Protein 1JFI (pdb70)

B-factor: mean 61.15, std 21.6, range [24.27, 141.21]

CATH classification: 3.30.310.10 (+1 more: 3.30.310.10)

Foldseek 3Di:
DFDDLVVQVVVVVVDVVDDDDDPCVSRVVRVVVVVVCVVQVVQLVVQVVVVVRDPVSRVVSVD/DPDWPDLVVLVVVCCVPPPPDDDDPVVSVVVRVVVVVVVVQLVVQLVVCQVVVVHDDRDLVSSQVSCVVVPNVVCSVVSVVVVVVVVVVVVVVVVVVVCVVPVDDPPVVVVVVVVVVVVVVCVVCVCVVVVVVVD/DDFLPWDWFWFKWKKKWAQQFFDDLVLLQVPPDQWDDDCPVPQFIWHADVQVGWIKTAHRRRMMMIMGDRDDVSRVVRLVVVQVSSVVSPTSTDTHDIFTFKIKTKDFSQAFFDLVCVCVVPVVQWDDDCVVPQWIWGADVVVGWIKTQHRRRIIMIMRDRDCVSVSVVCRVCSVVRVVGTDD

Sequence (381 aa):
ARFPPARIKKIMQTDEEIGKVAAAVPVIISRALELFLESLLKKACQVTQSRTMTTSHLKQCIEDDLTIPRAAINKMIKETLPNVRVANDARELVVNCCTEFIHLISSEANEICNKSEKKTISPEHVIQALESLGFGSYISEVKEVLQECKTVALKRRKASSRLENLGIPEEELLRQQQELFAKARQQQAELAQQEWLQSHMSGIVPQLQNIVSTVNLGCKLDLKTIALRARNAEYNPKRFAAVIMRIREPRTTALIFSSGKMVCTGAKSEEQSRLAARKYARVVQKLGFPAKFLDFKIQNMVGSCDVKFPIRLEGLVLTHQQFSSYEPELFPGLIYRMIKPRIVLLIFVSGKVVLTGAKVRAEIYEAFENIYPILKGFRKT

Solvent-accessible surface area: 21470 Å² total; per-residue (Å²): 17,167,0,46,49,68,66,0,78,112,2,0,41,51,38,132,108,1,7,74,8,27,95,25,0,4,32,0,0,0,55,0,0,35,19,33,0,66,51,12,0,99,116,0,12,112,39,17,146,85,174,101,0,46,40,43,11,0,115,89,44,72,172,135,145,53,48,0,55,75,75,16,0,55,123,15,3,147,96,16,11,85,142,43,195,12,27,105,94,0,50,74,38,0,4,63,9,0,23,101,3,0,52,79,0,0,48,38,0,15,106,26,2,91,182,33,151,115,125,44,1,19,22,84,4,0,17,77,0,0,110,70,58,64,38,24,105,19,23,76,63,0,121,113,16,20,108,92,25,131,60,97,36,85,136,136,162,92,52,55,59,129,154,147,111,147,44,90,92,102,150,64,41,42,149,43,0,76,98,27,7,38,110,16,112,112,102,16,23,103,83,38,107,114,126,86,89,132,110,168,153,21,70,34,91,5,104,19,78,45,0,34,0,37,3,33,0,33,24,171,13,64,7,129,35,0,24,149,131,10,225,98,21,85,52,74,59,93,67,84,48,0,0,37,6,109,22,173,112,9,192,7,30,0,42,0,62,58,60,0,124,2,35,1,37,26,0,98,30,43,108,75,0,78,86,0,0,94,73,0,0,89,41,0,69,173,34,63,35,100,9,112,38,62,115,30,112,25,58,37,0,28,0,28,17,31,5,142,15,56,0,106,0,99,13,0,33,138,70,4,111,79,8,18,54,36,94,74,180,142,74,85,1,0,44,0,138,5,22,114,10,150,1,37,0,44,0,46,53,67,0,107,1,38,0,33,37,0,94,85,91,64,51,0,69,77,0,0,54,23,0,32,14,3,0,74,34,22,125,73,166

Nearest PDB structures (foldseek):
  1jfi-assembly1_A  TM=1.016E+00  e=2.421E-09  Homo sapiens
  6y36-assembly1_C  TM=9.449E-01  e=1.148E-02  Aspergillus fumigatus Af293
  9eoz-assembly1_L  TM=7.550E-01  e=1.410E-02  Homo sapiens
  9gd3-assembly1_C  TM=7.537E-01  e=2.435E-02  Xenopus laevis
  7k7g-assembly1_C  TM=7.309E-01  e=2.791E-02  Saccharomyces cerevisiae S288C

Radius of gyration: 27.23 Å; Cα contacts (8 Å, |Δi|>4): 619; chains: 3; bounding box: 72×43×73 Å

Structure (mmCIF, N/CA/C/O backbone):
data_1JFI
#
_entry.id   1JFI
#
_cell.length_a   76.684
_cell.length_b   119.075
_cell.length_c   155.076
_cell.angle_alpha   90.00
_cell.angle_beta   90.00
_cell.angle_gamma   90.00
#
_symmetry.space_group_name_H-M   'C 2 2 21'
#
loop_
_entity.id
_entity.type
_entity.pdbx_description
1 polymer "5'-D(*TP*TP*GP*GP*CP*TP*AP*TP*AP*AP*AP*AP*GP*GP*GP*CP*TP*CP*C)-3'"
2 polymer "5'-D(*G*GP*AP*GP*CP*CP*CP*TP*TP*TP*TP*AP*TP*AP*GP*CP*CP*AP*A)-3'"
3 polymer 'Transcription Regulator NC2 alpha chain'
4 polymer 'Transcription Regulator NC2 beta chain'
5 polymer 'TATA-BOX-BINDING PROTEIN (TBP)'
6 water water
#
loop_
_atom_site.group_PDB
_atom_site.id
_atom_site.type_symbol
_atom_site.label_atom_id
_atom_site.label_alt_id
_atom_site.label_comp_id
_atom_site.label_asym_id
_atom_site.label_entity_id
_atom_site.label_seq_id
_atom_site.pdbx_PDB_ins_code
_atom_site.Cartn_x
_atom_site.Cartn_y
_atom_site.Cartn_z
_atom_site.occupancy
_atom_site.B_iso_or_equiv
_atom_site.auth_seq_id
_atom_site.auth_comp_id
_atom_site.auth_asym_id
_atom_site.auth_atom_id
_atom_site.pdbx_PDB_model_num
ATOM 733 N N . ALA C 3 10 ? 56.266 42.231 87.899 1.00 53.48 10 ALA A N 1
ATOM 734 C CA . ALA C 3 10 ? 55.841 42.906 86.636 1.00 59.23 10 ALA A CA 1
ATOM 735 C C . ALA C 3 10 ? 56.322 42.201 85.357 1.00 58.53 10 ALA A C 1
ATOM 736 O O . ALA C 3 10 ? 57.472 41.780 85.262 1.00 59.65 10 ALA A O 1
ATOM 738 N N . ARG C 3 11 ? 55.417 42.090 84.383 1.00 59.37 11 ARG A N 1
ATOM 739 C CA . ARG C 3 11 ? 55.676 41.466 83.078 1.00 58.32 11 ARG A CA 1
ATOM 740 C C . ARG C 3 11 ? 56.193 42.504 82.079 1.00 57.80 11 ARG A C 1
ATOM 741 O O . ARG C 3 11 ? 55.765 43.661 82.085 1.00 56.14 11 ARG A O 1
ATOM 749 N N . PHE C 3 12 ? 57.091 42.081 81.200 1.00 56.63 12 PHE A N 1
ATOM 750 C CA . PHE C 3 12 ? 57.663 43.001 80.236 1.00 54.71 12 PHE A CA 1
ATOM 751 C C . PHE C 3 12 ? 57.284 42.714 78.781 1.00 54.02 12 PHE A C 1
ATOM 752 O O . PHE C 3 12 ? 57.105 41.563 78.384 1.00 55.19 12 PHE A O 1
ATOM 760 N N . PRO C 3 13 ? 57.145 43.778 77.975 1.00 52.50 13 PRO A N 1
ATOM 761 C CA . PRO C 3 13 ? 56.779 43.755 76.551 1.00 50.37 13 PRO A CA 1
ATOM 762 C C . PRO C 3 13 ? 57.659 42.851 75.689 1.00 49.08 13 PRO A C 1
ATOM 763 O O . PRO C 3 13 ? 58.775 43.226 75.333 1.00 49.47 13 PRO A O 1
ATOM 767 N N . PRO C 3 14 ? 57.163 41.658 75.326 1.00 46.56 14 PRO A N 1
ATOM 768 C CA . PRO C 3 14 ? 57.957 40.748 74.496 1.00 45.18 14 PRO A CA 1
ATOM 769 C C . PRO C 3 14 ? 58.436 41.411 73.204 1.00 44.95 14 PRO A C 1
ATOM 770 O O . PRO C 3 14 ? 59.593 41.261 72.815 1.00 44.56 14 PRO A O 1
ATOM 774 N N . ALA C 3 15 ? 57.541 42.140 72.542 1.00 45.20 15 ALA A N 1
ATOM 775 C CA . ALA C 3 15 ? 57.886 42.827 71.296 1.00 45.62 15 ALA A CA 1
ATOM 776 C C . ALA C 3 15 ? 59.118 43.690 71.520 1.00 46.12 15 ALA A C 1
ATOM 777 O O . ALA C 3 15 ? 60.061 43.656 70.725 1.00 46.46 15 ALA A O 1
ATOM 779 N N . ARG C 3 16 ? 59.109 44.456 72.612 1.00 46.04 16 ARG A N 1
ATOM 780 C CA . ARG C 3 16 ? 60.238 45.319 72.956 1.00 44.62 16 ARG A CA 1
ATOM 781 C C . ARG C 3 16 ? 61.475 44.464 73.244 1.00 42.36 16 ARG A C 1
ATOM 782 O O . ARG C 3 16 ? 62.578 44.787 72.813 1.00 40.13 16 ARG A O 1
ATOM 790 N N . ILE C 3 17 ? 61.278 43.369 73.970 1.00 41.90 17 ILE A N 1
ATOM 791 C CA . ILE C 3 17 ? 62.370 42.467 74.296 1.00 42.49 17 ILE A CA 1
ATOM 792 C C . ILE C 3 17 ? 63.005 41.879 73.033 1.00 43.37 17 ILE A C 1
ATOM 793 O O . ILE C 3 17 ? 64.230 41.756 72.950 1.00 42.89 17 ILE A O 1
ATOM 798 N N . LYS C 3 18 ? 62.187 41.530 72.044 1.00 46.24 18 LYS A N 1
ATOM 799 C CA . LYS C 3 18 ? 62.739 40.967 70.815 1.00 51.14 18 LYS A CA 1
ATOM 800 C C . LYS C 3 18 ? 63.497 42.039 70.047 1.00 52.26 18 LYS A C 1
ATOM 801 O O . LYS C 3 18 ? 64.573 41.776 69.501 1.00 51.64 18 LYS A O 1
ATOM 807 N N . LYS C 3 19 ? 62.932 43.244 69.998 1.00 52.97 19 LYS A N 1
ATOM 808 C CA . LYS C 3 19 ? 63.593 44.350 69.313 1.00 52.44 19 LYS A CA 1
ATOM 809 C C . LYS C 3 19 ? 64.947 44.605 69.986 1.00 52.17 19 LYS A C 1
ATOM 810 O O . LYS C 3 19 ? 65.958 44.821 69.303 1.00 53.53 19 LYS A O 1
ATOM 816 N N . ILE C 3 20 ? 64.971 44.570 71.321 1.00 48.37 20 ILE A N 1
ATOM 817 C CA . ILE C 3 20 ? 66.216 44.795 72.053 1.00 45.20 20 ILE A CA 1
ATOM 818 C C . ILE C 3 20 ? 67.213 43.685 71.739 1.00 44.50 20 ILE A C 1
ATOM 819 O O . ILE C 3 20 ? 68.371 43.974 71.458 1.00 43.88 20 ILE A O 1
ATOM 824 N N . MET C 3 21 ? 66.767 42.427 71.776 1.00 43.38 21 MET A N 1
ATOM 825 C CA . MET C 3 21 ? 67.645 41.293 71.459 1.00 44.34 21 MET A CA 1
ATOM 826 C C . MET C 3 21 ? 68.317 41.466 70.099 1.00 47.15 21 MET A C 1
ATOM 827 O O . MET C 3 21 ? 69.503 41.184 69.930 1.00 48.54 21 MET A O 1
ATOM 832 N N . GLN C 3 22 ? 67.548 41.923 69.119 1.00 51.89 22 GLN A N 1
ATOM 833 C CA . GLN C 3 22 ? 68.077 42.065 67.776 1.00 55.75 22 GLN A CA 1
ATOM 834 C C . GLN C 3 22 ? 68.860 43.336 67.473 1.00 57.80 22 GLN A C 1
ATOM 835 O O . GLN C 3 22 ? 69.103 43.666 66.316 1.00 58.70 22 GLN A O 1
ATOM 841 N N . THR C 3 23 ? 69.262 44.043 68.520 1.00 59.98 23 THR A N 1
ATOM 842 C CA . THR C 3 23 ? 70.085 45.232 68.364 1.00 62.15 23 THR A CA 1
ATOM 843 C C . THR C 3 23 ? 71.484 44.651 68.143 1.00 65.07 23 THR A C 1
ATOM 844 O O . THR C 3 23 ? 72.443 45.357 67.825 1.00 64.71 23 THR A O 1
ATOM 848 N N . ASP C 3 24 ? 71.562 43.332 68.309 1.00 67.98 24 ASP A N 1
ATOM 849 C CA . ASP C 3 24 ? 72.789 42.559 68.145 1.00 70.98 24 ASP A CA 1
ATOM 850 C C . ASP C 3 24 ? 72.720 41.917 66.755 1.00 71.50 24 ASP A C 1
ATOM 851 O O . ASP C 3 24 ? 71.853 41.082 66.493 1.00 70.86 24 ASP A O 1
ATOM 856 N N . GLU C 3 25 ? 73.634 42.304 65.872 1.00 72.30 25 GLU A N 1
ATOM 857 C CA . GLU C 3 25 ? 73.659 41.769 64.513 1.00 71.80 25 GLU A CA 1
ATOM 858 C C . GLU C 3 25 ? 73.862 40.257 64.446 1.00 69.61 25 GLU A C 1
ATOM 859 O O . GLU C 3 25 ? 73.416 39.610 63.499 1.00 68.03 25 GLU A O 1
ATOM 865 N N . GLU C 3 26 ? 74.526 39.695 65.450 1.00 68.06 26 GLU A N 1
ATOM 866 C CA . GLU C 3 26 ? 74.790 38.260 65.473 1.00 66.69 26 GLU A CA 1
ATOM 867 C C . GLU C 3 26 ? 73.552 37.431 65.711 1.00 65.13 26 GLU A C 1
ATOM 868 O O . GLU C 3 26 ? 73.462 36.303 65.223 1.00 65.31 26 GLU A O 1
ATOM 874 N N . ILE C 3 27 ? 72.601 37.984 66.462 1.00 62.64 27 ILE A N 1
ATOM 875 C CA . ILE C 3 27 ? 71.368 37.269 66.772 1.00 60.10 27 ILE A CA 1
ATOM 876 C C . ILE C 3 27 ? 70.490 37.107 65.533 1.00 59.56 27 ILE A C 1
ATOM 877 O O . ILE C 3 27 ? 70.061 38.088 64.931 1.00 58.51 27 ILE A O 1
ATOM 882 N N . GLY C 3 28 ? 70.233 35.857 65.160 1.00 59.08 28 GLY A N 1
ATOM 883 C CA . GLY C 3 28 ? 69.406 35.579 64.004 1.00 61.06 28 GLY A CA 1
ATOM 884 C C . GLY C 3 28 ? 67.935 35.548 64.360 1.00 63.31 28 GLY A C 1
ATOM 885 O O . GLY C 3 28 ? 67.448 36.437 65.058 1.00 64.86 28 GLY A O 1
ATOM 886 N N . LYS C 3 29 ? 67.225 34.532 63.877 1.00 64.46 29 LYS A N 1
ATOM 887 C CA . LYS C 3 29 ? 65.802 34.392 64.156 1.00 65.39 29 LYS A CA 1
ATOM 888 C C . LYS C 3 29 ? 65.651 33.886 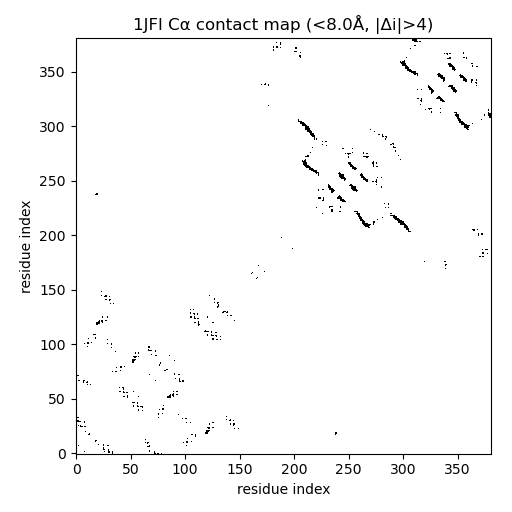65.579 1.00 65.43 29 LYS A C 1
ATOM 889 O O . LYS C 3 29 ? 66.495 33.141 66.064 1.00 65.42 29 LYS A O 1
ATOM 895 N N . VAL C 3 30 ? 64.578 34.285 66.251 1.00 65.07 30 VAL A N 1
ATOM 896 C CA . VAL C 3 30 ? 64.350 33.845 67.625 1.00 64.16 30 VAL A CA 1
ATOM 897 C C . VAL C 3 30 ? 62.907 33.348 67.827 1.00 61.60 30 VAL A C 1
ATOM 898 O O . VAL C 3 30 ? 61.952 34.015 67.427 1.00 60.97 30 VAL A O 1
ATOM 902 N N . ALA C 3 31 ? 62.763 32.170 68.435 1.00 56.65 31 ALA A N 1
ATOM 903 C CA . ALA C 3 31 ? 61.452 31.573 68.679 1.00 54.64 31 ALA A CA 1
ATOM 904 C C . ALA C 3 31 ? 60.492 32.476 69.468 1.00 54.16 31 ALA A C 1
ATOM 905 O O . ALA C 3 31 ? 60.823 32.959 70.551 1.00 54.17 31 ALA A O 1
ATOM 907 N N . ALA C 3 32 ? 59.297 32.674 68.920 1.00 53.46 32 ALA A N 1
ATOM 908 C CA . ALA C 3 32 ? 58.247 33.502 69.524 1.00 53.86 32 ALA A CA 1
ATOM 909 C C . ALA C 3 32 ? 58.135 33.430 71.052 1.00 52.33 32 ALA A C 1
ATOM 910 O O . ALA C 3 32 ? 57.973 34.452 71.713 1.00 52.43 32 ALA A O 1
ATOM 912 N N . ALA C 3 33 ? 58.212 32.227 71.605 1.00 49.79 33 ALA A N 1
ATOM 913 C CA . ALA C 3 33 ? 58.116 32.043 73.044 1.00 47.49 33 ALA A CA 1
ATOM 914 C C . ALA C 3 33 ? 59.334 32.564 73.819 1.00 48.86 33 ALA A C 1
ATOM 915 O O . ALA C 3 33 ? 59.220 32.874 75.005 1.00 49.80 33 ALA A O 1
ATOM 917 N N . VAL C 3 34 ? 60.492 32.653 73.165 1.00 47.11 34 VAL A N 1
ATOM 918 C CA . VAL C 3 34 ? 61.716 33.098 73.833 1.00 45.56 34 VAL A CA 1
ATOM 919 C C . VAL C 3 34 ? 61.584 34.419 74.580 1.00 45.60 34 VAL A C 1
ATOM 920 O O . VAL C 3 34 ? 61.830 34.480 75.787 1.00 46.63 34 VAL A O 1
ATOM 924 N N . PRO C 3 35 ? 61.209 35.502 73.880 1.00 45.52 35 PRO A N 1
ATOM 925 C CA . PRO C 3 35 ? 61.063 36.795 74.552 1.00 45.11 35 PRO A CA 1
ATOM 926 C C . PRO C 3 35 ? 60.214 36.758 75.818 1.00 45.30 35 PRO A C 1
ATOM 927 O O . PRO C 3 35 ? 60.471 37.513 76.755 1.00 48.07 35 PRO A O 1
ATOM 931 N N . VAL C 3 36 ? 59.216 35.881 75.866 1.00 44.92 36 VAL A N 1
ATOM 932 C CA . VAL C 3 36 ? 58.370 35.814 77.051 1.00 45.37 36 VAL A CA 1
ATOM 933 C C . VAL C 3 36 ? 59.071 35.148 78.230 1.00 45.31 36 VAL A C 1
ATOM 934 O O . VAL C 3 36 ? 58.827 35.517 79.383 1.00 43.58 36 VAL A O 1
ATOM 938 N N . ILE C 3 37 ? 59.932 34.167 77.965 1.00 45.91 37 ILE A N 1
ATOM 939 C CA . ILE C 3 37 ? 60.638 33.542 79.080 1.00 47.95 37 ILE A CA 1
ATOM 940 C C . ILE C 3 37 ? 61.703 34.530 79.540 1.00 44.62 37 ILE A C 1
ATOM 941 O O . ILE C 3 37 ? 61.928 34.696 80.736 1.00 42.96 37 ILE A O 1
ATOM 946 N N . ILE C 3 38 ? 62.347 35.199 78.593 1.00 42.26 38 ILE A N 1
ATOM 947 C CA . ILE C 3 38 ? 63.358 36.175 78.980 1.00 43.50 38 ILE A CA 1
ATOM 948 C C . ILE C 3 38 ? 62.672 37.231 79.844 1.00 41.87 38 ILE A C 1
ATOM 949 O O . ILE C 3 38 ? 63.272 37.772 80.766 1.00 42.05 38 ILE A O 1
ATOM 954 N N . SER C 3 39 ? 61.411 37.521 79.556 1.00 39.66 39 SER A N 1
ATOM 955 C CA . SER C 3 39 ? 60.702 38.494 80.372 1.00 41.09 39 SER A CA 1
ATOM 956 C C . SER C 3 39 ? 60.638 37.978 81.810 1.00 40.60 39 SER A C 1
ATOM 957 O O . SER C 3 39 ? 60.929 38.723 82.741 1.00 41.44 39 SER A O 1
ATOM 960 N N . ARG C 3 40 ? 60.272 36.705 81.987 1.00 41.37 40 ARG A N 1
ATOM 961 C CA . ARG C 3 40 ? 60.178 36.105 83.324 1.00 43.38 40 ARG A CA 1
ATOM 962 C C . ARG C 3 40 ? 61.546 36.114 83.988 1.00 42.82 40 ARG A C 1
ATOM 963 O O . ARG C 3 40 ? 61.670 36.375 85.186 1.00 43.26 40 ARG A O 1
ATOM 971 N N . ALA C 3 41 ? 62.569 35.820 83.196 1.00 38.80 41 ALA A N 1
ATOM 972 C CA . ALA C 3 41 ? 63.928 35.821 83.688 1.00 40.34 41 ALA A CA 1
ATOM 973 C C . ALA C 3 41 ? 64.278 37.239 84.114 1.00 40.35 41 ALA A C 1
ATOM 974 O O . ALA C 3 41 ? 64.827 37.445 85.190 1.00 42.03 41 ALA A O 1
ATOM 976 N N . LEU C 3 42 ? 63.953 38.221 83.278 1.00 39.75 42 LEU A N 1
ATOM 977 C CA . LEU C 3 42 ? 64.261 39.607 83.606 1.00 40.44 42 LEU A CA 1
ATOM 978 C C . LEU C 3 42 ? 63.571 39.986 84.917 1.00 40.53 42 LEU A C 1
ATOM 979 O O . LEU C 3 42 ? 64.109 40.723 85.734 1.00 38.24 42 LEU A O 1
ATOM 984 N N . GLU C 3 43 ? 62.377 39.449 85.112 1.00 40.97 43 GLU A N 1
ATOM 985 C CA . GLU C 3 43 ? 61.604 39.703 86.315 1.00 44.39 43 GLU A CA 1
ATOM 986 C C . GLU C 3 43 ? 62.303 39.107 87.556 1.00 45.75 43 GLU A C 1
ATOM 987 O O . GLU C 3 43 ? 62.374 39.750 88.605 1.00 45.35 43 GLU A O 1
ATOM 993 N N . LEU C 3 44 ? 62.818 37.884 87.432 1.00 44.82 44 LEU A N 1
ATOM 994 C CA . LEU C 3 44 ? 63.514 37.222 88.536 1.00 43.44 44 LEU A CA 1
ATOM 995 C C . LEU C 3 44 ? 64.836 37.910 88.852 1.00 44.46 44 LEU A C 1
ATOM 996 O O . LEU C 3 44 ? 65.288 37.921 89.997 1.00 45.04 44 LEU A O 1
ATOM 1001 N N . PHE C 3 45 ? 65.455 38.479 87.822 1.00 44.86 45 PHE A N 1
ATOM 1002 C CA . PHE C 3 45 ? 66.732 39.160 87.968 1.00 44.56 45 PHE A CA 1
ATOM 1003 C C . PHE C 3 45 ? 66.574 40.486 88.688 1.00 44.74 45 PHE A C 1
ATOM 1004 O O . PHE C 3 45 ? 67.426 40.864 89.482 1.00 47.49 45 PHE A O 1
ATOM 1012 N N . LEU C 3 46 ? 65.483 41.193 88.421 1.00 44.80 46 LEU A N 1
ATOM 1013 C CA . LEU C 3 46 ? 65.268 42.476 89.068 1.00 45.66 46 LEU A CA 1
ATOM 1014 C C . LEU C 3 46 ? 64.895 42.303 90.531 1.00 47.91 46 LEU A C 1
ATOM 1015 O O . LEU C 3 46 ? 65.336 43.079 91.381 1.00 46.35 46 LEU A O 1
ATOM 1020 N N . GLU C 3 47 ? 64.095 41.282 90.829 1.00 49.87 47 GLU A N 1
ATOM 1021 C CA . GLU C 3 47 ? 63.697 41.043 92.207 1.00 55.22 47 GLU A CA 1
ATOM 1022 C C . GLU C 3 47 ? 64.919 40.699 93.050 1.00 55.24 47 GLU A C 1
ATOM 1023 O O . GLU C 3 47 ? 65.095 41.220 94.150 1.00 55.67 47 GLU A O 1
ATOM 1029 N N . SER C 3 48 ? 65.764 39.819 92.527 1.00 55.47 48 SER A N 1
ATOM 1030 C CA . SER C 3 48 ? 66.972 39.415 93.234 1.00 56.19 48 SER A CA 1
ATOM 1031 C C . SER C 3 48 ? 67.929 40.595 93.363 1.00 55.50 48 SER A C 1
ATOM 1032 O O . SER C 3 48 ? 68.531 40.811 94.414 1.00 57.08 48 SER A O 1
ATOM 1035 N N . LEU C 3 49 ? 68.060 41.359 92.286 1.00 54.27 49 LEU A N 1
ATOM 1036 C CA . LEU C 3 49 ? 68.939 42.520 92.266 1.00 53.24 49 LEU A CA 1
ATOM 1037 C C . LEU C 3 49 ? 68.488 43.645 93.192 1.00 53.55 49 LEU A C 1
ATOM 1038 O O . LEU C 3 49 ? 69.277 44.152 93.980 1.00 52.96 49 LEU A O 1
ATOM 1043 N N . LEU C 3 50 ? 67.224 44.042 93.083 1.00 53.41 50 LEU A N 1
ATOM 1044 C CA . LEU C 3 50 ? 66.694 45.119 93.907 1.00 53.24 50 LEU A CA 1
ATOM 1045 C C . LEU C 3 50 ? 66.758 44.773 95.386 1.00 54.60 50 LEU A C 1
ATOM 1046 O O . LEU C 3 50 ? 67.055 45.635 96.214 1.00 52.97 50 LEU A O 1
ATOM 1051 N N . LYS C 3 51 ? 66.486 43.510 95.711 1.00 56.70 51 LYS A N 1
ATOM 1052 C CA . LYS C 3 51 ? 66.494 43.052 97.099 1.00 58.15 51 LYS A CA 1
ATOM 1053 C C . LYS C 3 51 ? 67.875 43.044 97.727 1.00 60.60 51 LYS A C 1
ATOM 1054 O O . LYS C 3 51 ? 68.012 43.149 98.945 1.00 60.28 51 LYS A O 1
ATOM 1060 N N . LYS C 3 52 ? 68.899 42.908 96.896 1.00 64.10 52 LYS A N 1
ATOM 1061 C CA . LYS C 3 52 ? 70.269 42.924 97.382 1.00 66.46 52 LYS A CA 1
ATOM 1062 C C . LYS C 3 52 ? 70.642 44.382 97.557 1.00 67.08 52 LYS A C 1
ATOM 1063 O O . LYS C 3 52 ? 71.167 44.777 98.591 1.00 69.52 52 LYS A O 1
ATOM 1069 N N . ALA C 3 53 ? 70.357 45.184 96.539 1.00 68.60 53 ALA A N 1
ATOM 1070 C CA . ALA C 3 53 ? 70.674 46.601 96.584 1.00 71.44 53 ALA A CA 1
ATOM 1071 C C . ALA C 3 53 ? 69.951 47.258 97.745 1.00 73.88 53 ALA A C 1
ATOM 1072 O O . ALA C 3 53 ? 70.432 48.239 98.305 1.00 73.83 53 ALA A O 1
ATOM 1074 N N . CYS C 3 54 ? 68.791 46.720 98.104 1.00 76.46 54 CYS A N 1
ATOM 1075 C CA . CYS C 3 54 ? 68.041 47.277 99.217 1.00 80.03 54 CYS A CA 1
ATOM 1076 C C . CYS C 3 54 ? 68.822 47.025 100.499 1.00 81.54 54 CYS A C 1
ATOM 1077 O O . CYS C 3 54 ? 68.846 47.860 101.401 1.00 81.50 54 CYS A O 1
ATOM 1080 N N . GLN C 3 55 ? 69.453 45.859 100.577 1.00 83.34 55 GLN A N 1
ATOM 1081 C CA . GLN C 3 55 ? 70.260 45.510 101.737 1.00 84.88 55 GLN A CA 1
ATOM 1082 C C . GLN C 3 55 ? 71.404 46.524 101.834 1.00 85.41 55 GLN A C 1
ATOM 1083 O O . GLN C 3 55 ? 71.634 47.124 102.888 1.00 85.66 55 GLN A O 1
ATOM 1089 N N . VAL C 3 56 ? 72.104 46.717 100.720 1.00 85.31 56 VAL A N 1
ATOM 1090 C CA . VAL C 3 56 ? 73.219 47.655 100.656 1.00 85.73 56 VAL A CA 1
ATOM 1091 C C . VAL C 3 56 ? 72.785 49.070 101.029 1.00 88.26 56 VAL A C 1
ATOM 1092 O O . VAL C 3 56 ? 73.560 49.830 101.613 1.00 90.01 56 VAL A O 1
ATOM 1096 N N . THR C 3 57 ? 71.549 49.426 100.695 1.00 89.58 57 THR A N 1
ATOM 1097 C CA . THR C 3 57 ? 71.051 50.757 101.011 1.00 91.49 57 THR A CA 1
ATOM 1098 C C . THR C 3 57 ? 70.806 50.912 102.516 1.00 92.61 57 THR A C 1
ATOM 1099 O O . THR C 3 57 ? 71.148 51.943 103.105 1.00 92.48 57 THR A O 1
ATOM 1103 N N . GLN C 3 58 ? 70.229 49.886 103.139 1.00 93.11 58 GLN A N 1
ATOM 1104 C CA . GLN C 3 58 ? 69.942 49.930 104.569 1.00 93.72 58 GLN A CA 1
ATOM 1105 C C . GLN C 3 58 ? 71.201 49.811 105.429 1.00 94.65 58 GLN A C 1
ATOM 1106 O O . GLN C 3 58 ? 71.131 49.903 106.654 1.00 94.51 58 GLN A O 1
ATOM 1112 N N . SER C 3 59 ? 72.350 49.614 104.784 1.00 95.41 59 SER A N 1
ATOM 1113 C CA . SER C 3 59 ? 73.621 49.507 105.495 1.00 95.14 59 SER A CA 1
ATOM 1114 C C . SER C 3 59 ? 74.455 50.764 105.242 1.00 95.66 59 SER A C 1
ATOM 1115 O O . SER C 3 59 ? 75.685 50.721 105.230 1.00 96.27 59 SER A O 1
ATOM 1118 N N . ARG C 3 60 ? 73.768 51.880 105.027 1.00 96.06 60 ARG A N 1
ATOM 1119 C CA . ARG C 3 60 ? 74.416 53.166 104.792 1.00 96.28 60 ARG A CA 1
ATOM 1120 C C . ARG C 3 60 ? 73.717 54.202 105.661 1.00 95.34 60 ARG A C 1
ATOM 1121 O O . ARG C 3 60 ? 72.542 54.047 105.994 1.00 93.04 60 ARG A O 1
ATOM 1129 N N . THR C 3 64 ? 66.778 56.151 101.059 1.00 88.38 64 THR A N 1
ATOM 1130 C CA . THR C 3 64 ? 66.649 56.244 99.605 1.00 88.94 64 THR A CA 1
ATOM 1131 C C . THR C 3 64 ? 67.762 55.477 98.883 1.00 87.92 64 THR A C 1
ATOM 1132 O O . THR C 3 64 ? 68.949 55.683 99.155 1.00 87.91 64 THR A O 1
ATOM 1136 N N . MET C 3 65 ? 67.365 54.595 97.964 1.00 86.01 65 MET A N 1
ATOM 1137 C CA . MET C 3 65 ? 68.303 53.790 97.181 1.00 83.12 65 MET A CA 1
ATOM 1138 C C . MET C 3 65 ? 68.938 54.650 96.093 1.00 81.71 65 MET A C 1
ATOM 1139 O O . MET C 3 65 ? 68.241 55.382 95.389 1.00 80.15 65 MET A O 1
ATOM 1144 N N . THR C 3 66 ? 70.258 54.562 95.956 1.00 80.77 66 THR A N 1
ATOM 1145 C CA . THR C 3 66 ? 70.962 55.366 94.962 1.00 81.19 66 THR A CA 1
ATOM 1146 C C . THR C 3 66 ? 71.668 54.549 93.886 1.00 81.26 66 THR A C 1
ATOM 1147 O O . THR C 3 66 ? 71.714 53.322 93.949 1.00 79.73 66 THR A O 1
ATOM 1151 N N . THR C 3 67 ? 72.212 55.254 92.899 1.00 82.57 67 THR A N 1
ATOM 1152 C CA . THR C 3 67 ? 72.927 54.638 91.791 1.00 84.44 67 THR A CA 1
ATOM 1153 C C . THR C 3 67 ? 74.089 53.768 92.281 1.00 86.49 67 THR A C 1
ATOM 1154 O O . THR C 3 67 ? 74.393 52.731 91.690 1.00 86.07 67 THR A O 1
ATOM 1158 N N . SER C 3 68 ? 74.733 54.188 93.364 1.00 88.84 68 SER A N 1
ATOM 1159 C CA . SER C 3 68 ? 75.853 53.436 93.920 1.00 90.95 68 SER A CA 1
ATOM 1160 C C . SER C 3 68 ? 75.421 52.101 94.536 1.00 92.38 68 SER A C 1
ATOM 1161 O O . SER C 3 68 ? 76.006 51.059 94.242 1.00 92.85 68 SER A O 1
ATOM 1164 N N . HIS C 3 69 ? 74.397 52.130 95.385 1.00 93.58 69 HIS A N 1
ATOM 1165 C CA . HIS C 3 69 ? 73.915 50.909 96.030 1.00 95.30 69 HIS A CA 1
ATOM 1166 C C . HIS C 3 69 ? 73.589 49.822 95.007 1.00 96.38 69 HIS A C 1
ATOM 1167 O O . HIS C 3 69 ? 73.624 48.633 95.318 1.00 96.12 69 HIS A O 1
ATOM 1174 N N . LEU C 3 70 ? 73.265 50.240 93.788 1.00 98.74 70 LEU A N 1
ATOM 1175 C CA . LEU C 3 70 ? 72.922 49.308 92.719 1.00 101.06 70 LEU A CA 1
ATOM 1176 C C . LEU C 3 70 ? 74.147 48.770 91.999 1.00 102.98 70 LEU A C 1
ATOM 1177 O O . LEU C 3 70 ? 74.308 47.562 91.853 1.00 102.92 70 LEU A O 1
ATOM 1182 N N . LYS C 3 71 ? 75.005 49.675 91.543 1.00 105.87 71 LYS A N 1
ATOM 1183 C CA . LYS C 3 71 ? 76.211 49.287 90.824 1.00 109.03 71 LYS A CA 1
ATOM 1184 C C . LYS C 3 71 ? 76.993 48.198 91.554 1.00 111.73 71 LYS A C 1
ATOM 1185 O O . LYS C 3 71 ? 77.542 47.289 90.928 1.00 112.10 71 LYS A O 1
ATOM 1191 N N . GLN C 3 72 ? 77.031 48.287 92.880 1.00 115.12 72 GLN A N 1
ATOM 1192 C CA . GLN C 3 72 ? 77.756 47.314 93.690 1.00 118.13 72 GLN A CA 1
ATOM 1193 C C . GLN C 3 72 ? 77.069 45.951 93.699 1.00 119.18 72 GLN A C 1
ATOM 1194 O O . GLN C 3 72 ? 77.305 45.128 94.585 1.00 118.89 72 GLN A O 1
ATOM 1200 N N . CYS C 3 73 ? 76.221 45.721 92.703 1.00 120.51 73 CYS A N 1
ATOM 1201 C CA . CYS C 3 73 ? 75.501 44.461 92.572 1.00 121.65 73 CYS A CA 1
ATOM 1202 C C . CYS C 3 73 ? 75.767 43.912 91.172 1.00 122.42 73 CYS A C 1
ATOM 1203 O O . CYS C 3 73 ? 75.498 42.745 90.883 1.00 121.57 73 CYS A O 1
ATOM 1206 N N . ILE C 3 74 ? 76.306 44.778 90.316 1.00 123.92 74 ILE A N 1
ATOM 1207 C CA . ILE C 3 74 ? 76.650 44.437 88.936 1.00 125.32 74 ILE A CA 1
ATOM 1208 C C . ILE C 3 74 ? 78.176 44.490 88.831 1.00 126.96 74 ILE A C 1
ATOM 1209 O O . ILE C 3 74 ? 78.733 44.675 87.743 1.00 127.51 74 ILE A O 1
ATOM 1214 N N . GLU C 3 75 ? 78.840 44.338 89.977 1.00 127.99 75 GLU A N 1
ATOM 1215 C CA . GLU C 3 75 ? 80.300 44.374 90.061 1.00 128.32 75 GLU A CA 1
ATOM 1216 C C . GLU C 3 75 ? 80.948 43.044 89.674 1.00 128.45 75 GLU A C 1
ATOM 1217 O O . GLU C 3 75 ? 81.714 42.499 90.499 1.00 128.39 75 GLU A O 1
ATOM 1223 N N . ASP D 4 12 ? 70.597 50.591 68.713 1.00 91.92 109 ASP B N 1
ATOM 1224 C CA . ASP D 4 12 ? 69.250 51.121 69.073 1.00 91.91 109 ASP B CA 1
ATOM 1225 C C . ASP D 4 12 ? 69.182 51.587 70.526 1.00 90.66 109 ASP B C 1
ATOM 1226 O O . ASP D 4 12 ? 69.940 51.121 71.382 1.00 89.64 109 ASP B O 1
ATOM 1231 N N . ASP D 4 13 ? 68.263 52.514 70.786 1.00 89.07 110 ASP B N 1
ATOM 1232 C CA . ASP D 4 13 ? 68.058 53.070 72.123 1.00 86.27 110 ASP B CA 1
ATOM 1233 C C . ASP D 4 13 ? 66.772 52.552 72.760 1.00 81.54 110 ASP B C 1
ATOM 1234 O O . ASP D 4 13 ? 66.125 53.252 73.543 1.00 81.02 110 ASP B O 1
ATOM 1239 N N . LEU D 4 14 ? 66.406 51.322 72.415 1.00 74.91 111 LEU B N 1
ATOM 1240 C CA . LEU D 4 14 ? 65.207 50.703 72.956 1.00 66.78 111 LEU B CA 1
ATOM 1241 C C . LEU D 4 14 ? 65.462 50.255 74.384 1.00 60.90 111 LEU B C 1
ATOM 1242 O O . LEU D 4 14 ? 66.525 49.725 74.703 1.00 58.27 111 LEU B O 1
ATOM 1247 N N . THR D 4 15 ? 64.479 50.477 75.243 1.00 54.08 112 THR B N 1
ATOM 1248 C CA . THR D 4 15 ? 64.596 50.099 76.637 1.00 49.51 112 THR B CA 1
ATOM 1249 C C . THR D 4 15 ? 63.207 49.739 77.144 1.00 46.61 112 THR B C 1
ATOM 1250 O O . THR D 4 15 ? 62.209 50.237 76.634 1.00 45.45 112 THR B O 1
ATOM 1254 N N . ILE D 4 16 ? 63.137 48.866 78.139 1.00 42.61 113 ILE B N 1
ATOM 1255 C CA . ILE D 4 16 ? 61.842 48.505 78.676 1.00 41.51 113 ILE B CA 1
ATOM 1256 C C . ILE D 4 16 ? 61.250 49.782 79.278 1.00 41.40 113 ILE B C 1
ATOM 1257 O O . ILE D 4 16 ? 61.965 50.592 79.871 1.00 37.27 113 ILE B O 1
ATOM 1262 N N . PRO D 4 17 ? 59.935 49.985 79.104 1.00 41.23 114 PRO B N 1
ATOM 1263 C CA . PRO D 4 17 ? 59.200 51.144 79.612 1.00 41.66 114 PRO B CA 1
ATOM 1264 C C . PRO D 4 17 ? 59.469 51.450 81.088 1.00 44.64 114 PRO B C 1
ATOM 1265 O O . PRO D 4 17 ? 59.403 50.567 81.955 1.00 44.80 114 PRO B O 1
ATOM 1269 N N . ARG D 4 18 ? 59.772 52.714 81.360 1.00 45.54 115 ARG B N 1
ATOM 1270 C CA . ARG D 4 18 ? 60.036 53.188 82.710 1.00 45.47 115 ARG B CA 1
ATOM 1271 C C . ARG D 4 18 ? 58.964 52.710 83.679 1.00 45.49 115 ARG B C 1
ATOM 1272 O O . ARG D 4 18 ? 59.252 52.271 84.795 1.00 45.55 115 ARG B O 1
ATOM 1280 N N . ALA D 4 19 ? 57.718 52.821 83.242 1.00 43.51 116 ALA B N 1
ATOM 1281 C CA . ALA D 4 19 ? 56.594 52.423 84.056 1.00 44.84 116 ALA B CA 1
ATOM 1282 C C . ALA D 4 19 ? 56.702 50.966 84.488 1.00 46.75 116 ALA B C 1
ATOM 1283 O O . ALA D 4 19 ? 56.371 50.640 85.626 1.00 49.83 116 ALA B O 1
ATOM 1285 N N . ALA D 4 20 ? 57.166 50.089 83.600 1.00 48.43 117 ALA B N 1
ATOM 1286 C CA . ALA D 4 20 ? 57.280 48.668 83.950 1.00 47.25 117 ALA B CA 1
ATOM 1287 C C . ALA D 4 20 ? 58.261 48.473 85.094 1.00 48.07 117 ALA B C 1
ATOM 1288 O O . ALA D 4 20 ? 57.992 47.711 86.023 1.00 48.96 117 ALA B O 1
ATOM 1290 N N . ILE D 4 21 ? 59.395 49.166 85.025 1.00 47.84 118 ILE B N 1
ATOM 1291 C CA . ILE D 4 21 ? 60.406 49.086 86.072 1.00 48.12 118 ILE B CA 1
ATOM 1292 C C . ILE D 4 21 ? 59.879 49.682 87.385 1.00 49.39 118 ILE B C 1
ATOM 1293 O O . ILE D 4 21 ? 60.193 49.196 88.469 1.00 49.48 118 ILE B O 1
ATOM 1298 N N . ASN D 4 22 ? 59.086 50.740 87.290 1.00 49.74 119 ASN B N 1
ATOM 1299 C CA . ASN D 4 22 ? 58.568 51.364 88.495 1.00 50.26 119 ASN B CA 1
ATOM 1300 C C . ASN D 4 22 ? 57.539 50.492 89.173 1.00 50.28 119 ASN B C 1
ATOM 1301 O O . ASN D 4 22 ? 57.441 50.484 90.401 1.00 52.39 119 ASN B O 1
ATOM 1306 N N . LYS D 4 23 ? 56.770 49.758 88.382 1.00 49.89 120 LYS B N 1
ATOM 1307 C CA . LYS D 4 23 ? 55.776 48.869 88.957 1.00 52.31 120 LYS B CA 1
ATOM 1308 C C . LYS D 4 23 ? 56.526 47.730 89.632 1.00 52.14 120 LYS B C 1
ATOM 1309 O O . LYS D 4 23 ? 56.094 47.236 90.665 1.00 53.81 120 LYS B O 1
ATOM 1315 N N . MET D 4 24 ? 57.658 47.326 89.057 1.00 51.99 121 MET B N 1
ATOM 1316 C CA . MET D 4 24 ? 58.449 46.249 89.639 1.00 52.67 121 MET B CA 1
ATOM 1317 C C . MET D 4 24 ? 59.044 46.709 90.965 1.00 53.88 121 MET B C 1
ATOM 1318 O O . MET D 4 24 ? 58.952 46.006 91.967 1.00 56.23 121 MET B O 1
ATOM 1323 N N . ILE D 4 25 ? 59.650 47.890 90.979 1.00 54.66 122 ILE B N 1
ATOM 1324 C CA . ILE D 4 25 ? 60.242 48.396 92.207 1.00 56.12 122 ILE B CA 1
ATOM 1325 C C . ILE D 4 25 ? 59.195 48.494 93.321 1.00 57.14 122 ILE B C 1
ATOM 1326 O O . ILE D 4 25 ? 59.442 48.077 94.444 1.00 57.40 122 ILE B O 1
ATOM 1331 N N . LYS D 4 26 ? 58.026 49.033 93.002 1.00 58.64 123 LYS B N 1
ATOM 1332 C CA . LYS D 4 26 ? 56.950 49.175 93.979 1.00 61.06 123 LYS B CA 1
ATOM 1333 C C . LYS D 4 26 ? 56.494 47.821 94.527 1.00 60.74 123 LYS B C 1
ATOM 1334 O O . LYS D 4 26 ? 56.307 47.661 95.735 1.00 60.89 123 LYS B O 1
ATOM 1340 N N . GLU D 4 27 ? 56.304 46.857 93.630 1.00 59.97 124 GLU B N 1
ATOM 1341 C CA . GLU D 4 27 ? 55.851 45.526 94.015 1.00 61.74 124 GLU B CA 1
ATOM 1342 C C . GLU D 4 27 ? 56.895 44.747 94.790 1.00 61.68 124 GLU B C 1
ATOM 1343 O O . GLU D 4 27 ? 56.555 43.902 95.607 1.00 61.84 124 GLU B O 1
ATOM 1349 N N . THR D 4 28 ? 58.164 45.039 94.537 1.00 62.66 125 THR B N 1
ATOM 1350 C CA . THR D 4 28 ? 59.253 44.337 95.199 1.00 62.50 125 THR B CA 1
ATOM 1351 C C . THR D 4 28 ? 59.744 45.024 96.464 1.00 64.00 125 THR B C 1
ATOM 1352 O O . THR D 4 28 ? 59.954 44.364 97.481 1.00 65.64 125 THR B O 1
ATOM 1356 N N . LEU D 4 29 ? 59.939 46.338 96.401 1.00 65.03 126 LEU B N 1
ATOM 1357 C CA . LEU D 4 29 ? 60.404 47.099 97.559 1.00 66.69 126 LEU B CA 1
ATOM 1358 C C . LEU D 4 29 ? 59.307 48.027 98.077 1.00 69.06 126 LEU B C 1
ATOM 1359 O O . LEU D 4 29 ? 59.381 49.249 97.908 1.00 69.05 126 LEU B O 1
ATOM 1364 N N . PRO D 4 30 ? 58.272 47.456 98.718 1.00 71.38 127 PRO B N 1
ATOM 1365 C CA . PRO D 4 30 ? 57.181 48.282 99.244 1.00 73.48 127 PRO B CA 1
ATOM 1366 C C . PRO D 4 30 ? 57.727 49.231 100.301 1.00 75.62 127 PRO B C 1
ATOM 1367 O O . PRO D 4 30 ? 58.304 48.786 101.296 1.00 77.70 127 PRO B O 1
ATOM 1371 N N . ASN D 4 31 ? 57.558 50.529 100.074 1.00 77.07 128 ASN B N 1
ATOM 1372 C CA . ASN D 4 31 ? 58.021 51.553 101.008 1.00 79.88 128 ASN B CA 1
ATOM 1373 C C . ASN D 4 31 ? 59.536 51.745 100.994 1.00 80.40 128 ASN B C 1
ATOM 1374 O O . ASN D 4 31 ? 60.192 51.639 102.031 1.00 81.89 128 ASN B O 1
ATOM 1379 N N . VAL D 4 32 ? 60.091 52.023 99.820 1.00 80.13 129 VAL B N 1
ATOM 1380 C CA . VAL D 4 32 ? 61.526 52.252 99.693 1.00 79.52 129 VAL B CA 1
ATOM 1381 C C . VAL D 4 32 ? 61.741 53.326 98.642 1.00 79.79 129 VAL B C 1
ATOM 1382 O O . VAL D 4 32 ? 61.506 53.092 97.458 1.00 80.99 129 VAL B O 1
ATOM 1386 N N . ARG D 4 33 ? 62.170 54.507 99.072 1.00 79.79 130 ARG B N 1
ATOM 1387 C CA . ARG D 4 33 ? 62.407 55.599 98.137 1.00 80.28 130 ARG B CA 1
ATOM 1388 C C . ARG D 4 33 ? 63.583 55.236 97.258 1.00 78.29 130 ARG B C 1
ATOM 1389 O O . ARG D 4 33 ? 64.658 54.903 97.756 1.00 77.84 130 ARG B O 1
ATOM 1397 N N . VAL D 4 34 ? 63.370 55.291 95.949 1.00 75.36 131 VAL B N 1
ATOM 1398 C CA . VAL D 4 34 ? 64.423 54.971 95.002 1.00 73.11 131 VAL B CA 1
ATOM 1399 C C . VAL D 4 34 ? 64.704 56.175 94.111 1.00 72.01 131 VAL B C 1
ATOM 1400 O O . VAL D 4 34 ? 63.817 56.660 93.406 1.00 71.56 131 VAL B O 1
ATOM 1404 N N . ALA D 4 35 ? 65.944 56.648 94.160 1.00 69.92 132 ALA B N 1
ATOM 1405 C CA . ALA D 4 35 ? 66.379 57.793 93.373 1.00 70.54 132 ALA B CA 1
ATOM 1406 C C . ALA D 4 35 ? 66.022 57.629 91.901 1.00 70.67 132 ALA B C 1
ATOM 1407 O O . ALA D 4 35 ? 66.137 56.535 91.353 1.00 71.02 132 ALA B O 1
ATOM 1409 N N . ASN D 4 36 ? 65.592 58.716 91.267 1.00 70.52 133 ASN B N 1
ATOM 1410 C CA . ASN D 4 36 ? 65.233 58.689 89.849 1.00 71.72 133 ASN B CA 1
ATOM 1411 C C . ASN D 4 36 ? 66.439 58.267 89.009 1.00 72.52 133 ASN B C 1
ATOM 1412 O O . ASN D 4 36 ? 66.301 57.664 87.946 1.00 72.93 133 ASN B O 1
ATOM 1417 N N . ASP D 4 37 ? 67.623 58.589 89.512 1.00 73.77 134 ASP B N 1
ATOM 1418 C CA . ASP D 4 37 ? 68.889 58.266 88.861 1.00 74.36 134 ASP B CA 1
ATOM 1419 C C . ASP D 4 37 ? 69.056 56.742 88.839 1.00 72.42 134 ASP B C 1
ATOM 1420 O O . ASP D 4 37 ? 69.404 56.142 87.816 1.00 70.22 134 ASP B O 1
ATOM 1425 N N . ALA D 4 38 ? 68.803 56.138 89.997 1.00 70.33 135 ALA B N 1
ATOM 1426 C CA . ALA D 4 38 ? 68.906 54.699 90.187 1.00 67.72 135 ALA B CA 1
ATOM 1427 C C . ALA D 4 38 ? 67.858 53.964 89.365 1.00 65.09 135 ALA B C 1
ATOM 1428 O O . ALA D 4 38 ? 68.111 52.870 88.867 1.00 63.51 135 ALA B O 1
ATOM 1430 N N . ARG D 4 39 ? 66.676 54.563 89.241 1.00 63.38 136 ARG B N 1
ATOM 1431 C CA . ARG D 4 39 ? 65.604 53.971 88.458 1.00 61.65 136 ARG B CA 1
ATOM 1432 C C . ARG D 4 39 ? 66.081 53.864 87.011 1.00 62.38 136 ARG B C 1
ATOM 1433 O O . ARG D 4 39 ? 65.742 52.915 86.298 1.00 63.60 136 ARG B O 1
ATOM 1441 N N . GLU D 4 40 ? 66.884 54.835 86.589 1.00 60.41 137 GLU B N 1
ATOM 1442 C CA . GLU D 4 40 ? 67.422 54.847 85.237 1.00 60.59 137 GLU B CA 1
ATOM 1443 C C . GLU D 4 40 ? 68.441 53.728 85.058 1.00 59.71 137 GLU B C 1
ATOM 1444 O O . GLU D 4 40 ? 68.588 53.172 83.965 1.00 58.44 137 GLU B O 1
ATOM 1450 N N . LEU D 4 41 ? 69.154 53.409 86.133 1.00 57.29 138 LEU B N 1
ATOM 1451 C CA . LEU D 4 41 ? 70.170 52.368 86.079 1.00 57.15 138 LEU B CA 1
ATOM 1452 C C . LEU D 4 41 ? 69.532 50.980 85.953 1.00 56.33 138 LEU B C 1
ATOM 1453 O O . LEU D 4 41 ? 70.063 50.098 85.276 1.00 56.40 138 LEU B O 1
ATOM 1458 N N . VAL D 4 42 ? 68.393 50.789 86.610 1.00 53.69 139 VAL B N 1
ATOM 1459 C CA . VAL D 4 42 ? 67.694 49.513 86.541 1.00 51.12 139 VAL B CA 1
ATOM 1460 C C . VAL D 4 42 ? 67.145 49.325 85.127 1.00 49.24 139 VAL B C 1
ATOM 1461 O O . VAL D 4 42 ? 67.262 48.253 84.549 1.00 49.45 139 VAL B O 1
ATOM 1465 N N . VAL D 4 43 ? 66.543 50.376 84.579 1.00 46.25 140 VAL B N 1
ATOM 1466 C CA . VAL D 4 43 ? 66.001 50.322 83.232 1.00 44.74 140 VAL B CA 1
ATOM 1467 C C . VAL D 4 43 ? 67.101 49.882 82.269 1.00 47.00 140 VAL B C 1
ATOM 1468 O O . VAL D 4 43 ? 66.854 49.115 81.340 1.00 49.69 140 VAL B O 1
ATOM 1472 N N . ASN D 4 44 ? 68.317 50.353 82.510 1.00 47.64 141 ASN B N 1
ATOM 1473 C CA . ASN D 4 44 ? 69.445 50.013 81.668 1.00 50.41 141 ASN B CA 1
ATOM 1474 C C . ASN D 4 44 ? 70.028 48.636 81.966 1.00 52.79 141 ASN B C 1
ATOM 1475 O O . ASN D 4 44 ? 70.539 47.981 81.059 1.00 53.93 141 ASN B O 1
ATOM 1480 N N . CYS D 4 45 ? 69.977 48.196 83.223 1.00 53.32 142 CYS B N 1
ATOM 1481 C CA . CYS D 4 45 ? 70.481 46.861 83.560 1.00 53.66 142 CYS B CA 1
ATOM 1482 C C . CYS D 4 45 ? 69.642 45.881 82.757 1.00 51.30 142 CYS B C 1
ATOM 1483 O O . CYS D 4 45 ? 70.140 44.869 82.270 1.00 49.72 142 CYS B O 1
ATOM 1486 N N . CYS D 4 46 ? 68.355 46.195 82.639 1.00 48.60 143 CYS B N 1
ATOM 1487 C CA . CYS D 4 46 ? 67.429 45.354 81.903 1.00 49.31 143 CYS B CA 1
ATOM 1488 C C . CYS D 4 46 ? 67.933 45.043 80.504 1.00 48.79 143 CYS B C 1
ATOM 1489 O O . CYS D 4 46 ? 68.023 43.882 80.108 1.00 48.86 143 CYS B O 1
ATOM 1492 N N . THR D 4 47 ? 68.269 46.079 79.751 1.00 47.72 144 THR B N 1
ATOM 1493 C CA . THR D 4 47 ? 68.761 45.856 78.408 1.00 48.33 144 THR B CA 1
ATOM 1494 C C . THR D 4 47 ? 70.100 45.105 78.426 1.00 46.91 144 THR B C 1
ATOM 1495 O O . THR D 4 47 ? 70.364 44.294 77.544 1.00 43.41 144 THR B O 1
ATOM 1499 N N . GLU D 4 48 ? 70.928 45.333 79.442 1.00 47.20 145 GLU B N 1
ATOM 1500 C CA . GLU D 4 48 ? 72.204 44.630 79.495 1.00 50.18 145 GLU B CA 1
ATOM 1501 C C . GLU D 4 48 ? 71.970 43.142 79.674 1.00 46.58 145 GLU B C 1
ATOM 1502 O O . GLU D 4 48 ? 72.599 42.319 79.005 1.00 45.89 145 GLU B O 1
ATOM 1508 N N . PHE D 4 49 ? 71.065 42.808 80.586 1.00 43.31 146 PHE B N 1
ATOM 1509 C CA . PHE D 4 49 ? 70.717 41.422 80.871 1.00 40.76 146 PHE B CA 1
ATOM 1510 C C . PHE D 4 49 ? 70.195 40.730 79.600 1.00 42.22 146 PHE B C 1
ATOM 1511 O O . PHE D 4 49 ? 70.650 39.633 79.241 1.00 42.49 146 PHE B O 1
ATOM 1519 N N . ILE D 4 50 ? 69.249 41.371 78.918 1.00 37.04 147 ILE B N 1
ATOM 1520 C CA . ILE D 4 50 ? 68.705 40.816 77.689 1.00 36.04 147 ILE B CA 1
ATOM 1521 C C . ILE D 4 50 ? 69.854 40.461 76.744 1.00 37.74 147 ILE B C 1
ATOM 1522 O O . ILE D 4 50 ? 69.895 39.355 76.200 1.00 37.95 147 ILE B O 1
ATOM 1527 N N . HIS D 4 51 ? 70.796 41.388 76.570 1.00 38.72 148 HIS B N 1
ATOM 1528 C CA . HIS D 4 51 ? 71.955 41.151 75.710 1.00 39.85 148 HIS B CA 1
ATOM 1529 C C . HIS D 4 51 ? 72.830 40.007 76.228 1.00 41.21 148 HIS B C 1
ATOM 1530 O O . HIS D 4 51 ? 73.324 39.194 75.450 1.00 40.60 148 HIS B O 1
ATOM 1537 N N . LEU D 4 52 ? 73.027 39.953 77.543 1.00 41.68 149 LEU B N 1
ATOM 1538 C CA . LEU D 4 52 ? 73.830 38.902 78.160 1.00 40.68 149 LEU B CA 1
ATOM 1539 C C . LEU D 4 52 ? 73.227 37.532 77.860 1.00 42.83 149 LEU B C 1
ATOM 1540 O O . LEU D 4 52 ? 73.898 36.652 77.326 1.00 43.17 149 LEU B O 1
ATOM 1545 N N . ILE D 4 53 ? 71.952 37.361 78.200 1.00 44.52 150 ILE B N 1
ATOM 1546 C CA . ILE D 4 53 ? 71.262 36.093 77.984 1.00 45.43 150 ILE B CA 1
ATOM 1547 C C . ILE D 4 53 ? 71.247 35.712 76.506 1.00 47.62 150 ILE B C 1
ATOM 1548 O O . ILE D 4 53 ? 71.566 34.573 76.147 1.00 47.85 150 ILE B O 1
ATOM 1553 N N . SER D 4 54 ? 70.876 36.676 75.663 1.00 49.11 151 SER B N 1
ATOM 1554 C CA . SER D 4 54 ? 70.793 36.493 74.215 1.00 47.65 151 SER B CA 1
ATOM 1555 C C . SER D 4 54 ? 72.094 36.033 73.578 1.00 49.75 151 SER B C 1
ATOM 1556 O O . SER D 4 54 ? 72.094 35.082 72.787 1.00 50.94 151 SER B O 1
ATOM 1559 N N . SER D 4 55 ? 73.193 36.710 73.913 1.00 50.01 152 SER B N 1
ATOM 1560 C CA . SER D 4 55 ? 74.510 36.366 73.379 1.00 52.16 152 SER B CA 1
ATOM 1561 C C . SER D 4 55 ? 74.886 34.933 73.737 1.00 53.76 152 SER B C 1
ATOM 1562 O O . SER D 4 55 ? 75.310 34.156 72.884 1.00 53.77 152 SER B O 1
ATOM 1565 N N . GLU D 4 56 ? 74.729 34.586 75.008 1.00 56.60 153 GLU B N 1
ATOM 1566 C CA . GLU D 4 56 ? 75.051 33.243 75.472 1.00 58.91 153 GLU B CA 1
ATOM 1567 C C . GLU D 4 56 ? 74.154 32.210 74.796 1.00 58.98 153 GLU B C 1
ATOM 1568 O O . GLU D 4 56 ? 74.602 31.131 74.427 1.00 59.72 153 GLU B O 1
ATOM 1574 N N . ALA D 4 57 ? 72.881 32.552 74.637 1.00 60.63 154 ALA B N 1
ATOM 1575 C CA . ALA D 4 57 ? 71.919 31.658 74.008 1.00 60.12 154 ALA B CA 1
ATOM 1576 C C . ALA D 4 57 ? 72.257 31.494 72.541 1.00 59.89 154 ALA B C 1
ATOM 1577 O O . ALA D 4 57 ? 72.173 30.404 71.997 1.00 57.92 154 ALA B O 1
ATOM 1579 N N . ASN D 4 58 ? 72.651 32.587 71.906 1.00 61.96 155 ASN B N 1
ATOM 1580 C CA . ASN D 4 58 ? 72.991 32.553 70.491 1.00 66.56 155 ASN B CA 1
ATOM 1581 C C . ASN D 4 58 ? 74.182 31.635 70.205 1.00 68.17 155 ASN B C 1
ATOM 1582 O O . ASN D 4 58 ? 74.292 31.082 69.114 1.00 68.03 155 ASN B O 1
ATOM 1587 N N . GLU D 4 59 ? 75.075 31.483 71.178 1.00 70.04 156 GLU B N 1
ATOM 1588 C CA . GLU D 4 59 ? 76.232 30.612 71.002 1.00 72.74 156 GLU B CA 1
ATOM 1589 C C . GLU D 4 59 ? 75.779 29.183 71.240 1.00 72.19 156 GLU B C 1
ATOM 1590 O O . GLU D 4 59 ? 76.029 28.294 70.431 1.00 72.04 156 GLU B O 1
ATOM 1596 N N . ILE D 4 60 ? 75.106 28.963 72.358 1.00 72.42 157 ILE B N 1
ATOM 1597 C CA . ILE D 4 60 ? 74.607 27.639 72.674 1.00 72.98 157 ILE B CA 1
ATOM 1598 C C . ILE D 4 60 ? 73.802 27.129 71.484 1.00 75.24 157 ILE B C 1
ATOM 1599 O O . ILE D 4 60 ? 73.695 25.922 71.270 1.00 76.52 157 ILE B O 1
ATOM 1604 N N . CYS D 4 61 ? 73.249 28.063 70.712 1.00 77.22 158 CYS B N 1
ATOM 1605 C CA . CYS D 4 61 ? 72.438 27.746 69.537 1.00 80.03 158 CYS B CA 1
ATOM 1606 C C . CYS D 4 61 ? 73.276 27.270 68.350 1.00 82.59 158 CYS B C 1
ATOM 1607 O O . CYS D 4 61 ? 73.021 26.197 67.800 1.00 83.88 158 CYS B O 1
ATOM 1610 N N . ASN D 4 62 ? 74.260 28.070 67.947 1.00 83.60 159 ASN B N 1
ATOM 1611 C CA . ASN D 4 62 ? 75.122 27.703 66.831 1.00 85.25 159 ASN B CA 1
ATOM 1612 C C . ASN D 4 62 ? 75.607 26.276 67.037 1.00 87.33 159 ASN B C 1
ATOM 1613 O O . ASN D 4 62 ? 75.551 25.450 66.127 1.00 87.49 159 ASN B O 1
ATOM 1618 N N . LYS D 4 63 ? 76.073 25.991 68.247 1.00 89.69 160 LYS B N 1
ATOM 1619 C CA . LYS D 4 63 ? 76.555 24.661 68.586 1.00 92.57 160 LYS B CA 1
ATOM 1620 C C . LYS D 4 63 ? 75.478 23.597 68.374 1.00 95.11 160 LYS B C 1
ATOM 1621 O O . LYS D 4 63 ? 75.758 22.525 67.840 1.00 96.22 160 LYS B O 1
ATOM 1627 N N . SER D 4 64 ? 74.248 23.897 68.787 1.00 97.29 161 SER B N 1
ATOM 1628 C CA . SER D 4 64 ? 73.142 22.949 68.665 1.00 98.83 161 SER B CA 1
ATOM 1629 C C . SER D 4 64 ? 72.685 22.714 67.229 1.00 99.61 161 SER B C 1
ATOM 1630 O O . SER D 4 64 ? 71.547 22.303 66.993 1.00 99.97 161 SER B O 1
ATOM 1633 N N . GLU D 4 65 ? 73.570 22.971 66.273 1.00 100.71 162 GLU B N 1
ATOM 1634 C CA . GLU D 4 65 ? 73.263 22.776 64.860 1.00 102.31 162 GLU B CA 1
ATOM 1635 C C . GLU D 4 65 ? 71.864 23.234 64.443 1.00 101.74 162 GLU B C 1
ATOM 1636 O O . GLU D 4 65 ? 71.310 22.745 63.454 1.00 102.32 162 GLU B O 1
ATOM 1642 N N . LYS D 4 66 ? 71.297 24.173 65.197 1.00 100.09 163 LYS B N 1
ATOM 1643 C CA . LYS D 4 66 ? 69.975 24.708 64.886 1.00 96.56 163 LYS B CA 1
ATOM 1644 C C . LYS D 4 66 ? 70.117 26.129 64.361 1.00 94.64 163 LYS B C 1
ATOM 1645 O O . LYS D 4 66 ? 71.200 26.715 64.423 1.00 93.56 163 LYS B O 1
ATOM 1651 N N . LYS D 4 67 ? 69.023 26.683 63.846 1.00 93.04 164 LYS B N 1
ATOM 1652 C CA . LYS D 4 67 ? 69.051 28.028 63.280 1.00 91.15 164 LYS B CA 1
ATOM 1653 C C . LYS D 4 67 ? 68.343 29.087 64.112 1.00 86.62 164 LYS B C 1
ATOM 1654 O O . LYS D 4 67 ? 68.726 30.255 64.096 1.00 85.43 164 LYS B O 1
ATOM 1660 N N . THR D 4 68 ? 67.310 28.683 64.836 1.00 82.16 165 THR B N 1
ATOM 1661 C CA . THR D 4 68 ? 66.559 29.631 65.638 1.00 77.88 165 THR B CA 1
ATOM 1662 C C . THR D 4 68 ? 66.687 29.404 67.137 1.00 75.04 165 THR B C 1
ATOM 1663 O O . THR D 4 68 ? 66.443 28.300 67.638 1.00 74.95 165 THR B O 1
ATOM 1667 N N . ILE D 4 69 ? 67.074 30.468 67.838 1.00 70.36 166 ILE B N 1
ATOM 1668 C CA . ILE D 4 69 ? 67.241 30.448 69.285 1.00 64.87 166 ILE B CA 1
ATOM 1669 C C . ILE D 4 69 ? 65.938 29.977 69.915 1.00 63.97 166 ILE B C 1
ATOM 1670 O O . ILE D 4 69 ? 64.933 30.690 69.894 1.00 64.62 166 ILE B O 1
ATOM 1675 N N . SER D 4 70 ? 65.962 28.770 70.470 1.00 62.33 167 SER B N 1
ATOM 1676 C CA . SER D 4 70 ? 64.780 28.179 71.083 1.00 61.35 167 SER B CA 1
ATOM 1677 C C . SER D 4 70 ? 64.717 28.391 72.587 1.00 60.26 167 SER B C 1
ATOM 1678 O O . SER D 4 70 ? 65.710 28.727 73.218 1.00 60.07 167 SER B O 1
ATOM 1681 N N . PRO D 4 71 ? 63.537 28.176 73.184 1.00 59.55 168 PRO B N 1
ATOM 1682 C CA . PRO D 4 71 ? 63.361 28.346 74.628 1.00 60.06 168 PRO B CA 1
ATOM 1683 C C . PRO D 4 71 ? 64.313 27.463 75.424 1.00 60.83 168 PRO B C 1
ATOM 1684 O O . PRO D 4 71 ? 64.496 27.651 76.624 1.00 59.78 168 PRO B O 1
ATOM 1688 N N . GLU D 4 72 ? 64.908 26.490 74.746 1.00 63.12 169 GLU B N 1
ATOM 1689 C CA . GLU D 4 72 ? 65.832 25.565 75.389 1.00 64.76 169 GLU B CA 1
ATOM 1690 C C . GLU D 4 72 ? 67.205 26.228 75.508 1.00 63.78 169 GLU B C 1
ATOM 1691 O O . GLU D 4 72 ? 67.845 26.196 76.563 1.00 61.40 169 GLU B O 1
ATOM 1697 N N . HIS D 4 73 ? 67.637 26.840 74.413 1.00 63.99 170 HIS B N 1
ATOM 1698 C CA . HIS D 4 73 ? 68.910 27.536 74.363 1.00 62.96 170 HIS B CA 1
ATOM 1699 C C . HIS D 4 73 ? 68.938 28.614 75.439 1.00 62.76 170 HIS B C 1
ATOM 1700 O O . HIS D 4 73 ? 69.990 28.885 76.020 1.00 63.86 170 HIS B O 1
ATOM 1707 N N . VAL D 4 74 ? 67.784 29.226 75.707 1.00 58.45 171 VAL B N 1
ATOM 1708 C CA . VAL D 4 74 ? 67.709 30.268 76.720 1.00 57.63 171 VAL B CA 1
ATOM 1709 C C . VAL D 4 74 ? 67.799 29.682 78.121 1.00 58.24 171 VAL B C 1
ATOM 1710 O O . VAL D 4 74 ? 68.342 30.307 79.030 1.00 59.15 171 VAL B O 1
ATOM 1714 N N . ILE D 4 75 ? 67.258 28.486 78.302 1.00 57.87 172 ILE B N 1
ATOM 1715 C CA . ILE D 4 75 ? 67.320 27.843 79.602 1.00 59.39 172 ILE B CA 1
ATOM 1716 C C . ILE D 4 75 ? 68.764 27.426 79.897 1.00 58.45 172 ILE B C 1
ATOM 1717 O O . ILE D 4 75 ? 69.258 27.597 81.018 1.00 57.78 172 ILE B O 1
ATOM 1722 N N . GLN D 4 76 ? 69.439 26.889 78.886 1.00 56.42 173 GLN B N 1
ATOM 1723 C CA . GLN D 4 76 ? 70.815 26.448 79.052 1.00 56.41 173 GLN B CA 1
ATOM 1724 C C . GLN D 4 76 ? 71.739 27.626 79.292 1.00 54.73 173 GLN B C 1
ATOM 1725 O O . GLN D 4 76 ? 72.693 27.516 80.0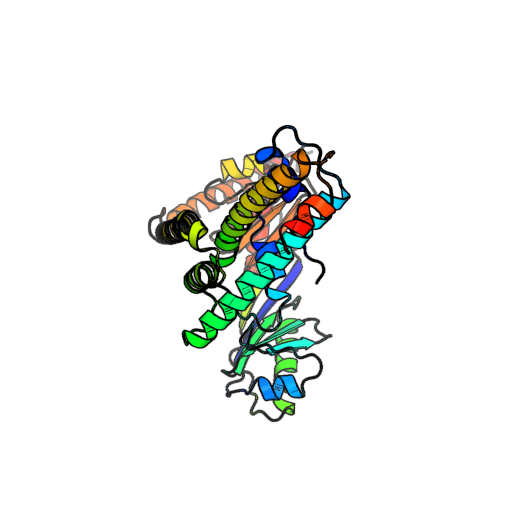55 1.00 54.53 173 GLN B O 1
ATOM 1731 N N . ALA D 4 77 ? 71.456 28.757 78.655 1.00 54.06 174 ALA B N 1
ATOM 1732 C CA . ALA D 4 77 ? 72.296 29.942 78.840 1.00 54.68 174 ALA B CA 1
ATOM 1733 C C . ALA D 4 77 ? 72.166 30.448 80.275 1.00 53.32 174 ALA B C 1
ATOM 1734 O O . ALA D 4 77 ? 73.139 30.904 80.876 1.00 54.97 174 ALA B O 1
ATOM 1736 N N . LEU D 4 78 ? 70.956 30.352 80.813 1.00 52.29 175 LEU B N 1
ATOM 1737 C CA . LEU D 4 78 ? 70.665 30.782 82.174 1.00 54.56 175 LEU B CA 1
ATOM 1738 C C . LEU D 4 78 ? 71.521 29.994 83.168 1.00 56.48 175 LEU B C 1
ATOM 1739 O O . LEU D 4 78 ? 72.186 30.576 84.024 1.00 56.48 175 LEU B O 1
ATOM 1744 N N . GLU D 4 79 ? 71.486 28.670 83.048 1.00 56.76 176 GLU B N 1
ATOM 1745 C CA . GLU D 4 79 ? 72.260 27.772 83.897 1.00 56.35 176 GLU B CA 1
ATOM 1746 C C . GLU D 4 79 ? 73.726 28.142 83.726 1.00 56.12 176 GLU B C 1
ATOM 1747 O O . GLU D 4 79 ? 74.432 28.488 84.687 1.00 53.66 176 GLU B O 1
ATOM 1753 N N . SER D 4 80 ? 74.158 28.066 82.472 1.00 52.74 177 SER B N 1
ATOM 1754 C CA . SER D 4 80 ? 75.521 28.362 82.068 1.00 51.82 177 SER B CA 1
ATOM 1755 C C . SER D 4 80 ? 76.052 29.689 82.569 1.00 52.05 177 SER B C 1
ATOM 1756 O O . SER D 4 80 ? 77.217 29.791 82.937 1.00 52.38 177 SER B O 1
ATOM 1759 N N . LEU D 4 81 ? 75.201 30.709 82.552 1.00 51.37 178 LEU B N 1
ATOM 1760 C CA . LEU D 4 81 ? 75.590 32.047 82.990 1.00 48.43 178 LEU B CA 1
ATOM 1761 C C . LEU D 4 81 ? 75.641 32.212 84.506 1.00 45.57 178 LEU B C 1
ATOM 1762 O O . LEU D 4 81 ? 76.232 33.161 85.002 1.00 44.70 178 LEU B O 1
ATOM 1767 N N . GLY D 4 82 ? 75.027 31.289 85.237 1.00 43.77 179 GLY B N 1
ATOM 1768 C CA . GLY D 4 82 ? 75.008 31.394 86.687 1.00 42.47 179 GLY B CA 1
ATOM 1769 C C . GLY D 4 82 ? 73.647 31.826 87.215 1.00 42.36 179 GLY B C 1
ATOM 1770 O O . GLY D 4 82 ? 73.522 32.356 88.313 1.00 42.71 179 GLY B O 1
ATOM 1771 N N . PHE D 4 83 ? 72.612 31.593 86.421 1.00 42.64 180 PHE B N 1
ATOM 1772 C CA . PHE D 4 83 ? 71.261 31.953 86.804 1.00 43.17 180 PHE B CA 1
ATOM 1773 C C . PHE D 4 83 ? 70.416 30.692 86.941 1.00 45.16 180 PHE B C 1
ATOM 1774 O O . PHE D 4 83 ? 69.188 30.740 86.858 1.00 47.68 180 PHE B O 1
ATOM 1782 N N . GLY D 4 84 ? 71.084 29.565 87.149 1.00 44.99 181 GLY B N 1
ATOM 1783 C CA . GLY D 4 84 ? 70.389 28.304 87.293 1.00 43.70 181 GLY B CA 1
ATOM 1784 C C . GLY D 4 84 ? 69.167 28.310 88.192 1.00 45.72 181 GLY B C 1
ATOM 1785 O O . GLY D 4 84 ? 68.221 27.574 87.927 1.00 48.61 181 GLY B O 1
ATOM 1786 N N . SER D 4 85 ? 69.152 29.130 89.238 1.00 44.71 182 SER B N 1
ATOM 1787 C CA . SER D 4 85 ? 68.002 29.141 90.142 1.00 45.52 182 SER B CA 1
ATOM 1788 C C . SER D 4 85 ? 66.715 29.746 89.576 1.00 48.60 182 SER B C 1
ATOM 1789 O O . SER D 4 85 ? 65.708 29.836 90.291 1.00 49.17 182 SER B O 1
ATOM 1792 N N . TYR D 4 86 ? 66.742 30.163 88.311 1.00 49.07 183 TYR B N 1
ATOM 1793 C CA . TYR D 4 86 ? 65.568 30.755 87.661 1.00 49.44 183 TYR B CA 1
ATOM 1794 C C . TYR D 4 86 ? 64.860 29.691 86.840 1.00 52.77 183 TYR B C 1
ATOM 1795 O O . TYR D 4 86 ? 63.656 29.773 86.603 1.00 55.43 183 TYR B O 1
ATOM 1804 N N . ILE D 4 87 ? 65.634 28.710 86.384 1.00 55.07 184 ILE B N 1
ATOM 1805 C CA . ILE D 4 87 ? 65.134 27.639 85.533 1.00 57.01 184 ILE B CA 1
ATOM 1806 C C . ILE D 4 87 ? 63.836 26.973 85.992 1.00 57.37 184 ILE B C 1
ATOM 1807 O O . ILE D 4 87 ? 63.160 26.326 85.208 1.00 56.73 184 ILE B O 1
ATOM 1812 N N . SER D 4 88 ? 63.488 27.146 87.262 1.00 61.04 185 SER B N 1
ATOM 1813 C CA . SER D 4 88 ? 62.257 26.587 87.820 1.00 62.26 185 SER B CA 1
ATOM 1814 C C . SER D 4 88 ? 61.086 27.391 87.265 1.00 64.59 185 SER B C 1
ATOM 1815 O O . SER D 4 88 ? 60.282 26.885 86.472 1.00 62.82 185 SER B O 1
ATOM 1818 N N . GLU D 4 89 ? 61.012 28.656 87.684 1.00 65.74 186 GLU B N 1
ATOM 1819 C CA . GLU D 4 89 ? 59.951 29.560 87.254 1.00 65.18 186 GLU B CA 1
ATOM 1820 C C . GLU D 4 89 ? 59.965 29.860 85.759 1.00 62.83 186 GLU B C 1
ATOM 1821 O O . GLU D 4 89 ? 58.956 30.280 85.200 1.00 64.14 186 GLU B O 1
ATOM 1827 N N . VAL D 4 90 ? 61.098 29.648 85.107 1.00 60.83 187 VAL B N 1
ATOM 1828 C CA . VAL D 4 90 ? 61.181 29.894 83.675 1.00 60.02 187 VAL B CA 1
ATOM 1829 C C . VAL D 4 90 ? 60.596 28.715 82.911 1.00 61.81 187 VAL B C 1
ATOM 1830 O O . VAL D 4 90 ? 60.045 28.883 81.826 1.00 63.27 187 VAL B O 1
ATOM 1834 N N . LYS D 4 91 ? 60.714 27.521 83.483 1.00 63.90 188 LYS B N 1
ATOM 1835 C CA . LYS D 4 91 ? 60.173 26.322 82.857 1.00 64.59 188 LYS B CA 1
ATOM 1836 C C . LYS D 4 91 ? 58.653 26.420 82.858 1.00 63.78 188 LYS B C 1
ATOM 1837 O O . LYS D 4 91 ? 58.007 26.042 81.884 1.00 62.25 188 LYS B O 1
ATOM 1843 N N . GLU D 4 92 ? 58.090 26.927 83.958 1.00 63.50 189 GLU B N 1
ATOM 1844 C CA . GLU D 4 92 ? 56.640 27.091 84.082 1.00 64.30 189 GLU B CA 1
ATOM 1845 C C . GLU D 4 92 ? 56.114 27.992 82.965 1.00 63.40 189 GLU B C 1
ATOM 1846 O O . GLU D 4 92 ? 55.135 27.648 82.297 1.00 63.86 189 GLU B O 1
ATOM 1852 N N . VAL D 4 93 ? 56.761 29.142 82.767 1.00 59.09 190 VAL B N 1
ATOM 1853 C CA . VAL D 4 93 ? 56.338 30.070 81.726 1.00 55.65 190 VAL B CA 1
ATOM 1854 C C . VAL D 4 93 ? 56.440 29.424 80.352 1.00 55.43 190 VAL B C 1
ATOM 1855 O O . VAL D 4 93 ? 55.565 29.608 79.505 1.00 54.26 190 VAL B O 1
ATOM 1859 N N . LEU D 4 94 ? 57.509 28.668 80.127 1.00 57.16 191 LEU B N 1
ATOM 1860 C CA . LEU D 4 94 ? 57.685 28.001 78.842 1.00 59.16 191 LEU B CA 1
ATOM 1861 C C . LEU D 4 94 ? 56.519 27.049 78.616 1.00 60.83 191 LEU B C 1
ATOM 1862 O O . LEU D 4 94 ? 56.084 26.830 77.482 1.00 58.61 191 LEU B O 1
ATOM 1867 N N . GLN D 4 95 ? 56.024 26.486 79.715 1.00 62.87 192 GLN B N 1
ATOM 1868 C CA . GLN D 4 95 ? 54.912 25.554 79.668 1.00 65.11 192 GLN B CA 1
ATOM 1869 C C . GLN D 4 95 ? 53.662 26.263 79.183 1.00 64.73 192 GLN B C 1
ATOM 1870 O O . GLN D 4 95 ? 53.130 25.938 78.118 1.00 65.17 192 GLN B O 1
ATOM 1876 N N . GLU D 4 96 ? 53.202 27.237 79.966 1.00 63.81 193 GLU B N 1
ATOM 1877 C CA . GLU D 4 96 ? 52.009 27.991 79.617 1.00 64.09 193 GLU B CA 1
ATOM 1878 C C . GLU D 4 96 ? 52.094 28.458 78.168 1.00 61.83 193 GLU B C 1
ATOM 1879 O O . GLU D 4 96 ? 51.082 28.536 77.475 1.00 63.03 193 GLU B O 1
ATOM 1885 N N . CYS D 4 97 ? 53.305 28.738 77.702 1.00 58.55 194 CYS B N 1
ATOM 1886 C CA . CYS D 4 97 ? 53.502 29.162 76.322 1.00 56.86 194 CYS B CA 1
ATOM 1887 C C . CYS D 4 97 ? 53.152 28.059 75.338 1.00 56.37 194 CYS B C 1
ATOM 1888 O O . CYS D 4 97 ? 52.581 28.325 74.278 1.00 56.69 194 CYS B O 1
ATOM 1891 N N . LYS D 4 98 ? 53.525 26.826 75.670 1.00 56.43 195 LYS B N 1
ATOM 1892 C CA . LYS D 4 98 ? 53.237 25.694 74.797 1.00 55.41 195 LYS B CA 1
ATOM 1893 C C . LYS D 4 98 ? 51.744 25.437 74.865 1.00 53.78 195 LYS B C 1
ATOM 1894 O O . LYS D 4 98 ? 51.097 25.190 73.847 1.00 54.40 195 LYS B O 1
ATOM 1900 N N . THR D 4 99 ? 51.193 25.522 76.070 1.00 51.73 196 THR B N 1
ATOM 1901 C CA . THR D 4 99 ? 49.770 25.308 76.254 1.00 51.42 196 THR B CA 1
ATOM 1902 C C . THR D 4 99 ? 48.964 26.354 75.496 1.00 52.42 196 THR B C 1
ATOM 1903 O O . THR D 4 99 ? 48.016 26.011 74.792 1.00 54.91 196 THR B O 1
ATOM 1907 N N . VAL D 4 100 ? 49.340 27.625 75.635 1.00 50.49 197 VAL B N 1
ATOM 1908 C CA . VAL D 4 100 ? 48.642 28.700 74.941 1.00 47.92 197 VAL B CA 1
ATOM 1909 C C . VAL D 4 100 ? 48.655 28.435 73.447 1.00 48.82 197 VAL B C 1
ATOM 1910 O O . VAL D 4 100 ? 47.632 28.539 72.779 1.00 50.13 197 VAL B O 1
ATOM 1914 N N . ALA D 4 101 ? 49.828 28.098 72.928 1.00 49.23 198 ALA B N 1
ATOM 1915 C CA . ALA D 4 101 ? 49.981 27.830 71.503 1.00 48.76 198 ALA B CA 1
ATOM 1916 C C . ALA D 4 101 ? 49.167 26.621 71.086 1.00 48.08 198 ALA B C 1
ATOM 1917 O O . ALA D 4 101 ? 48.629 26.583 69.980 1.00 47.88 198 ALA B O 1
ATOM 1919 N N . LEU D 4 102 ? 49.091 25.627 71.965 1.00 47.46 199 LEU B N 1
AT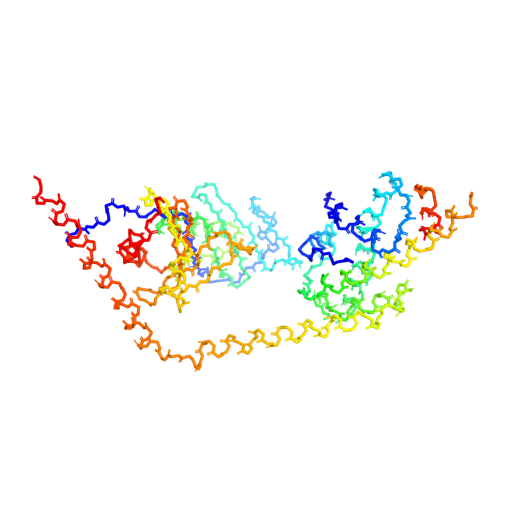OM 1920 C CA . LEU D 4 102 ? 48.339 24.418 71.663 1.00 49.17 199 LEU B CA 1
ATOM 1921 C C . LEU D 4 102 ? 46.839 24.719 71.616 1.00 50.55 199 LEU B C 1
ATOM 1922 O O . LEU D 4 102 ? 46.146 24.319 70.670 1.00 51.25 199 LEU B O 1
ATOM 1927 N N . LYS D 4 103 ? 46.341 25.422 72.631 1.00 48.44 200 LYS B N 1
ATOM 1928 C CA . LYS D 4 103 ? 44.927 25.760 72.679 1.00 51.81 200 LYS B CA 1
ATOM 1929 C C . LYS D 4 103 ? 44.520 26.581 71.460 1.00 51.84 200 LYS B C 1
ATOM 1930 O O . LYS D 4 103 ? 43.458 26.368 70.875 1.00 51.69 200 LYS B O 1
ATOM 1936 N N . ARG D 4 104 ? 45.383 27.514 71.084 1.00 52.13 201 ARG B N 1
ATOM 1937 C CA . ARG D 4 104 ? 45.142 28.384 69.949 1.00 52.25 201 ARG B CA 1
ATOM 1938 C C . ARG D 4 104 ? 45.113 27.589 68.644 1.00 49.20 201 ARG B C 1
ATOM 1939 O O . ARG D 4 104 ? 44.358 27.920 67.731 1.00 48.93 201 ARG B O 1
ATOM 1947 N N . ARG D 4 105 ? 45.914 26.533 68.556 1.00 49.57 202 ARG B N 1
ATOM 1948 C CA . ARG D 4 105 ? 45.922 25.692 67.354 1.00 51.61 202 ARG B CA 1
ATOM 1949 C C . ARG D 4 105 ? 44.594 24.954 67.250 1.00 51.12 202 ARG B C 1
ATOM 1950 O O . ARG D 4 105 ? 43.953 24.920 66.192 1.00 48.42 202 ARG B O 1
ATOM 1958 N N . LYS D 4 106 ? 44.182 24.360 68.365 1.00 50.96 203 LYS B N 1
ATOM 1959 C CA . LYS D 4 106 ? 42.942 23.617 68.387 1.00 49.33 203 LYS B CA 1
ATOM 1960 C C . LYS D 4 106 ? 41.728 24.506 68.168 1.00 49.54 203 LYS B C 1
ATOM 1961 O O . LYS D 4 106 ? 40.755 24.087 67.545 1.00 51.85 203 LYS B O 1
ATOM 1967 N N . ALA D 4 107 ? 41.788 25.746 68.639 1.00 48.32 204 ALA B N 1
ATOM 1968 C CA . ALA D 4 107 ? 40.665 26.654 68.447 1.00 46.90 204 ALA B CA 1
ATOM 1969 C C . ALA D 4 107 ? 40.492 26.980 66.960 1.00 47.79 204 ALA B C 1
ATOM 1970 O O . ALA D 4 107 ? 39.372 27.056 66.465 1.00 47.05 204 ALA B O 1
ATOM 1972 N N . SER D 4 108 ? 41.600 27.172 66.247 1.00 51.45 205 SER B N 1
ATOM 1973 C CA . SER D 4 108 ? 41.539 27.456 64.813 1.00 52.87 205 SER B CA 1
ATOM 1974 C C . SER D 4 108 ? 41.021 26.238 64.063 1.00 51.39 205 SER B C 1
ATOM 1975 O O . SER D 4 108 ? 40.231 26.369 63.136 1.00 52.84 205 SER B O 1
ATOM 1978 N N . SER D 4 109 ? 41.476 25.055 64.464 1.00 50.10 206 SER B N 1
ATOM 1979 C CA . SER D 4 109 ? 41.045 23.814 63.831 1.00 49.16 206 SER B CA 1
ATOM 1980 C C . SER D 4 109 ? 39.518 23.685 63.879 1.00 50.07 206 SER B C 1
ATOM 1981 O O . SER D 4 109 ? 38.880 23.297 62.898 1.00 51.40 206 SER B O 1
ATOM 1984 N N . ARG D 4 110 ? 38.933 24.020 65.024 1.00 48.14 207 ARG B N 1
ATOM 1985 C CA . ARG D 4 110 ? 37.491 23.937 65.189 1.00 46.79 207 ARG B CA 1
ATOM 1986 C C . ARG D 4 110 ? 36.781 25.033 64.419 1.00 48.09 207 ARG B C 1
ATOM 1987 O O . ARG D 4 110 ? 35.722 24.805 63.828 1.00 46.67 207 ARG B O 1
ATOM 1995 N N . LEU D 4 111 ? 37.354 26.230 64.435 1.00 49.86 208 LEU B N 1
ATOM 1996 C CA . LEU D 4 111 ? 36.728 27.343 63.744 1.00 53.42 208 LEU B CA 1
ATOM 1997 C C . LEU D 4 111 ? 36.578 26.995 62.267 1.00 55.89 208 LEU B C 1
ATOM 1998 O O . LEU D 4 111 ? 35.540 27.257 61.655 1.00 57.64 208 LEU B O 1
ATOM 2003 N N . GLU D 4 112 ? 37.607 26.363 61.715 1.00 58.08 209 GLU B N 1
ATOM 2004 C CA . GLU D 4 112 ? 37.613 25.981 60.312 1.00 62.36 209 GLU B CA 1
ATOM 2005 C C . GLU D 4 112 ? 37.015 24.615 60.005 1.00 61.97 209 GLU B C 1
ATOM 2006 O O . GLU D 4 112 ? 36.783 24.301 58.837 1.00 63.27 209 GLU B O 1
ATOM 2012 N N . ASN D 4 113 ? 36.755 23.798 61.020 1.00 59.61 210 ASN B N 1
ATOM 2013 C CA . ASN D 4 113 ? 36.223 22.476 60.734 1.00 57.64 210 ASN B CA 1
ATOM 2014 C C . ASN D 4 113 ? 34.974 21.993 61.458 1.00 56.29 210 ASN B C 1
ATOM 2015 O O . ASN D 4 113 ? 34.332 21.044 61.020 1.00 56.62 210 ASN B O 1
ATOM 2020 N N . LEU D 4 114 ? 34.609 22.643 62.550 1.00 54.78 211 LEU B N 1
ATOM 2021 C CA . LEU D 4 114 ? 33.435 22.218 63.287 1.00 50.68 211 LEU B CA 1
ATOM 2022 C C . LEU D 4 114 ? 32.398 23.311 63.489 1.00 49.39 211 LEU B C 1
ATOM 2023 O O . LEU D 4 114 ? 31.501 23.162 64.296 1.00 52.23 211 LEU B O 1
ATOM 2028 N N . GLY D 4 115 ? 32.503 24.412 62.760 1.00 50.68 212 GLY B N 1
ATOM 2029 C CA . GLY D 4 115 ? 31.522 25.471 62.932 1.00 50.01 212 GLY B CA 1
ATOM 2030 C C . GLY D 4 115 ? 30.296 25.280 62.056 1.00 51.41 212 GLY B C 1
ATOM 2031 O O . GLY D 4 115 ? 30.237 24.357 61.233 1.00 50.38 212 GLY B O 1
ATOM 2032 N N . ILE D 4 116 ? 29.307 26.148 62.236 1.00 52.39 213 ILE B N 1
ATOM 2033 C CA . ILE D 4 116 ? 28.088 26.086 61.433 1.00 55.51 213 ILE B CA 1
ATOM 2034 C C . ILE D 4 116 ? 28.509 26.075 59.971 1.00 57.16 213 ILE B C 1
ATOM 2035 O O . ILE D 4 116 ? 29.243 26.960 59.531 1.00 57.88 213 ILE B O 1
ATOM 2040 N N . PRO D 4 117 ? 28.065 25.071 59.201 1.00 58.40 214 PRO B N 1
ATOM 2041 C CA . PRO D 4 117 ? 28.451 25.032 57.787 1.00 58.51 214 PRO B CA 1
ATOM 2042 C C . PRO D 4 117 ? 28.336 26.407 57.122 1.00 58.84 214 PRO B C 1
ATOM 2043 O O . PRO D 4 117 ? 27.351 27.123 57.318 1.00 59.08 214 PRO B O 1
ATOM 2047 N N . GLU D 4 118 ? 29.364 26.769 56.356 1.00 58.73 215 GLU B N 1
ATOM 2048 C CA . GLU D 4 118 ? 29.433 28.054 55.667 1.00 60.22 215 GLU B CA 1
ATOM 2049 C C . GLU D 4 118 ? 28.121 28.433 54.993 1.00 59.41 215 GLU B C 1
ATOM 2050 O O . GLU D 4 118 ? 27.705 29.587 55.020 1.00 60.19 215 GLU B O 1
ATOM 2056 N N . GLU D 4 119 ? 27.483 27.448 54.381 1.00 58.99 216 GLU B N 1
ATOM 2057 C CA . GLU D 4 119 ? 26.217 27.632 53.692 1.00 60.10 216 GLU B CA 1
ATOM 2058 C C . GLU D 4 119 ? 25.203 28.436 54.538 1.00 58.27 216 GLU B C 1
ATOM 2059 O O . GLU D 4 119 ? 24.710 29.479 54.100 1.00 54.58 216 GLU B O 1
ATOM 2065 N N . GLU D 4 120 ? 24.904 27.960 55.749 1.00 55.96 217 GLU B N 1
ATOM 2066 C CA . GLU D 4 120 ? 23.953 28.645 56.636 1.00 54.21 217 GLU B CA 1
ATOM 2067 C C . GLU D 4 120 ? 24.522 29.950 57.208 1.00 50.36 217 GLU B C 1
ATOM 2068 O O . GLU D 4 120 ? 23.775 30.892 57.508 1.00 46.87 217 GLU B O 1
ATOM 2074 N N . LEU D 4 121 ? 25.840 30.006 57.379 1.00 46.12 218 LEU B N 1
ATOM 2075 C CA . LEU D 4 121 ? 26.451 31.231 57.873 1.00 44.34 218 LEU B CA 1
ATOM 2076 C C . LEU D 4 121 ? 26.229 32.289 56.807 1.00 43.97 218 LEU B C 1
ATOM 2077 O O . LEU D 4 121 ? 25.827 33.407 57.103 1.00 43.15 218 LEU B O 1
ATOM 2082 N N . LEU D 4 122 ? 26.474 31.924 55.556 1.00 44.89 219 LEU B N 1
ATOM 2083 C CA . LEU D 4 122 ? 26.267 32.856 54.469 1.00 47.68 219 LEU B CA 1
ATOM 2084 C C . LEU D 4 122 ? 24.832 33.349 54.469 1.00 49.79 219 LEU B C 1
ATOM 2085 O O . LEU D 4 122 ? 24.586 34.552 54.403 1.00 51.56 219 LEU B O 1
ATOM 2090 N N . ARG D 4 123 ? 23.884 32.419 54.549 1.00 53.64 220 ARG B N 1
ATOM 2091 C CA . ARG D 4 123 ? 22.463 32.770 54.543 1.00 56.26 220 ARG B CA 1
ATOM 2092 C C . ARG D 4 123 ? 22.133 33.740 55.664 1.00 54.73 220 ARG B C 1
ATOM 2093 O O . ARG D 4 123 ? 21.473 34.757 55.450 1.00 53.24 220 ARG B O 1
ATOM 2101 N N . GLN D 4 124 ? 22.580 33.416 56.868 1.00 54.96 221 GLN B N 1
ATOM 2102 C CA . GLN D 4 124 ? 22.327 34.286 57.999 1.00 56.74 221 GLN B CA 1
ATOM 2103 C C . GLN D 4 124 ? 22.817 35.683 57.662 1.00 56.50 221 GLN B C 1
ATOM 2104 O O . GLN D 4 124 ? 22.061 36.653 57.739 1.00 57.38 221 GLN B O 1
ATOM 2110 N N . GLN D 4 125 ? 24.081 35.776 57.260 1.00 56.39 222 GLN B N 1
ATOM 2111 C CA . GLN D 4 125 ? 24.676 37.059 56.925 1.00 55.03 222 GLN B CA 1
ATOM 2112 C C . GLN D 4 125 ? 23.968 37.793 55.797 1.00 56.58 222 GLN B C 1
ATOM 2113 O O . GLN D 4 125 ? 23.798 39.008 55.856 1.00 57.82 222 GLN B O 1
ATOM 2119 N N . GLN D 4 126 ? 23.556 37.077 54.764 1.00 57.37 223 GLN B N 1
ATOM 2120 C CA . GLN D 4 126 ? 22.866 37.749 53.673 1.00 60.63 223 GLN B CA 1
ATOM 2121 C C . GLN D 4 126 ? 21.510 38.274 54.131 1.00 59.99 223 GLN B C 1
ATOM 2122 O O . GLN D 4 126 ? 21.022 39.277 53.617 1.00 60.26 223 GLN B O 1
ATOM 2128 N N . GLU D 4 127 ? 20.909 37.592 55.102 1.00 60.89 224 GLU B N 1
ATOM 2129 C CA . GLU D 4 127 ? 19.612 37.997 55.626 1.00 60.69 224 GLU B CA 1
ATOM 2130 C C . GLU D 4 127 ? 19.752 39.381 56.236 1.00 59.09 224 GLU B C 1
ATOM 2131 O O . GLU D 4 127 ? 18.958 40.283 55.956 1.00 57.72 224 GLU B O 1
ATOM 2137 N N . LEU D 4 128 ? 20.779 39.537 57.067 1.00 57.07 225 LEU B N 1
ATOM 2138 C CA . LEU D 4 128 ? 21.072 40.803 57.713 1.00 53.25 225 LEU B CA 1
ATOM 2139 C C . LEU D 4 128 ? 21.333 41.858 56.648 1.00 55.12 225 LEU B C 1
ATOM 2140 O O . LEU D 4 128 ? 20.900 42.995 56.790 1.00 55.99 225 LEU B O 1
ATOM 2145 N N . PHE D 4 129 ? 22.031 41.482 55.575 1.00 55.15 226 PHE B N 1
ATOM 2146 C CA . PHE D 4 129 ? 22.334 42.431 54.497 1.00 56.45 226 PHE B CA 1
ATOM 2147 C C . PHE D 4 129 ? 21.091 42.890 53.728 1.00 57.10 226 PHE B C 1
ATOM 2148 O O . PHE D 4 129 ? 20.876 44.091 53.526 1.00 56.08 226 PHE B O 1
ATO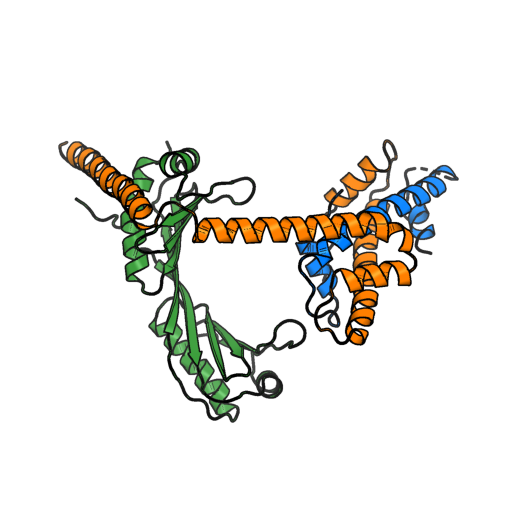M 2156 N N . ALA D 4 130 ? 20.297 41.930 53.265 1.00 58.07 227 ALA B N 1
ATOM 2157 C CA . ALA D 4 130 ? 19.091 42.248 52.503 1.00 60.95 227 ALA B CA 1
ATOM 2158 C C . ALA D 4 130 ? 18.152 43.076 53.365 1.00 62.57 227 ALA B C 1
ATOM 2159 O O . ALA D 4 130 ? 17.576 44.070 52.912 1.00 61.47 227 ALA B O 1
ATOM 2161 N N . LYS D 4 131 ? 18.026 42.660 54.621 1.00 64.59 228 LYS B N 1
ATOM 2162 C CA . LYS D 4 131 ? 17.161 43.325 55.573 1.00 67.64 228 LYS B CA 1
ATOM 2163 C C . LYS D 4 131 ? 17.565 44.779 55.774 1.00 67.78 228 LYS B C 1
ATOM 2164 O O . LYS D 4 131 ? 16.712 45.656 55.855 1.00 68.97 228 LYS B O 1
ATOM 2170 N N . ALA D 4 132 ? 18.865 45.035 55.845 1.00 68.84 229 ALA B N 1
ATOM 2171 C CA . ALA D 4 132 ? 19.349 46.395 56.037 1.00 69.01 229 ALA B CA 1
ATOM 2172 C C . ALA D 4 132 ? 19.102 47.232 54.788 1.00 69.86 229 ALA B C 1
ATOM 2173 O O . ALA D 4 132 ? 18.845 48.430 54.890 1.00 69.28 229 ALA B O 1
ATOM 2175 N N . ARG D 4 133 ? 19.193 46.606 53.615 1.00 71.72 230 ARG B N 1
ATOM 2176 C CA . ARG D 4 133 ? 18.948 47.315 52.360 1.00 73.96 230 ARG B CA 1
ATOM 2177 C C . ARG D 4 133 ? 17.491 47.733 52.355 1.00 76.35 230 ARG B C 1
ATOM 2178 O O . ARG D 4 133 ? 17.151 48.826 51.906 1.00 76.05 230 ARG B O 1
ATOM 2186 N N . GLN D 4 134 ? 16.635 46.845 52.857 1.00 79.47 231 GLN B N 1
ATOM 2187 C CA . GLN D 4 134 ? 15.206 47.111 52.934 1.00 82.70 231 GLN B CA 1
ATOM 2188 C C . GLN D 4 134 ? 14.945 48.336 53.800 1.00 84.00 231 GLN B C 1
ATOM 2189 O O . GLN D 4 134 ? 14.272 49.273 53.372 1.00 83.39 231 GLN B O 1
ATOM 2195 N N . GLN D 4 135 ? 15.492 48.332 55.013 1.00 85.69 232 GLN B N 1
ATOM 2196 C CA . GLN D 4 135 ? 15.296 49.447 55.930 1.00 88.49 232 GLN B CA 1
ATOM 2197 C C . GLN D 4 135 ? 15.722 50.780 55.319 1.00 90.19 232 GLN B C 1
ATOM 2198 O O . GLN D 4 135 ? 14.919 51.707 55.228 1.00 91.07 232 GLN B O 1
ATOM 2204 N N . GLN D 4 136 ? 16.981 50.879 54.901 1.00 91.82 233 GLN B N 1
ATOM 2205 C CA . GLN D 4 136 ? 17.474 52.118 54.307 1.00 93.16 233 GLN B CA 1
ATOM 2206 C C . GLN D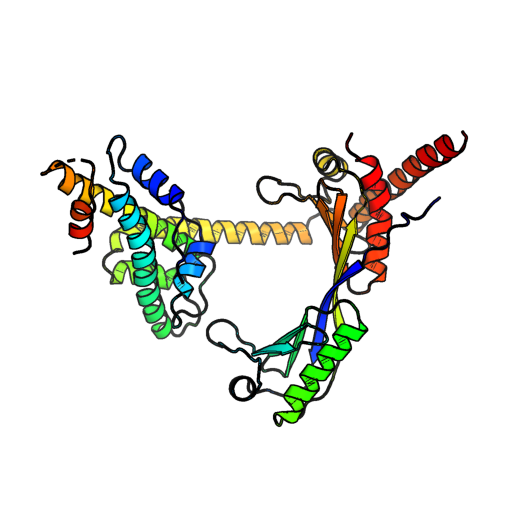 4 136 ? 16.759 52.423 53.001 1.00 95.17 233 GLN B C 1
ATOM 2207 O O . GLN D 4 136 ? 16.852 53.531 52.477 1.00 95.30 233 GLN B O 1
ATOM 2213 N N . ALA D 4 137 ? 16.046 51.434 52.477 1.00 98.04 234 ALA B N 1
ATOM 2214 C CA . ALA D 4 137 ? 15.295 51.623 51.246 1.00 101.72 234 ALA B CA 1
ATOM 2215 C C . ALA D 4 137 ? 14.065 52.457 51.598 1.00 104.67 234 ALA B C 1
ATOM 2216 O O . ALA D 4 137 ? 13.773 53.455 50.939 1.00 105.63 234 ALA B O 1
ATOM 2218 N N . GLU D 4 138 ? 13.355 52.044 52.646 1.00 107.34 235 GLU B N 1
ATOM 2219 C CA . GLU D 4 138 ? 12.164 52.757 53.101 1.00 110.36 235 GLU B CA 1
ATOM 2220 C C . GLU D 4 138 ? 12.540 54.111 53.688 1.00 111.72 235 GLU B C 1
ATOM 2221 O O . GLU D 4 138 ? 12.085 55.154 53.215 1.00 112.48 235 GLU B O 1
ATOM 2227 N N . LEU D 4 139 ? 13.369 54.081 54.727 1.00 112.59 236 LEU B N 1
ATOM 2228 C CA . LEU D 4 139 ? 13.817 55.292 55.397 1.00 113.63 236 LEU B CA 1
ATOM 2229 C C . LEU D 4 139 ? 14.273 56.328 54.372 1.00 115.04 236 LEU B C 1
ATOM 2230 O O . LEU D 4 139 ? 14.218 57.527 54.628 1.00 115.64 236 LEU B O 1
ATOM 2235 N N . ALA D 4 140 ? 14.712 55.862 53.207 1.00 116.45 237 ALA B N 1
ATOM 2236 C CA . ALA D 4 140 ? 15.165 56.761 52.152 1.00 118.00 237 ALA B CA 1
ATOM 2237 C C . ALA D 4 140 ? 13.987 57.239 51.312 1.00 119.45 237 ALA B C 1
ATOM 2238 O O . ALA D 4 140 ? 13.767 58.440 51.169 1.00 119.92 237 ALA B O 1
ATOM 2240 N N . GLN D 4 141 ? 13.233 56.293 50.760 1.00 121.57 238 GLN B N 1
ATOM 2241 C CA . GLN D 4 141 ? 12.075 56.608 49.930 1.00 123.70 238 GLN B CA 1
ATOM 2242 C C . GLN D 4 141 ? 11.057 57.472 50.669 1.00 124.55 238 GLN B C 1
ATOM 2243 O O . GLN D 4 141 ? 10.453 58.367 50.077 1.00 124.70 238 GLN B O 1
ATOM 2249 N N . GLN D 4 142 ? 10.866 57.203 51.958 1.00 125.43 239 GLN B N 1
ATOM 2250 C CA . GLN D 4 142 ? 9.927 57.973 52.765 1.00 126.47 239 GLN B CA 1
ATOM 2251 C C . GLN D 4 142 ? 10.371 59.426 52.881 1.00 127.62 239 GLN B C 1
ATOM 2252 O O . GLN D 4 142 ? 9.579 60.343 52.663 1.00 127.62 239 GLN B O 1
ATOM 2258 N N . GLU D 4 143 ? 11.639 59.631 53.228 1.00 129.33 240 GLU B N 1
ATOM 2259 C CA . GLU D 4 143 ? 12.183 60.979 53.358 1.00 130.62 240 GLU B CA 1
ATOM 2260 C C . GLU D 4 143 ? 12.169 61.654 51.990 1.00 130.65 240 GLU B C 1
ATOM 2261 O O . GLU D 4 143 ? 12.184 62.881 51.888 1.00 130.27 240 GLU B O 1
ATOM 2267 N N . TRP D 4 144 ? 12.139 60.836 50.943 1.00 131.15 241 TRP B N 1
ATOM 2268 C CA . TRP D 4 144 ? 12.120 61.329 49.571 1.00 131.75 241 TRP B CA 1
ATOM 2269 C C . TRP D 4 144 ? 10.704 61.709 49.157 1.00 132.13 241 TRP B C 1
ATOM 2270 O O . TRP D 4 144 ? 10.496 62.314 48.105 1.00 132.42 241 TRP B O 1
ATOM 2272 N N . LEU D 4 145 ? 9.733 61.346 49.991 1.00 132.28 242 LEU B N 1
ATOM 2273 C CA . LEU D 4 145 ? 8.333 61.650 49.719 1.00 132.00 242 LEU B CA 1
ATOM 2274 C C . LEU D 4 145 ? 7.925 62.947 50.416 1.00 131.84 242 LEU B C 1
ATOM 2275 O O . LEU D 4 145 ? 6.746 63.169 50.694 1.00 131.96 242 LEU B O 1
ATOM 2277 N N . GLN D 4 146 ? 8.908 63.798 50.697 1.00 131.27 243 GLN B N 1
ATOM 2278 C CA . GLN D 4 146 ? 8.660 65.076 51.354 1.00 130.26 243 GLN B CA 1
ATOM 2279 C C . GLN D 4 146 ? 9.094 66.224 50.447 1.00 129.69 243 GLN B C 1
ATOM 2280 O O . GLN D 4 146 ? 8.220 67.028 50.061 1.00 129.38 243 GLN B O 1
ATOM 2282 N N . SER E 5 2 ? 17.721 50.387 46.124 1.00 72.43 356 SER C N 1
ATOM 2283 C CA . SER E 5 2 ? 17.266 51.663 45.495 1.00 72.88 356 SER C CA 1
ATOM 2284 C C . SER E 5 2 ? 18.432 52.534 45.017 1.00 72.35 356 SER C C 1
ATOM 2285 O O . SER E 5 2 ? 18.431 53.023 43.882 1.00 72.45 356 SER C O 1
ATOM 2288 N N . HIS E 5 3 ? 19.423 52.738 45.880 1.00 70.64 357 HIS C N 1
ATOM 2289 C CA . HIS E 5 3 ? 20.576 53.550 45.510 1.00 69.12 357 HIS C CA 1
ATOM 2290 C C . HIS E 5 3 ? 21.914 52.937 45.902 1.00 66.40 357 HIS C C 1
ATOM 2291 O O . HIS E 5 3 ? 22.006 52.148 46.839 1.00 63.50 357 HIS C O 1
ATOM 2298 N N . MET E 5 4 ? 22.951 53.321 45.165 1.00 65.02 358 MET C N 1
ATOM 2299 C CA . MET E 5 4 ? 24.304 52.847 45.417 1.00 63.09 358 MET C CA 1
ATOM 2300 C C . MET E 5 4 ? 24.942 53.818 46.397 1.00 61.82 358 MET C C 1
ATOM 2301 O O . MET E 5 4 ? 24.659 55.016 46.345 1.00 63.92 358 MET C O 1
ATOM 2306 N N . SER E 5 5 ? 25.799 53.317 47.282 1.00 58.95 359 SER C N 1
ATOM 2307 C CA . SER E 5 5 ? 26.427 54.173 48.286 1.00 57.72 359 SER C CA 1
ATOM 2308 C C . SER E 5 5 ? 26.853 55.511 47.709 1.00 57.55 359 SER C C 1
ATOM 2309 O O . SER E 5 5 ? 26.608 56.554 48.302 1.00 58.10 359 SER C O 1
ATOM 2312 N N . GLY E 5 6 ? 27.482 55.482 46.543 1.00 58.78 360 GLY C N 1
ATOM 2313 C CA . GLY E 5 6 ? 27.937 56.717 45.932 1.00 60.35 360 GLY C CA 1
ATOM 2314 C C . GLY E 5 6 ? 29.397 56.916 46.283 1.00 60.85 360 GLY C C 1
ATOM 2315 O O . GLY E 5 6 ? 30.076 57.795 45.741 1.00 62.59 360 GLY C O 1
ATOM 2316 N N . ILE E 5 7 ? 29.866 56.082 47.208 1.00 57.67 361 ILE C N 1
ATOM 2317 C CA . ILE E 5 7 ? 31.243 56.097 47.665 1.00 54.13 361 ILE C CA 1
ATOM 2318 C C . ILE E 5 7 ? 31.980 54.942 46.990 1.00 53.86 361 ILE C C 1
ATOM 2319 O O . ILE E 5 7 ? 31.533 53.796 47.042 1.00 55.27 361 ILE C O 1
ATOM 2324 N N . VAL E 5 8 ? 33.103 55.247 46.353 1.00 52.35 362 VAL C N 1
ATOM 2325 C CA . VAL E 5 8 ? 33.906 54.229 45.691 1.00 50.60 362 VAL C CA 1
ATOM 2326 C C . VAL E 5 8 ? 35.220 54.039 46.460 1.00 49.02 362 VAL C C 1
ATOM 2327 O O . VAL E 5 8 ? 36.033 54.962 46.556 1.00 48.78 362 VAL C O 1
ATOM 2331 N N . PRO E 5 9 ? 35.433 52.839 47.039 1.00 46.94 363 PRO C N 1
ATOM 2332 C CA . PRO E 5 9 ? 36.656 52.556 47.798 1.00 44.65 363 PRO C CA 1
ATOM 2333 C C . PRO E 5 9 ? 37.883 52.685 46.912 1.00 44.63 363 PRO C C 1
ATOM 2334 O O . PRO E 5 9 ? 37.866 52.296 45.750 1.00 44.96 363 PRO C O 1
ATOM 2338 N N . GLN E 5 10 ? 38.953 53.233 47.460 1.00 46.57 364 GLN C N 1
ATOM 2339 C CA . GLN E 5 10 ? 40.164 53.418 46.683 1.00 46.95 364 GLN C CA 1
ATOM 2340 C C . GLN E 5 10 ? 41.205 52.375 47.036 1.00 45.43 364 GLN C C 1
ATOM 2341 O O . GLN E 5 10 ? 41.339 51.989 48.203 1.00 46.89 364 GLN C O 1
ATOM 2347 N N . LEU E 5 11 ? 41.948 51.921 46.031 1.00 40.96 365 LEU C N 1
ATOM 2348 C CA . LEU E 5 11 ? 42.982 50.926 46.270 1.00 41.41 365 LEU C CA 1
ATOM 2349 C C . LEU E 5 11 ? 44.194 51.560 46.949 1.00 39.91 365 LEU C C 1
ATOM 2350 O O . LEU E 5 11 ? 44.677 52.591 46.510 1.00 42.52 365 LEU C O 1
ATOM 2355 N N . GLN E 5 12 ? 44.670 50.946 48.027 1.00 40.10 366 GLN C N 1
ATOM 2356 C CA . GLN E 5 12 ? 45.819 51.463 48.774 1.00 40.80 366 GLN C CA 1
ATOM 2357 C C . GLN E 5 12 ? 47.038 50.541 48.726 1.00 42.11 366 GLN C C 1
ATOM 2358 O O . GLN E 5 12 ? 48.158 50.974 48.993 1.00 43.81 366 GLN C O 1
ATOM 2364 N N . ASN E 5 13 ? 46.820 49.269 48.407 1.00 41.27 367 ASN C N 1
ATOM 2365 C CA . ASN E 5 13 ? 47.908 48.298 48.381 1.00 38.23 367 ASN C CA 1
ATOM 2366 C C . ASN E 5 13 ? 47.588 47.054 47.566 1.00 37.87 367 ASN C C 1
ATOM 2367 O O . ASN E 5 13 ? 46.437 46.637 47.445 1.00 37.86 367 ASN C O 1
ATOM 2372 N N . ILE E 5 14 ? 48.624 46.450 47.014 1.00 36.24 368 ILE C N 1
ATOM 2373 C CA . ILE E 5 14 ? 48.439 45.272 46.204 1.00 35.28 368 ILE C CA 1
ATOM 2374 C C . ILE E 5 14 ? 49.627 44.353 46.317 1.00 35.86 368 ILE C C 1
ATOM 2375 O O . ILE E 5 14 ? 50.780 44.779 46.215 1.00 34.43 368 ILE C O 1
ATOM 2380 N N . VAL E 5 15 ? 49.329 43.084 46.554 1.00 36.03 369 VAL C N 1
ATOM 2381 C CA . VAL E 5 15 ? 50.353 42.068 46.689 1.00 34.79 369 VAL C CA 1
ATOM 2382 C C . VAL E 5 15 ? 50.216 41.091 45.539 1.00 36.76 369 VAL C C 1
ATOM 2383 O O . VAL E 5 15 ? 49.181 40.446 45.366 1.00 35.98 369 VAL C O 1
ATOM 2387 N N . SER E 5 16 ? 51.256 41.008 44.724 1.00 39.47 370 SER C N 1
ATOM 2388 C CA . SER E 5 16 ? 51.250 40.086 43.604 1.00 38.64 370 SER C CA 1
ATOM 2389 C C . SER E 5 16 ? 52.455 39.191 43.742 1.00 37.46 370 SER C C 1
ATOM 2390 O O . SER E 5 16 ? 53.322 39.410 44.590 1.00 36.21 370 SER C O 1
ATOM 2393 N N . THR E 5 17 ? 52.490 38.162 42.918 1.00 37.14 371 THR C N 1
ATOM 2394 C CA . THR E 5 17 ? 53.584 37.221 42.933 1.00 36.05 371 THR C CA 1
ATOM 2395 C C . THR E 5 17 ? 53.870 36.890 41.497 1.00 38.77 371 THR C C 1
ATOM 2396 O O . THR E 5 17 ? 52.965 36.894 40.657 1.00 39.99 371 THR C O 1
ATOM 2400 N N . VAL E 5 18 ? 55.133 36.613 41.215 1.00 39.25 372 VAL C N 1
ATOM 2401 C CA . VAL E 5 18 ? 55.544 36.251 39.877 1.00 40.71 372 VAL C CA 1
ATOM 2402 C C . VAL E 5 18 ? 56.697 35.272 40.054 1.00 42.14 372 VAL C C 1
ATOM 2403 O O . VAL E 5 18 ? 57.446 35.368 41.021 1.00 42.60 372 VAL C O 1
ATOM 2407 N N . ASN E 5 19 ? 56.812 34.303 39.158 1.00 44.52 373 ASN C N 1
ATOM 2408 C CA . ASN E 5 19 ? 57.903 33.335 39.245 1.00 45.98 373 ASN C CA 1
ATOM 2409 C C . ASN E 5 19 ? 58.905 33.597 38.124 1.00 46.46 373 ASN C C 1
ATOM 2410 O O . ASN E 5 19 ? 58.589 33.435 36.948 1.00 44.49 373 ASN C O 1
ATOM 2415 N N . LEU E 5 20 ? 60.112 34.015 38.498 1.00 47.43 374 LEU C N 1
ATOM 2416 C CA . LEU E 5 20 ? 61.144 34.326 37.518 1.00 48.96 374 LEU C CA 1
ATOM 2417 C C . LEU E 5 20 ? 61.699 33.095 36.815 1.00 49.76 374 LEU C C 1
ATOM 2418 O O . LEU E 5 20 ? 62.416 33.212 35.827 1.00 50.84 374 LEU C O 1
ATOM 2423 N N . GLY E 5 21 ? 61.361 31.921 37.343 1.00 51.85 375 GLY C N 1
ATOM 2424 C CA . GLY E 5 21 ? 61.776 30.656 36.757 1.00 54.62 375 GLY C CA 1
ATOM 2425 C C . GLY E 5 21 ? 63.250 30.361 36.561 1.00 57.16 375 GLY C C 1
ATOM 2426 O O . GLY E 5 21 ? 63.660 29.970 35.471 1.00 59.65 375 GLY C O 1
ATOM 2427 N N . CYS E 5 22 ? 64.046 30.537 37.607 1.00 58.80 376 CYS C N 1
ATOM 2428 C CA . CYS E 5 22 ? 65.478 30.259 37.549 1.00 59.59 376 CYS C CA 1
ATOM 2429 C C . CYS E 5 22 ? 66.097 30.510 38.913 1.00 61.08 376 CYS C C 1
ATOM 2430 O O . CYS E 5 22 ? 65.806 31.524 39.544 1.00 61.86 376 CYS C O 1
ATOM 2433 N N . LYS E 5 23 ? 66.931 29.582 39.380 1.00 61.81 377 LYS C N 1
ATOM 2434 C CA . LYS E 5 23 ? 67.577 29.745 40.677 1.00 60.89 377 LYS C CA 1
ATOM 2435 C C . LYS E 5 23 ? 68.296 31.081 40.732 1.00 59.88 377 LYS C C 1
ATOM 2436 O O . LYS E 5 23 ? 68.826 31.557 39.727 1.00 60.18 377 LYS C O 1
ATOM 2442 N N . LEU E 5 24 ? 68.308 31.683 41.914 1.00 59.40 378 LEU C N 1
ATOM 2443 C CA . LEU E 5 24 ? 68.948 32.980 42.121 1.00 59.82 378 LEU C CA 1
ATOM 2444 C C . LEU E 5 24 ? 69.910 32.924 43.303 1.00 59.58 378 LEU C C 1
ATOM 2445 O O . LEU E 5 24 ? 69.694 32.170 44.252 1.00 61.31 378 LEU C O 1
ATOM 2450 N N . ASP E 5 25 ? 70.985 33.700 43.229 1.00 59.20 379 ASP C N 1
ATOM 2451 C CA . ASP E 5 25 ? 71.936 33.765 44.324 1.00 59.62 379 ASP C CA 1
ATOM 2452 C C . ASP E 5 25 ? 71.724 35.138 44.932 1.00 60.02 379 ASP C C 1
ATOM 2453 O O . ASP E 5 25 ? 72.156 36.151 44.365 1.00 56.05 379 ASP C O 1
ATOM 2458 N N . LEU E 5 26 ? 71.044 35.170 46.076 1.00 59.80 380 LEU C N 1
ATOM 2459 C CA . LEU E 5 26 ? 70.756 36.430 46.740 1.00 59.85 380 LEU C CA 1
ATOM 2460 C C . LEU E 5 26 ? 72.030 37.171 47.131 1.00 59.55 380 LEU C C 1
ATOM 2461 O O . LEU E 5 26 ? 72.089 38.397 47.028 1.00 59.78 380 LEU C O 1
ATOM 2466 N N . LYS E 5 27 ? 73.048 36.435 47.569 1.00 60.27 381 LYS C N 1
ATOM 2467 C CA . LYS E 5 27 ? 74.315 37.064 47.949 1.00 61.59 381 LYS C CA 1
ATOM 2468 C C . LYS E 5 27 ? 74.726 37.977 46.795 1.00 60.46 381 LYS C C 1
ATOM 2469 O O . LYS E 5 27 ? 74.930 39.181 46.972 1.00 57.91 381 LYS C O 1
ATOM 2475 N N . THR E 5 28 ? 74.820 37.378 45.608 1.00 60.14 382 THR C N 1
ATOM 2476 C CA . THR E 5 28 ? 75.202 38.080 44.387 1.00 60.14 382 THR C CA 1
ATOM 2477 C C . THR E 5 28 ? 74.308 39.288 44.105 1.00 60.73 382 THR C C 1
ATOM 2478 O O . THR E 5 28 ? 74.801 40.394 43.874 1.00 60.36 382 THR C O 1
ATOM 2482 N N . ILE E 5 29 ? 72.994 39.074 44.122 1.00 60.37 383 ILE C N 1
ATOM 2483 C CA . ILE E 5 29 ? 72.045 40.149 43.847 1.00 59.71 383 ILE C CA 1
ATOM 2484 C C . ILE E 5 29 ? 72.167 41.291 44.835 1.00 61.49 383 ILE C C 1
ATOM 2485 O O . ILE E 5 29 ? 72.195 42.457 44.440 1.00 60.93 383 ILE C O 1
ATOM 2490 N N . ALA E 5 30 ? 72.236 40.952 46.120 1.00 63.77 384 ALA C N 1
ATOM 2491 C CA . ALA E 5 30 ? 72.348 41.957 47.171 1.00 67.74 384 ALA C CA 1
ATOM 2492 C C . ALA E 5 30 ? 73.649 42.726 47.024 1.00 70.31 384 ALA C C 1
ATOM 2493 O O . ALA E 5 30 ? 73.724 43.921 47.322 1.00 69.90 384 ALA C O 1
ATOM 2495 N N . LEU E 5 31 ? 74.670 42.027 46.544 1.00 74.05 385 LEU C N 1
ATOM 2496 C CA . LEU E 5 31 ? 75.983 42.617 46.351 1.00 77.91 385 LEU C CA 1
ATOM 2497 C C . LEU E 5 31 ? 75.977 43.837 45.423 1.00 80.56 385 LEU C C 1
ATOM 2498 O O . LEU E 5 31 ? 76.458 44.908 45.802 1.00 80.51 385 LEU C O 1
ATOM 2503 N N . ARG E 5 32 ? 75.426 43.690 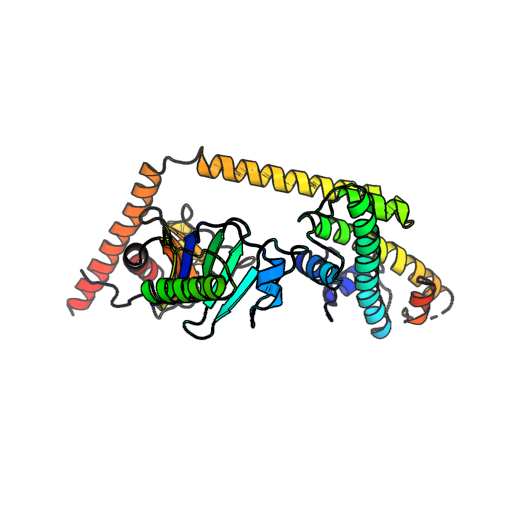44.219 1.00 82.66 386 ARG C N 1
ATOM 2504 C CA . ARG E 5 32 ? 75.413 44.810 43.282 1.00 85.69 386 ARG C CA 1
ATOM 2505 C C . ARG E 5 32 ? 74.130 45.617 43.176 1.00 86.24 386 ARG C C 1
ATOM 2506 O O . ARG E 5 32 ? 74.176 46.806 42.864 1.00 85.80 386 ARG C O 1
ATOM 2514 N N . ALA E 5 33 ? 72.987 44.993 43.425 1.00 87.46 387 ALA C N 1
ATOM 2515 C CA . ALA E 5 33 ? 71.731 45.726 43.336 1.00 88.29 387 ALA C CA 1
ATOM 2516 C C . ALA E 5 33 ? 71.810 46.960 44.231 1.00 89.89 387 ALA C C 1
ATOM 2517 O O . ALA E 5 33 ? 72.183 46.872 45.404 1.00 89.88 387 ALA C O 1
ATOM 2519 N N . ARG E 5 34 ? 71.466 48.112 43.664 1.00 91.13 388 ARG C N 1
ATOM 2520 C CA . ARG E 5 34 ? 71.506 49.376 44.391 1.00 92.57 388 ARG C CA 1
ATOM 2521 C C . ARG E 5 34 ? 70.771 49.329 45.736 1.00 91.53 388 ARG C C 1
ATOM 2522 O O . ARG E 5 34 ? 71.387 49.154 46.789 1.00 90.60 388 ARG C O 1
ATOM 2530 N N . ASN E 5 35 ? 69.451 49.488 45.682 1.00 90.17 389 ASN C N 1
ATOM 2531 C CA . ASN E 5 35 ? 68.603 49.491 46.872 1.00 88.43 389 ASN C CA 1
ATOM 2532 C C . ASN E 5 35 ? 68.173 48.078 47.259 1.00 85.46 389 ASN C C 1
ATOM 2533 O O . ASN E 5 35 ? 66.979 47.770 47.277 1.00 85.99 389 ASN C O 1
ATOM 2538 N N . ALA E 5 36 ? 69.140 47.223 47.572 1.00 81.33 390 ALA C N 1
ATOM 2539 C CA . ALA E 5 36 ? 68.838 45.849 47.948 1.00 77.44 390 ALA C CA 1
ATOM 2540 C C . ALA E 5 36 ? 69.341 45.519 49.341 1.00 74.54 390 ALA C C 1
ATOM 2541 O O . ALA E 5 36 ? 70.456 45.886 49.708 1.00 75.76 390 ALA C O 1
ATOM 2543 N N . GLU E 5 37 ? 68.512 44.824 50.115 1.00 71.47 391 GLU C N 1
ATOM 2544 C CA . GLU E 5 37 ? 68.870 44.424 51.471 1.00 66.96 391 GLU C CA 1
ATOM 2545 C C . GLU E 5 37 ? 68.917 42.907 51.534 1.00 64.17 391 GLU C C 1
ATOM 2546 O O . GLU E 5 37 ? 68.224 42.229 50.778 1.00 63.42 391 GLU C O 1
ATOM 2552 N N . TYR E 5 38 ? 69.730 42.367 52.432 1.00 61.83 392 TYR C N 1
ATOM 2553 C CA . TYR E 5 38 ? 69.823 40.920 52.569 1.00 60.24 392 TYR C CA 1
ATOM 2554 C C . TYR E 5 38 ? 70.493 40.493 53.870 1.00 61.47 392 TYR C C 1
ATOM 2555 O O . TYR E 5 38 ? 71.604 40.916 54.172 1.00 63.23 392 TYR C O 1
ATOM 2564 N N . ASN E 5 39 ? 69.790 39.659 54.633 1.00 62.38 393 ASN C N 1
ATOM 2565 C CA . ASN E 5 39 ? 70.266 39.121 55.903 1.00 62.61 393 ASN C CA 1
ATOM 2566 C C . ASN E 5 39 ? 69.749 37.710 55.990 1.00 61.01 393 ASN C C 1
ATOM 2567 O O . ASN E 5 39 ? 68.755 37.463 56.655 1.00 61.71 393 ASN C O 1
ATOM 2572 N N . PRO E 5 40 ? 70.397 36.759 55.315 1.00 60.68 394 PRO C N 1
ATOM 2573 C CA . PRO E 5 40 ? 69.843 35.410 55.442 1.00 60.95 394 PRO C CA 1
ATOM 2574 C C . PRO E 5 40 ? 69.750 35.069 56.917 1.00 61.22 394 PRO C C 1
ATOM 2575 O O . PRO E 5 40 ? 69.139 34.075 57.307 1.00 63.69 394 PRO C O 1
ATOM 2579 N N . LYS E 5 41 ? 70.362 35.930 57.725 1.00 62.31 395 LYS C N 1
ATOM 2580 C CA . LYS E 5 41 ? 70.384 35.798 59.175 1.00 63.55 395 LYS C CA 1
ATOM 2581 C C . LYS E 5 41 ? 68.960 35.996 59.720 1.00 63.65 395 LYS C C 1
ATOM 2582 O O . LYS E 5 41 ? 68.431 35.146 60.441 1.00 63.22 395 LYS C O 1
ATOM 2588 N N . ARG E 5 42 ? 68.342 37.117 59.347 1.00 62.92 396 ARG C N 1
ATOM 2589 C CA . ARG E 5 42 ? 66.987 37.457 59.785 1.00 62.02 396 ARG C CA 1
ATOM 2590 C C . ARG E 5 42 ? 65.878 36.990 58.835 1.00 62.27 396 ARG C C 1
ATOM 2591 O O . ARG E 5 42 ? 64.870 36.420 59.273 1.00 61.62 396 ARG C O 1
ATOM 2599 N N . PHE E 5 43 ? 66.064 37.230 57.537 1.00 60.65 397 PHE C N 1
ATOM 2600 C CA . PHE E 5 43 ? 65.066 36.852 56.541 1.00 57.54 397 PHE C CA 1
ATOM 2601 C C . PHE E 5 43 ? 65.686 36.264 55.264 1.00 56.86 397 PHE C C 1
ATOM 2602 O O . PHE E 5 43 ? 66.532 36.886 54.613 1.00 54.68 397 PHE C O 1
ATOM 2610 N N . ALA E 5 44 ? 65.236 35.072 54.895 1.00 55.47 398 ALA C N 1
ATOM 2611 C CA . ALA E 5 44 ? 65.769 34.386 53.725 1.00 55.39 398 ALA C CA 1
ATOM 2612 C C . ALA E 5 44 ? 65.340 34.921 52.356 1.00 56.97 398 ALA C C 1
ATOM 2613 O O . ALA E 5 44 ? 64.901 34.156 51.502 1.00 59.45 398 ALA C O 1
ATOM 2615 N N . ALA E 5 45 ? 65.483 36.220 52.130 1.00 55.49 399 ALA C N 1
ATOM 2616 C CA . ALA E 5 45 ? 65.107 36.784 50.844 1.00 53.66 399 ALA C CA 1
ATOM 2617 C C . ALA E 5 45 ? 65.654 38.187 50.660 1.00 52.52 399 ALA C C 1
ATOM 2618 O O . ALA E 5 45 ? 65.854 38.923 51.622 1.00 52.46 399 ALA C O 1
ATOM 2620 N N . VAL E 5 46 ? 65.896 38.554 49.413 1.00 50.45 400 VAL C N 1
ATOM 2621 C CA . VAL E 5 46 ? 66.397 39.878 49.117 1.00 49.83 400 VAL C CA 1
ATOM 2622 C C . VAL E 5 46 ? 65.210 40.811 49.200 1.00 49.83 400 VAL C C 1
ATOM 2623 O O . VAL E 5 46 ? 64.092 40.419 48.865 1.00 52.38 400 VAL C O 1
ATOM 2627 N N . ILE E 5 47 ? 65.451 42.033 49.660 1.00 48.10 401 ILE C N 1
ATOM 2628 C CA . ILE E 5 47 ? 64.401 43.034 49.794 1.00 46.89 401 ILE C CA 1
ATOM 2629 C C . ILE E 5 47 ? 64.757 44.236 48.933 1.00 48.27 401 ILE C C 1
ATOM 2630 O O . ILE E 5 47 ? 65.476 45.136 49.361 1.00 47.18 401 ILE C O 1
ATOM 2635 N N . MET E 5 48 ? 64.240 44.247 47.713 1.00 48.75 402 MET C N 1
ATOM 2636 C CA . MET E 5 48 ? 64.520 45.320 46.783 1.00 49.45 402 MET C CA 1
ATOM 2637 C C . MET E 5 48 ? 63.359 46.293 46.724 1.00 50.48 402 MET C C 1
ATOM 2638 O O . MET E 5 48 ? 62.216 45.931 46.988 1.00 52.26 402 MET C O 1
ATOM 2643 N N . ARG E 5 49 ? 63.655 47.533 46.371 1.00 52.12 403 ARG C N 1
ATOM 2644 C CA . ARG E 5 49 ? 62.629 48.555 46.281 1.00 54.59 403 ARG C CA 1
ATOM 2645 C C . ARG E 5 49 ? 62.857 49.413 45.045 1.00 58.37 403 ARG C C 1
ATOM 2646 O O . ARG E 5 49 ? 63.960 49.447 44.505 1.00 60.82 403 ARG C O 1
ATOM 2654 N N . ILE E 5 50 ? 61.807 50.086 44.584 1.00 60.11 404 ILE C N 1
ATOM 2655 C CA . ILE E 5 50 ? 61.933 50.988 43.448 1.00 61.50 404 ILE C CA 1
ATOM 2656 C C . ILE E 5 50 ? 61.012 52.170 43.706 1.00 62.75 404 ILE C C 1
ATOM 2657 O O . ILE E 5 50 ? 59.990 52.042 44.373 1.00 62.76 404 ILE C O 1
ATOM 2662 N N . ARG E 5 51 ? 61.401 53.325 43.187 1.00 65.27 405 ARG C N 1
ATOM 2663 C CA . ARG E 5 51 ? 60.656 54.560 43.365 1.00 68.38 405 ARG C CA 1
ATOM 2664 C C . ARG E 5 51 ? 59.365 54.680 42.555 1.00 68.21 405 ARG C C 1
ATOM 2665 O O . ARG E 5 51 ? 58.397 55.284 43.020 1.00 67.09 405 ARG C O 1
ATOM 2673 N N . GLU E 5 52 ? 59.345 54.109 41.353 1.00 67.79 406 GLU C N 1
ATOM 2674 C CA . GLU E 5 52 ? 58.158 54.193 40.511 1.00 68.14 406 GLU C CA 1
ATOM 2675 C C . GLU E 5 52 ? 57.911 52.944 39.650 1.00 66.35 406 GLU C C 1
ATOM 2676 O O . GLU E 5 52 ? 58.699 52.616 38.756 1.00 66.98 406 GLU C O 1
ATOM 2682 N N . PRO E 5 53 ? 56.817 52.214 39.929 1.00 62.93 407 PRO C N 1
ATOM 2683 C CA . PRO E 5 53 ? 55.871 52.539 40.998 1.00 59.05 407 PRO C CA 1
ATOM 2684 C C . PRO E 5 53 ? 56.519 52.272 42.355 1.00 57.31 407 PRO C C 1
ATOM 2685 O O . PRO E 5 53 ? 57.276 51.313 42.510 1.00 56.31 407 PRO C O 1
ATOM 2689 N N . ARG E 5 54 ? 56.232 53.132 43.325 1.00 55.11 408 ARG C N 1
ATOM 2690 C CA . ARG E 5 54 ? 56.784 52.985 44.665 1.00 52.55 408 ARG C CA 1
ATOM 2691 C C . ARG E 5 54 ? 56.356 51.639 45.225 1.00 50.29 408 ARG C C 1
ATOM 2692 O O . ARG E 5 54 ? 55.187 51.439 45.558 1.00 53.17 408 ARG C O 1
ATOM 2700 N N . THR E 5 55 ? 57.306 50.721 45.339 1.00 44.83 409 THR C N 1
ATOM 2701 C CA . THR E 5 55 ? 56.997 49.386 45.810 1.00 41.73 409 THR C CA 1
ATOM 2702 C C . THR E 5 55 ? 58.145 48.685 46.522 1.00 43.13 409 THR C C 1
ATOM 2703 O O . THR E 5 55 ? 59.191 49.272 46.812 1.00 44.77 409 THR C O 1
ATOM 2707 N N . THR E 5 56 ? 57.937 47.408 46.801 1.00 41.84 410 THR C N 1
ATOM 2708 C CA . THR E 5 56 ? 58.946 46.607 47.472 1.00 42.09 410 THR C CA 1
ATOM 2709 C C . THR E 5 56 ? 58.755 45.191 46.984 1.00 41.85 410 THR C C 1
ATOM 2710 O O . THR E 5 56 ? 57.625 44.717 46.870 1.00 42.41 410 THR C O 1
ATOM 2714 N N . ALA E 5 57 ? 59.855 44.517 46.691 1.00 39.64 411 ALA C N 1
ATOM 2715 C CA . ALA E 5 57 ? 59.777 43.150 46.218 1.00 39.97 411 ALA C CA 1
ATOM 2716 C C . ALA E 5 57 ? 60.553 42.238 47.144 1.00 39.36 411 ALA C C 1
ATOM 2717 O O . ALA E 5 57 ? 61.567 42.646 47.693 1.00 42.22 411 ALA C O 1
ATOM 2719 N N . LEU E 5 58 ? 60.074 41.016 47.344 1.00 38.03 412 LEU C N 1
ATOM 2720 C CA . LEU E 5 58 ? 60.821 40.063 48.167 1.00 38.28 412 LEU C CA 1
ATOM 2721 C C . LEU E 5 58 ? 61.262 39.028 47.141 1.00 39.51 412 LEU C C 1
ATOM 2722 O O . LEU E 5 58 ? 60.423 38.387 46.514 1.00 37.97 412 LEU C O 1
ATOM 2727 N N . ILE E 5 59 ? 62.572 38.889 46.943 1.00 41.62 413 ILE C N 1
ATOM 2728 C CA . ILE E 5 59 ? 63.082 37.924 45.977 1.00 41.88 413 ILE C CA 1
ATOM 2729 C C . ILE E 5 59 ? 63.695 36.732 46.675 1.00 42.76 413 ILE C C 1
ATOM 2730 O O . ILE E 5 59 ? 64.623 36.878 47.468 1.00 44.04 413 ILE C O 1
ATOM 2735 N N . PHE E 5 60 ? 63.168 35.552 46.374 1.00 43.95 414 PHE C N 1
ATOM 2736 C CA . PHE E 5 60 ? 63.666 34.332 46.976 1.00 43.83 414 PHE C CA 1
ATOM 2737 C C . PHE E 5 60 ? 64.637 33.600 46.064 1.00 47.69 414 PHE C C 1
ATOM 2738 O O . PHE E 5 60 ? 64.798 33.953 44.896 1.00 47.41 414 PHE C O 1
ATOM 2746 N N . SER E 5 61 ? 65.280 32.578 46.625 1.00 50.81 415 SER C N 1
ATOM 2747 C CA . SER E 5 61 ? 66.263 31.754 45.930 1.00 51.09 415 SER C CA 1
ATOM 2748 C C . SER E 5 61 ? 65.672 30.962 44.785 1.00 50.66 415 SER C C 1
ATOM 2749 O O . SER E 5 61 ? 66.341 30.742 43.777 1.00 50.93 415 SER C O 1
ATOM 2752 N N . SER E 5 62 ? 64.428 30.521 44.946 1.00 48.02 416 SER C N 1
ATOM 2753 C CA . SER E 5 62 ? 63.780 29.728 43.912 1.00 47.90 416 SER C CA 1
ATOM 2754 C C . SER E 5 62 ? 63.487 30.544 42.658 1.00 46.14 416 SER C C 1
ATOM 2755 O O . SER E 5 62 ? 63.120 30.002 41.627 1.00 48.25 416 SER C O 1
ATOM 2758 N N . GLY E 5 63 ? 63.662 31.849 42.743 1.00 44.21 417 GLY C N 1
ATOM 2759 C CA . GLY E 5 63 ? 63.363 32.675 41.598 1.00 44.37 417 GLY C CA 1
ATOM 2760 C C . GLY E 5 63 ? 62.005 33.330 41.797 1.00 44.01 417 GLY C C 1
ATOM 2761 O O . GLY E 5 63 ? 61.719 34.360 41.184 1.00 43.10 417 GLY C O 1
ATOM 2762 N N . LYS E 5 64 ? 61.168 32.735 42.650 1.00 43.24 418 LYS C N 1
ATOM 2763 C CA . LYS E 5 64 ? 59.857 33.303 42.920 1.00 44.10 418 LYS C CA 1
ATOM 2764 C C . LYS E 5 64 ? 60.031 34.626 43.648 1.00 45.00 418 LYS C C 1
ATOM 2765 O O . LYS E 5 64 ? 61.005 34.829 44.384 1.00 45.69 418 LYS C O 1
ATOM 2771 N N . MET E 5 65 ? 59.078 35.522 43.426 1.00 42.44 419 MET C N 1
ATOM 2772 C CA . MET E 5 65 ? 59.136 36.859 43.977 1.00 42.44 419 MET C CA 1
ATOM 2773 C C . MET E 5 65 ? 57.761 37.349 44.450 1.00 42.48 419 MET C C 1
ATOM 2774 O O . MET E 5 65 ? 56.731 36.889 43.967 1.00 41.93 419 MET C O 1
ATOM 2779 N N . VAL E 5 66 ? 57.760 38.277 45.403 1.00 40.27 420 VAL C N 1
ATOM 2780 C CA . VAL E 5 66 ? 56.538 38.849 45.944 1.00 38.85 420 VAL C CA 1
ATOM 2781 C C . VAL E 5 66 ? 56.667 40.362 45.792 1.00 40.92 420 VAL C C 1
ATOM 2782 O O . VAL E 5 66 ? 57.674 40.947 46.186 1.00 44.43 420 VAL C O 1
ATOM 2786 N N . CYS E 5 67 ? 55.658 40.991 45.208 1.00 37.99 421 CYS C N 1
ATOM 2787 C CA . CYS E 5 67 ? 55.684 42.426 44.983 1.00 37.69 421 CYS C CA 1
ATOM 2788 C C . CYS E 5 67 ? 54.559 43.112 45.764 1.00 36.36 421 CYS C C 1
ATOM 2789 O O . CYS E 5 67 ? 53.389 42.774 45.597 1.00 34.98 421 CYS C O 1
ATOM 2792 N N . THR E 5 68 ? 54.915 44.091 46.591 1.00 34.27 422 THR C N 1
ATOM 2793 C CA . THR E 5 68 ? 53.926 44.801 47.403 1.00 35.97 422 THR C CA 1
ATOM 2794 C C . THR E 5 68 ? 54.007 46.327 47.289 1.00 36.16 422 THR C C 1
ATOM 2795 O O . THR E 5 68 ? 55.026 46.875 46.876 1.00 38.46 422 THR C O 1
ATOM 2799 N N . GLY E 5 69 ? 52.931 47.009 47.662 1.00 34.47 423 GLY C N 1
ATOM 2800 C CA . GLY E 5 69 ? 52.936 48.460 47.615 1.00 39.65 423 GLY C CA 1
ATOM 2801 C C . GLY E 5 69 ? 52.181 49.190 46.512 1.00 39.34 423 GLY C C 1
ATOM 2802 O O . GLY E 5 69 ? 51.851 50.361 46.680 1.00 39.83 423 GLY C O 1
ATOM 2803 N N . ALA E 5 70 ? 51.911 48.518 45.396 1.00 37.68 424 ALA C N 1
ATOM 2804 C CA . ALA E 5 70 ? 51.198 49.126 44.284 1.00 37.56 424 ALA C CA 1
ATOM 2805 C C . ALA E 5 70 ? 49.788 49.605 44.661 1.00 40.82 424 ALA C C 1
ATOM 2806 O O . ALA E 5 70 ? 49.222 49.177 45.661 1.00 42.05 424 ALA C O 1
ATOM 2808 N N . LYS E 5 71 ? 49.230 50.493 43.842 1.00 42.63 425 LYS C N 1
ATOM 2809 C CA . LYS E 5 71 ? 47.904 51.073 44.072 1.00 42.69 425 LYS C CA 1
ATOM 2810 C C . LYS E 5 71 ? 46.926 50.665 42.976 1.00 42.80 425 LYS C C 1
ATOM 2811 O O . LYS E 5 71 ? 45.806 51.175 42.908 1.00 41.04 425 LYS C O 1
ATOM 2817 N N . SER E 5 72 ? 47.370 49.778 42.094 1.00 41.70 426 SER C N 1
ATOM 2818 C CA . SER E 5 72 ? 46.519 49.294 41.017 1.00 40.46 426 SER C CA 1
ATOM 2819 C C . SER E 5 72 ? 47.100 48.007 40.417 1.00 39.59 426 SER C C 1
ATOM 2820 O O . SER E 5 72 ? 48.287 47.715 40.588 1.00 37.92 426 SER C O 1
ATOM 2823 N N . GLU E 5 73 ? 46.260 47.240 39.729 1.00 38.93 427 GLU C N 1
ATOM 2824 C CA . GLU E 5 73 ? 46.693 45.969 39.146 1.00 41.33 427 GLU C CA 1
ATOM 2825 C C . GLU E 5 73 ? 47.849 46.087 38.160 1.00 41.81 427 GLU C C 1
ATOM 2826 O O . GLU E 5 73 ? 48.818 45.344 38.259 1.00 41.09 427 GLU C O 1
ATOM 2832 N N . GLU E 5 74 ? 47.756 47.011 37.209 1.00 45.05 428 GLU C N 1
ATOM 2833 C CA . GLU E 5 74 ? 48.822 47.166 36.228 1.00 44.96 428 GLU C CA 1
ATOM 2834 C C . GLU E 5 74 ? 50.050 47.853 36.803 1.00 46.12 428 GLU C C 1
ATOM 2835 O O . GLU E 5 74 ? 51.163 47.664 36.312 1.00 47.25 428 GLU C O 1
ATOM 2841 N N . GLN E 5 75 ? 49.859 48.645 37.847 1.00 46.71 429 GLN C N 1
ATOM 2842 C CA . GLN E 5 75 ? 50.997 49.309 38.462 1.00 47.06 429 GLN C CA 1
ATOM 2843 C C . GLN E 5 75 ? 51.833 48.228 39.111 1.00 44.29 429 GLN C C 1
ATOM 2844 O O . GLN E 5 75 ? 53.058 48.271 39.062 1.00 45.49 429 GLN C O 1
ATOM 2850 N N . SER E 5 76 ? 51.156 47.250 39.711 1.00 42.98 430 SER C N 1
ATOM 2851 C CA . SER E 5 76 ? 51.828 46.139 40.384 1.00 39.88 430 SER C CA 1
ATOM 2852 C C . SER E 5 76 ? 52.538 45.231 39.398 1.00 38.60 430 SER C C 1
ATOM 2853 O O . SER E 5 76 ? 53.592 44.684 39.704 1.00 37.51 430 SER C O 1
ATOM 2856 N N . ARG E 5 77 ? 51.949 45.079 38.217 1.00 38.07 431 ARG C N 1
ATOM 2857 C CA . ARG E 5 77 ? 52.520 44.250 37.163 1.00 40.92 431 ARG C CA 1
ATOM 2858 C C . ARG E 5 77 ? 53.716 44.959 36.533 1.00 43.53 431 ARG C C 1
ATOM 2859 O O . ARG E 5 77 ? 54.649 44.321 36.048 1.00 42.97 431 ARG C O 1
ATOM 2867 N N . LEU E 5 78 ? 53.691 46.285 36.539 1.00 45.20 432 LEU C N 1
ATOM 2868 C CA . LEU E 5 78 ? 54.802 47.029 35.978 1.00 45.66 432 LEU C CA 1
ATOM 2869 C C . LEU E 5 78 ? 55.982 46.882 36.928 1.00 46.49 432 LEU C C 1
ATOM 2870 O O . LEU E 5 78 ? 57.060 46.444 36.519 1.00 47.83 432 LEU C O 1
ATOM 2875 N N . ALA E 5 79 ? 55.766 47.235 38.195 1.00 45.23 433 ALA C N 1
ATOM 2876 C CA . ALA E 5 79 ? 56.814 47.145 39.207 1.00 44.96 433 ALA C CA 1
ATOM 2877 C C . ALA E 5 79 ? 57.405 45.750 39.166 1.00 44.53 433 ALA C C 1
ATOM 2878 O O . ALA E 5 79 ? 58.617 45.579 39.205 1.00 45.26 433 ALA C O 1
ATOM 2880 N N . ALA E 5 80 ? 56.537 44.750 39.076 1.00 45.12 434 ALA C N 1
ATOM 2881 C CA . ALA E 5 80 ? 56.986 43.367 39.024 1.00 44.18 434 ALA C CA 1
ATOM 2882 C C . ALA E 5 80 ? 57.940 43.182 37.851 1.00 45.14 434 ALA C C 1
ATOM 2883 O O . ALA E 5 80 ? 58.936 42.490 37.974 1.00 46.06 434 ALA C O 1
ATOM 2885 N N . ARG E 5 81 ? 57.636 43.805 36.715 1.00 47.23 435 ARG C N 1
ATOM 2886 C CA . ARG E 5 81 ? 58.495 43.694 35.540 1.00 49.31 435 ARG C CA 1
ATOM 2887 C C . ARG E 5 81 ? 59.847 44.388 35.731 1.00 50.91 435 ARG C C 1
ATOM 2888 O O . ARG E 5 81 ? 60.881 43.855 35.331 1.00 52.16 435 ARG C O 1
ATOM 2896 N N . LYS E 5 82 ? 59.848 45.571 36.334 1.00 49.84 436 LYS C N 1
ATOM 2897 C CA . LYS E 5 82 ? 61.103 46.265 36.564 1.00 50.67 436 LYS C CA 1
ATOM 2898 C C . LYS E 5 82 ? 61.994 45.428 37.477 1.00 52.11 436 LYS C C 1
ATOM 2899 O O . LYS E 5 82 ? 63.206 45.390 37.291 1.00 56.10 436 LYS C O 1
ATOM 2905 N N . TYR E 5 83 ? 61.406 44.758 38.463 1.00 50.87 437 TYR C N 1
ATOM 2906 C CA . TYR E 5 83 ? 62.192 43.906 39.352 1.00 50.12 437 TYR C CA 1
ATOM 2907 C C . TYR E 5 83 ? 62.743 42.739 38.536 1.00 50.32 437 TYR C C 1
ATOM 2908 O O . TYR E 5 83 ? 63.834 42.238 38.803 1.00 50.44 437 TYR C O 1
ATOM 2917 N N . ALA E 5 84 ? 61.986 42.311 37.535 1.00 50.04 438 ALA C N 1
ATOM 2918 C CA . ALA E 5 84 ? 62.406 41.197 36.701 1.00 52.96 438 ALA C CA 1
ATOM 2919 C C . ALA E 5 84 ? 63.588 41.589 35.826 1.00 56.24 438 ALA C C 1
ATOM 2920 O O . ALA E 5 84 ? 64.539 40.827 35.680 1.00 57.38 438 ALA C O 1
ATOM 2922 N N . ARG E 5 85 ? 63.529 42.781 35.244 1.00 58.37 439 ARG C N 1
ATOM 2923 C CA . ARG E 5 85 ? 64.599 43.231 34.373 1.00 61.55 439 ARG C CA 1
ATOM 2924 C C . ARG E 5 85 ? 65.840 43.521 35.195 1.00 61.55 439 ARG C C 1
ATOM 2925 O O . ARG E 5 85 ? 66.961 43.406 34.699 1.00 61.78 439 ARG C O 1
ATOM 2933 N N . VAL E 5 86 ? 65.641 43.887 36.457 1.00 59.43 440 VAL C N 1
ATOM 2934 C CA . VAL E 5 86 ? 66.768 44.160 37.332 1.00 57.03 440 VAL C CA 1
ATOM 2935 C C . VAL E 5 86 ? 67.517 42.854 37.557 1.00 56.40 440 VAL C C 1
ATOM 2936 O O . VAL E 5 86 ? 68.709 42.767 37.290 1.00 58.25 440 VAL C O 1
ATOM 2940 N N . VAL E 5 87 ? 66.817 41.837 38.040 1.00 54.77 441 VAL C N 1
ATOM 2941 C CA . VAL E 5 87 ? 67.437 40.540 38.259 1.00 55.94 441 VAL C CA 1
ATOM 2942 C C . VAL E 5 87 ? 68.067 40.093 36.947 1.00 58.81 441 VAL C C 1
ATOM 2943 O O . VAL E 5 87 ? 69.097 39.424 36.923 1.00 60.23 441 VAL C O 1
ATOM 2947 N N . GLN E 5 88 ? 67.433 40.488 35.853 1.00 61.45 442 GLN C N 1
ATOM 2948 C CA . GLN E 5 88 ? 67.872 40.138 34.511 1.00 63.92 442 GLN C CA 1
ATOM 2949 C C . GLN E 5 88 ? 69.236 40.729 34.174 1.00 65.10 442 GLN C C 1
ATOM 2950 O O . GLN E 5 88 ? 70.170 40.004 33.833 1.00 66.17 442 GLN C O 1
ATOM 2956 N N . LYS E 5 89 ? 69.340 42.050 34.272 1.00 65.83 443 LYS C N 1
ATOM 2957 C CA . LYS E 5 89 ? 70.580 42.755 33.970 1.00 67.58 443 LYS C CA 1
ATOM 2958 C C . LYS E 5 89 ? 71.728 42.304 34.872 1.00 69.79 443 LYS C C 1
ATOM 2959 O O . LYS E 5 89 ? 72.897 42.358 34.481 1.00 71.03 443 LYS C O 1
ATOM 2965 N N . LEU E 5 90 ? 71.393 41.855 36.078 1.00 70.43 444 LEU C N 1
ATOM 2966 C CA . LEU E 5 90 ? 72.403 41.391 37.015 1.00 68.48 444 LEU C CA 1
ATOM 2967 C C . LEU E 5 90 ? 72.993 40.064 36.579 1.00 68.58 444 LEU C C 1
ATOM 2968 O O . LEU E 5 90 ? 73.748 39.446 37.325 1.00 70.76 444 LEU C O 1
ATOM 2973 N N . GLY E 5 91 ? 72.642 39.624 35.374 1.00 67.00 445 GLY C N 1
ATOM 2974 C CA . GLY E 5 91 ? 73.193 38.384 34.852 1.00 67.35 445 GLY C CA 1
ATOM 2975 C C . GLY E 5 91 ? 72.463 37.098 35.184 1.00 66.43 445 GLY C C 1
ATOM 2976 O O . GLY E 5 91 ? 73.085 36.057 35.433 1.00 65.91 445 GLY C O 1
ATOM 2977 N N . PHE E 5 92 ? 71.139 37.152 35.179 1.00 64.36 446 PHE C N 1
ATOM 2978 C CA . PHE E 5 92 ? 70.360 35.968 35.484 1.00 62.13 446 PHE C CA 1
ATOM 2979 C C . PHE E 5 92 ? 69.305 35.767 34.407 1.00 61.34 446 PHE C C 1
ATOM 2980 O O . PHE E 5 92 ? 68.745 36.737 33.898 1.00 61.53 446 PHE C O 1
ATOM 2988 N N . PRO E 5 93 ? 69.030 34.500 34.047 1.00 60.59 447 PRO C N 1
ATOM 2989 C CA . PRO E 5 93 ? 68.055 34.055 33.037 1.00 61.01 447 PRO C CA 1
ATOM 2990 C C . PRO E 5 93 ? 66.616 34.361 33.494 1.00 60.55 447 PRO C C 1
ATOM 2991 O O . PRO E 5 93 ? 65.800 33.445 33.635 1.00 59.82 447 PRO C O 1
ATOM 2995 N N . ALA E 5 94 ? 66.308 35.640 33.696 1.00 59.01 448 ALA C N 1
ATOM 2996 C CA . ALA E 5 94 ? 65.005 36.063 34.205 1.00 58.55 448 ALA C CA 1
ATOM 2997 C C . ALA E 5 94 ? 63.799 36.101 33.272 1.00 57.82 448 ALA C C 1
ATOM 2998 O O . ALA E 5 94 ? 63.720 36.933 32.368 1.00 56.97 448 ALA C O 1
ATOM 3000 N N . LYS E 5 95 ? 62.848 35.209 33.531 1.00 56.79 449 LYS C N 1
ATOM 3001 C CA . LYS E 5 95 ? 61.608 35.142 32.775 1.00 56.29 449 LYS C CA 1
ATOM 3002 C C . LYS E 5 95 ? 60.531 35.857 33.602 1.00 55.00 449 LYS C C 1
ATOM 3003 O O . LYS E 5 95 ? 60.808 36.348 34.691 1.00 56.89 449 LYS C O 1
ATOM 3009 N N . PHE E 5 96 ? 59.308 35.918 33.092 1.00 52.02 450 PHE C N 1
ATOM 3010 C CA . PHE E 5 96 ? 58.214 36.583 33.803 1.00 47.79 450 PHE C CA 1
ATOM 3011 C C . PHE E 5 96 ? 56.984 35.675 33.762 1.00 45.08 450 PHE C C 1
ATOM 3012 O O . PHE E 5 96 ? 56.076 35.909 32.987 1.00 46.32 450 PHE C O 1
ATOM 3020 N N . LEU E 5 97 ? 56.952 34.661 34.618 1.00 43.38 451 LEU C N 1
ATOM 3021 C CA . LEU E 5 97 ? 55.865 33.692 34.633 1.00 43.58 451 LEU C CA 1
ATOM 3022 C C . LEU E 5 97 ? 54.817 33.753 35.745 1.00 45.06 451 LEU C C 1
ATOM 3023 O O . LEU E 5 97 ? 55.097 34.122 36.892 1.00 45.60 451 LEU C O 1
ATOM 3028 N N . ASP E 5 98 ? 53.606 33.352 35.376 1.00 43.32 452 ASP C N 1
ATOM 3029 C CA . ASP E 5 98 ? 52.471 33.269 36.282 1.00 44.03 452 ASP C CA 1
ATOM 3030 C C . ASP E 5 98 ? 52.248 34.444 37.215 1.00 41.84 452 ASP C C 1
ATOM 3031 O O . ASP E 5 98 ? 52.105 34.251 38.427 1.00 40.29 452 ASP C O 1
ATOM 3036 N N . PHE E 5 99 ? 52.207 35.652 36.665 1.00 36.91 453 PHE C N 1
ATOM 3037 C CA . PHE E 5 99 ? 51.959 36.819 37.492 1.00 37.11 453 PHE C CA 1
ATOM 3038 C C . PHE E 5 99 ? 50.523 36.720 37.998 1.00 37.74 453 PHE C C 1
ATOM 3039 O O . PHE E 5 99 ? 49.601 36.486 37.218 1.00 37.12 453 PHE C O 1
ATOM 3047 N N . LYS E 5 100 ? 50.341 36.894 39.303 1.00 38.47 454 LYS C N 1
ATOM 3048 C CA . LYS E 5 100 ? 49.017 36.810 39.909 1.00 39.58 454 LYS C CA 1
ATOM 3049 C C . LYS E 5 100 ? 48.777 37.789 41.066 1.00 38.03 454 LYS C C 1
ATOM 3050 O O . LYS E 5 100 ? 49.591 37.890 41.979 1.00 42.26 454 LYS C O 1
ATOM 3056 N N . ILE E 5 101 ? 47.668 38.517 41.035 1.00 34.80 455 ILE C N 1
ATOM 3057 C CA . ILE E 5 101 ? 47.385 39.414 42.142 1.00 33.15 455 ILE C CA 1
ATOM 3058 C C . ILE E 5 101 ? 46.961 38.460 43.268 1.00 33.95 455 ILE C C 1
ATOM 3059 O O . ILE E 5 101 ? 46.113 37.597 43.060 1.00 34.52 455 ILE C O 1
ATOM 3064 N N . GLN E 5 102 ? 47.572 38.595 44.442 1.00 35.30 456 GLN C N 1
ATOM 3065 C CA . GLN E 5 102 ? 47.252 37.731 45.574 1.00 33.37 456 GLN C CA 1
ATOM 3066 C C . GLN E 5 102 ? 46.403 38.408 46.617 1.00 31.47 456 GLN C C 1
ATOM 3067 O O . GLN E 5 102 ? 45.720 37.730 47.369 1.00 32.76 456 GLN C O 1
ATOM 3073 N N . ASN E 5 103 ? 46.456 39.738 46.677 1.00 30.36 457 ASN C N 1
ATOM 3074 C CA . ASN E 5 103 ? 45.686 40.479 47.668 1.00 30.69 457 ASN C CA 1
ATOM 3075 C C . ASN E 5 103 ? 45.577 41.935 47.286 1.00 32.58 457 ASN C C 1
ATOM 3076 O O . ASN E 5 103 ? 46.494 42.502 46.698 1.00 35.92 457 ASN C O 1
ATOM 3081 N N . MET E 5 104 ? 44.445 42.536 47.625 1.00 32.97 458 MET C N 1
ATOM 3082 C CA . MET E 5 104 ? 44.175 43.931 47.318 1.00 32.36 458 MET C CA 1
ATOM 3083 C C . MET E 5 104 ? 43.555 44.565 48.548 1.00 33.34 458 MET C C 1
ATOM 3084 O O . MET E 5 104 ? 42.702 43.972 49.203 1.00 30.48 458 MET C O 1
ATOM 3089 N N . VAL E 5 105 ? 43.985 45.778 48.849 1.00 34.99 459 VAL C N 1
ATOM 3090 C CA . VAL E 5 105 ? 43.475 46.501 49.990 1.00 35.41 459 VAL C CA 1
ATOM 3091 C C . VAL E 5 105 ? 42.808 47.775 49.506 1.00 37.56 459 VAL C C 1
ATOM 3092 O O . VAL E 5 105 ? 43.350 48.481 48.649 1.00 37.71 459 VAL C O 1
ATOM 3096 N N . GLY E 5 106 ? 41.632 48.069 50.054 1.00 37.01 460 GLY C N 1
ATOM 3097 C CA . GLY E 5 106 ? 40.922 49.275 49.669 1.00 38.62 460 GLY C CA 1
ATOM 3098 C C . GLY E 5 106 ? 40.466 50.033 50.897 1.00 40.40 460 GLY C C 1
ATOM 3099 O O . GLY E 5 106 ? 40.442 49.467 51.981 1.00 40.41 460 GLY C O 1
ATOM 3100 N N . SER E 5 107 ? 40.109 51.306 50.742 1.00 43.51 461 SER C N 1
ATOM 3101 C CA . SER E 5 107 ? 39.637 52.113 51.877 1.00 45.62 461 SER C CA 1
ATOM 3102 C C . SER E 5 107 ? 38.788 53.298 51.451 1.00 47.64 461 SER C C 1
ATOM 3103 O O . SER E 5 107 ? 38.967 53.842 50.360 1.00 48.04 461 SER C O 1
ATOM 3106 N N . CYS E 5 108 ? 37.846 53.677 52.314 1.00 51.15 462 CYS C N 1
ATOM 3107 C CA . CYS E 5 108 ? 36.963 54.809 52.060 1.00 51.39 462 CYS C CA 1
ATOM 3108 C C . CYS E 5 108 ? 36.376 55.368 53.343 1.00 52.06 462 CYS C C 1
ATOM 3109 O O . CYS E 5 108 ? 36.623 54.862 54.438 1.00 50.88 462 CYS C O 1
ATOM 3112 N N . ASP E 5 109 ? 35.586 56.421 53.197 1.00 55.76 463 ASP C N 1
ATOM 3113 C CA . ASP E 5 109 ? 34.991 57.088 54.344 1.00 58.73 463 ASP C CA 1
ATOM 3114 C C . ASP E 5 109 ? 33.484 57.240 54.165 1.00 59.38 463 ASP C C 1
ATOM 3115 O O . ASP E 5 109 ? 33.037 57.870 53.204 1.00 58.65 463 ASP C O 1
ATOM 3120 N N . VAL E 5 110 ? 32.701 56.657 55.075 1.00 60.25 464 VAL C N 1
ATOM 3121 C CA . VAL E 5 110 ? 31.243 56.770 54.981 1.00 61.39 464 VAL C CA 1
ATOM 3122 C C . VAL E 5 110 ? 30.801 58.159 55.434 1.00 63.22 464 VAL C C 1
ATOM 3123 O O . VAL E 5 110 ? 29.660 58.551 55.224 1.00 63.44 464 VAL C O 1
ATOM 3127 N N . LYS E 5 111 ? 31.723 58.896 56.054 1.00 66.02 465 LYS C N 1
ATOM 3128 C CA . LYS E 5 111 ? 31.466 60.256 56.517 1.00 66.76 465 LYS C CA 1
ATOM 3129 C C . LYS E 5 111 ? 30.436 60.390 57.640 1.00 67.47 465 LYS C C 1
ATOM 3130 O O . LYS E 5 111 ? 29.530 61.218 57.553 1.00 67.06 465 LYS C O 1
ATOM 3136 N N . PHE E 5 112 ? 30.571 59.573 58.683 1.00 66.70 466 PHE C N 1
ATOM 3137 C CA . PHE E 5 112 ? 29.679 59.629 59.839 1.00 66.23 466 PHE C CA 1
ATOM 3138 C C . PHE E 5 112 ? 30.026 58.560 60.870 1.00 67.39 466 PHE C C 1
ATOM 3139 O O . PHE E 5 112 ? 30.257 57.404 60.524 1.00 70.34 466 PHE C O 1
ATOM 3147 N N . PRO E 5 113 ? 30.082 58.943 62.157 1.00 66.04 467 PRO C N 1
ATOM 3148 C CA . PRO E 5 113 ? 30.411 58.018 63.245 1.00 63.47 467 PRO C CA 1
ATOM 3149 C C . PRO E 5 113 ? 29.593 56.736 63.206 1.00 61.87 467 PRO C C 1
ATOM 3150 O O . PRO E 5 113 ? 28.497 56.715 62.638 1.00 60.71 467 PRO C O 1
ATOM 3154 N N . ILE E 5 114 ? 30.126 55.680 63.824 1.00 59.23 468 ILE C N 1
ATOM 3155 C CA . ILE E 5 114 ? 29.470 54.374 63.837 1.00 57.05 468 ILE C CA 1
ATOM 3156 C C . ILE E 5 114 ? 29.440 53.689 65.214 1.00 57.92 468 ILE C C 1
ATOM 3157 O O . ILE E 5 114 ? 30.435 53.664 65.938 1.00 56.65 468 ILE C O 1
ATOM 3162 N N . ARG E 5 115 ? 28.289 53.119 65.551 1.00 58.14 469 ARG C N 1
ATOM 3163 C CA . ARG E 5 115 ? 28.096 52.433 66.823 1.00 60.59 469 ARG C CA 1
ATOM 3164 C C . ARG E 5 115 ? 28.652 51.015 66.823 1.00 61.43 469 ARG C C 1
ATOM 3165 O O . ARG E 5 115 ? 27.890 50.054 66.890 1.00 63.80 469 ARG C O 1
ATOM 3173 N N . LEU E 5 116 ? 29.970 50.874 66.771 1.00 60.93 470 LEU C N 1
ATOM 3174 C CA . LEU E 5 116 ? 30.575 49.546 66.761 1.00 61.52 470 LEU C CA 1
ATOM 3175 C C . LEU E 5 116 ? 30.024 48.658 67.870 1.00 63.09 470 LEU C C 1
ATOM 3176 O O . LEU E 5 116 ? 29.883 47.443 67.697 1.00 61.84 470 LEU C O 1
ATOM 3181 N N . GLU E 5 117 ? 29.716 49.282 69.004 1.00 66.32 471 GLU C N 1
ATOM 3182 C CA . GLU E 5 117 ? 29.192 48.584 70.180 1.00 68.54 471 GLU C CA 1
ATOM 3183 C C . GLU E 5 117 ? 27.999 47.697 69.851 1.00 67.89 471 GLU C C 1
ATOM 3184 O O . GLU E 5 117 ? 27.903 46.570 70.343 1.00 68.44 471 GLU C O 1
ATOM 3190 N N . GLY E 5 118 ? 27.089 48.214 69.028 1.00 66.91 472 GLY C N 1
ATOM 3191 C CA . GLY E 5 118 ? 25.911 47.454 68.646 1.00 67.36 472 GLY C CA 1
ATOM 3192 C C . GLY E 5 118 ? 26.180 46.457 67.533 1.00 67.35 472 GLY C C 1
ATOM 3193 O O . GLY E 5 118 ? 25.819 45.284 67.647 1.00 67.04 472 GLY C O 1
ATOM 3194 N N . LEU E 5 119 ? 26.815 46.931 66.460 1.00 66.10 473 LEU C N 1
ATOM 3195 C CA . LEU E 5 119 ? 27.156 46.107 65.300 1.00 63.76 473 LEU C CA 1
ATOM 3196 C C . LEU E 5 119 ? 27.740 44.765 65.714 1.00 61.38 473 LEU C C 1
ATOM 3197 O O . LEU E 5 119 ? 27.464 43.744 65.093 1.00 61.05 473 LEU C O 1
ATOM 3202 N N . VAL E 5 120 ? 28.546 44.767 66.767 1.00 59.48 474 VAL C N 1
ATOM 3203 C CA . VAL E 5 120 ? 29.179 43.541 67.230 1.00 58.19 474 VAL C CA 1
ATOM 3204 C C . VAL E 5 120 ? 28.200 42.633 67.989 1.00 60.40 474 VAL C C 1
ATOM 3205 O O . VAL E 5 120 ? 28.551 41.517 68.407 1.00 59.37 474 VAL C O 1
ATOM 3209 N N . LEU E 5 121 ? 26.972 43.124 68.163 1.00 60.14 475 LEU C N 1
ATOM 3210 C CA . LEU E 5 121 ? 25.917 42.366 68.830 1.00 61.89 475 LEU C CA 1
ATOM 3211 C C . LEU E 5 121 ? 25.014 41.729 67.787 1.00 61.95 475 LEU C C 1
ATOM 3212 O O . LEU E 5 121 ? 24.798 40.519 67.797 1.00 61.85 475 LEU C O 1
ATOM 3217 N N . THR E 5 122 ? 24.493 42.561 66.889 1.00 61.10 476 THR C N 1
ATOM 3218 C CA . THR E 5 122 ? 23.611 42.114 65.823 1.00 61.38 476 THR C CA 1
ATOM 3219 C C . THR E 5 122 ? 24.337 41.136 64.902 1.00 62.22 476 THR C C 1
ATOM 3220 O O . THR E 5 122 ? 23.732 40.181 64.404 1.00 62.13 476 THR C O 1
ATOM 3224 N N . HIS E 5 123 ? 25.631 41.379 64.679 1.00 60.88 477 HIS C N 1
ATOM 3225 C CA . HIS E 5 123 ? 26.444 40.533 63.800 1.00 59.64 477 HIS C CA 1
ATOM 3226 C C . HIS E 5 123 ? 27.610 39.875 64.527 1.00 59.15 477 HIS C C 1
ATOM 3227 O O . HIS E 5 123 ? 28.649 39.638 63.926 1.00 58.80 477 HIS C O 1
ATOM 3234 N N . GLN E 5 124 ? 27.447 39.569 65.804 1.00 58.57 478 GLN C N 1
ATOM 3235 C CA . GLN E 5 124 ? 28.537 38.981 66.577 1.00 60.24 478 GLN C CA 1
ATOM 3236 C C . GLN E 5 124 ? 29.285 37.819 65.935 1.00 58.56 478 GLN C C 1
ATOM 3237 O O . GLN E 5 124 ? 30.500 37.676 66.126 1.00 57.99 478 GLN C O 1
ATOM 3243 N N . GLN E 5 125 ? 28.572 36.989 65.182 1.00 56.58 479 GLN C N 1
ATOM 3244 C CA . GLN E 5 125 ? 29.185 35.823 64.543 1.00 56.30 479 GLN C CA 1
ATOM 3245 C C . GLN E 5 125 ? 30.093 36.168 63.360 1.00 55.70 479 GLN C C 1
ATOM 3246 O O . GLN E 5 125 ? 30.782 35.301 62.816 1.00 53.21 479 GLN C O 1
ATOM 3252 N N . PHE E 5 126 ? 30.091 37.441 62.977 1.00 55.64 480 PHE C N 1
ATOM 3253 C CA . PHE E 5 126 ? 30.909 37.928 61.874 1.00 57.13 480 PHE C CA 1
ATOM 3254 C C . PHE E 5 126 ? 31.840 39.053 62.339 1.00 58.39 480 PHE C C 1
ATOM 3255 O O . PHE E 5 126 ? 32.639 39.560 61.551 1.00 61.35 480 PHE C O 1
ATOM 3263 N N . SER E 5 127 ? 31.736 39.431 63.613 1.00 57.53 481 SER C N 1
ATOM 3264 C CA . SER E 5 127 ? 32.530 40.522 64.169 1.00 57.53 481 SER C CA 1
ATOM 3265 C C . SER E 5 127 ? 33.417 40.159 65.347 1.00 58.05 481 SER C C 1
ATOM 3266 O O . SER E 5 127 ? 33.157 39.203 66.069 1.00 59.53 481 SER C O 1
ATOM 3269 N N . SER E 5 128 ? 34.452 40.967 65.536 1.00 58.64 482 SER C N 1
ATOM 3270 C CA . SER E 5 128 ? 35.411 40.799 66.616 1.00 60.68 482 SER C CA 1
ATOM 3271 C C . SER E 5 128 ? 35.823 42.201 67.066 1.00 64.04 482 SER C C 1
ATOM 3272 O O . SER E 5 128 ? 36.689 42.827 66.446 1.00 63.45 482 SER C O 1
ATOM 3275 N N . TYR E 5 129 ? 35.196 42.688 68.139 1.00 65.75 483 TYR C N 1
ATOM 3276 C CA . TYR E 5 129 ? 35.469 44.028 68.658 1.00 66.39 483 TYR C CA 1
ATOM 3277 C C . TYR E 5 129 ? 36.010 44.052 70.081 1.00 66.94 483 TYR C C 1
ATOM 3278 O O . TYR E 5 129 ? 35.307 43.702 71.026 1.00 67.95 483 TYR C O 1
ATOM 3287 N N . GLU E 5 130 ? 37.260 44.480 70.223 1.00 66.77 484 GLU C N 1
ATOM 3288 C CA . GLU E 5 130 ? 37.914 44.571 71.524 1.00 66.47 484 GLU C CA 1
ATOM 3289 C C . GLU E 5 130 ? 38.735 45.848 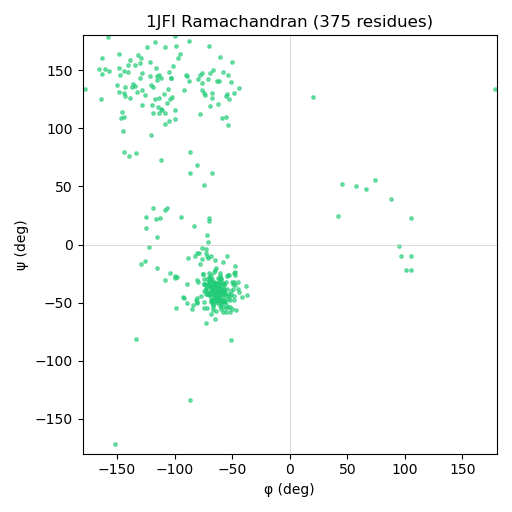71.559 1.00 64.91 484 GLU C C 1
ATOM 3290 O O . GLU E 5 130 ? 39.955 45.809 71.431 1.00 63.07 484 GLU C O 1
ATOM 3296 N N . PRO E 5 131 ? 38.073 47.000 71.735 1.00 65.23 485 PRO C N 1
ATOM 3297 C CA . PRO E 5 131 ? 38.754 48.297 71.783 1.00 64.64 485 PRO C CA 1
ATOM 3298 C C . PRO E 5 131 ? 39.976 48.338 72.691 1.00 64.90 485 PRO C C 1
ATOM 3299 O O . PRO E 5 131 ? 40.865 49.170 72.503 1.00 65.92 485 PRO C O 1
ATOM 3303 N N . GLU E 5 132 ? 40.030 47.440 73.667 1.00 65.86 486 GLU C N 1
ATOM 3304 C CA . GLU E 5 132 ? 41.183 47.378 74.562 1.00 67.96 486 GLU C CA 1
ATOM 3305 C C . GLU E 5 132 ? 42.378 46.897 73.741 1.00 65.57 486 GLU C C 1
ATOM 3306 O O . GLU E 5 132 ? 43.506 47.346 73.934 1.00 66.21 486 GLU C O 1
ATOM 3312 N N . LEU E 5 133 ? 42.112 45.975 72.823 1.00 62.45 487 LEU C N 1
ATOM 3313 C CA . LEU E 5 133 ? 43.150 45.413 71.971 1.00 59.84 487 LEU C CA 1
ATOM 3314 C C . LEU E 5 133 ? 43.347 46.223 70.689 1.00 57.11 487 LEU C C 1
ATOM 3315 O O . LEU E 5 133 ? 44.472 46.592 70.350 1.00 56.31 487 LEU C O 1
ATOM 3320 N N . PHE E 5 134 ? 42.250 46.495 69.983 1.00 52.69 488 PHE C N 1
ATOM 3321 C CA . PHE E 5 134 ? 42.303 47.261 68.741 1.00 48.79 488 PHE C CA 1
ATOM 3322 C C . PHE E 5 134 ? 41.075 48.179 68.606 1.00 47.71 488 PHE C C 1
ATOM 3323 O O . PHE E 5 134 ? 39.936 47.735 68.718 1.00 47.29 488 PHE C O 1
ATOM 3331 N N . PRO E 5 135 ? 41.295 49.472 68.357 1.00 45.88 489 PRO C N 1
ATOM 3332 C CA . PRO E 5 135 ? 40.202 50.442 68.216 1.00 48.37 489 PRO C CA 1
ATOM 3333 C C . PRO E 5 135 ? 39.106 50.151 67.193 1.00 49.74 489 PRO C C 1
ATOM 3334 O O . PRO E 5 135 ? 37.974 50.614 67.348 1.00 50.79 489 PRO C O 1
ATOM 3338 N N . GLY E 5 136 ? 39.431 49.404 66.144 1.00 49.50 490 GLY C N 1
ATOM 3339 C CA . GLY E 5 136 ? 38.427 49.120 65.131 1.00 45.01 490 GLY C CA 1
ATOM 3340 C C . GLY E 5 136 ? 37.705 47.791 65.243 1.00 43.02 490 GLY C C 1
ATOM 3341 O O . GLY E 5 136 ? 38.160 46.857 65.910 1.00 38.42 490 GLY C O 1
ATOM 3342 N N . LEU E 5 137 ? 36.552 47.718 64.591 1.00 43.01 491 LEU C N 1
ATOM 3343 C CA . LEU E 5 137 ? 35.762 46.497 64.573 1.00 44.93 491 LEU C CA 1
ATOM 3344 C C . LEU E 5 137 ? 36.203 45.698 63.330 1.00 43.81 491 LEU C C 1
ATOM 3345 O O . LEU E 5 137 ? 36.318 46.253 62.229 1.00 40.54 491 LEU C O 1
ATOM 3350 N N . ILE E 5 138 ? 36.451 44.404 63.531 1.00 42.69 492 ILE C N 1
ATOM 3351 C CA . ILE E 5 138 ? 36.901 43.480 62.487 1.00 42.39 492 ILE C CA 1
ATOM 3352 C C . ILE E 5 138 ? 35.733 42.647 61.960 1.00 43.51 492 ILE C C 1
ATOM 3353 O O . ILE E 5 138 ? 35.250 41.745 62.649 1.00 44.27 492 ILE C O 1
ATOM 3358 N N . TYR E 5 139 ? 35.297 42.948 60.734 1.00 42.46 493 TYR C N 1
ATOM 3359 C CA . TYR E 5 139 ? 34.164 42.273 60.095 1.00 39.36 493 TYR C CA 1
ATOM 3360 C C . TYR E 5 139 ? 34.584 41.264 59.026 1.00 40.50 493 TYR C C 1
ATOM 3361 O O . TYR E 5 139 ? 35.311 41.600 58.091 1.00 37.77 493 TYR C O 1
ATOM 3370 N N . ARG E 5 140 ? 34.128 40.022 59.174 1.00 40.77 494 ARG C N 1
ATOM 3371 C CA . ARG E 5 140 ? 34.439 38.975 58.210 1.00 38.89 494 ARG C CA 1
ATOM 3372 C C . ARG E 5 140 ? 33.244 38.658 57.318 1.00 41.19 494 ARG C C 1
ATOM 3373 O O . ARG E 5 140 ? 32.279 38.048 57.755 1.00 40.89 494 ARG C O 1
ATOM 3381 N N . MET E 5 141 ? 33.308 39.102 56.066 1.00 41.56 495 MET C N 1
ATOM 3382 C CA . MET E 5 141 ? 32.235 38.859 55.119 1.00 41.41 495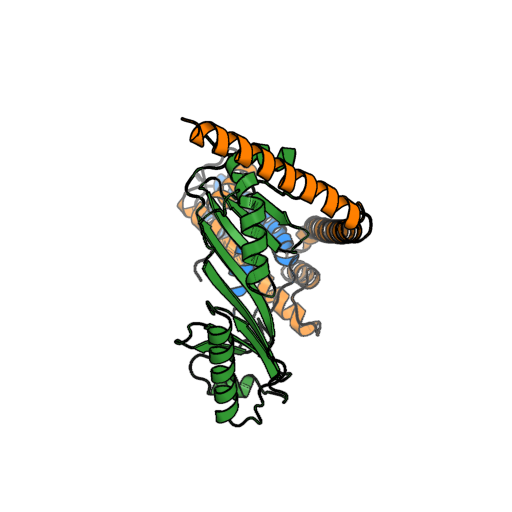 MET C CA 1
ATOM 3383 C C . MET E 5 141 ? 32.507 37.509 54.460 1.00 41.76 495 MET C C 1
ATOM 3384 O O . MET E 5 141 ? 33.658 37.192 54.159 1.00 42.00 495 MET C O 1
ATOM 3389 N N . ILE E 5 142 ? 31.453 36.721 54.240 1.00 42.54 496 ILE C N 1
ATOM 3390 C CA . ILE E 5 142 ? 31.583 35.391 53.632 1.00 43.79 496 ILE C CA 1
ATOM 3391 C C . ILE E 5 142 ? 31.494 35.384 52.099 1.00 43.51 496 ILE C C 1
ATOM 3392 O O . ILE E 5 142 ? 32.139 34.586 51.441 1.00 44.96 496 ILE C O 1
ATOM 3397 N N . LYS E 5 143 ? 30.687 36.264 51.525 1.00 46.31 497 LYS C N 1
ATOM 3398 C CA . LYS E 5 143 ? 30.577 36.341 50.072 1.00 48.22 497 LYS C CA 1
ATOM 3399 C C . LYS E 5 143 ? 30.324 37.783 49.628 1.00 48.71 497 LYS C C 1
ATOM 3400 O O . LYS E 5 143 ? 29.231 38.336 49.820 1.00 47.83 497 LYS C O 1
ATOM 3406 N N . PRO E 5 144 ? 31.337 38.407 49.010 1.00 48.85 498 PRO C N 1
ATOM 3407 C CA . PRO E 5 144 ? 32.628 37.767 48.754 1.00 46.61 498 PRO C CA 1
ATOM 3408 C C . PRO E 5 144 ? 33.382 37.575 50.071 1.00 48.05 498 PRO C C 1
ATOM 3409 O O . PRO E 5 144 ? 32.971 38.102 51.104 1.00 46.61 498 PRO C O 1
ATOM 3413 N N . ARG E 5 145 ? 34.485 36.832 50.029 1.00 48.71 499 ARG C N 1
ATOM 3414 C CA . ARG E 5 145 ? 35.282 36.576 51.221 1.00 49.02 499 ARG C CA 1
ATOM 3415 C C . ARG E 5 145 ? 36.325 37.649 51.503 1.00 47.99 499 ARG C C 1
ATOM 3416 O O . ARG E 5 145 ? 37.508 37.473 51.206 1.00 51.55 499 ARG C O 1
ATOM 3424 N N . ILE E 5 146 ? 35.897 38.761 52.076 1.00 43.59 500 ILE C N 1
ATOM 3425 C CA . ILE E 5 146 ? 36.844 39.802 52.405 1.00 41.43 500 ILE C CA 1
ATOM 3426 C C . ILE E 5 146 ? 36.661 40.261 53.853 1.00 41.62 500 ILE C C 1
ATOM 3427 O O . ILE E 5 146 ? 35.594 40.100 54.440 1.00 39.79 500 ILE C O 1
ATOM 3432 N N . VAL E 5 147 ? 37.723 40.812 54.429 1.00 41.67 501 VAL C N 1
ATOM 3433 C CA . VAL E 5 147 ? 37.712 41.290 55.803 1.00 40.28 501 VAL C CA 1
ATOM 3434 C C . VAL E 5 147 ? 37.665 42.816 55.861 1.00 40.52 501 VAL C C 1
ATOM 3435 O O . VAL E 5 147 ? 38.396 43.501 55.140 1.00 42.99 501 VAL C O 1
ATOM 3439 N N . LEU E 5 148 ? 36.798 43.355 56.706 1.00 38.11 502 LEU C N 1
ATOM 3440 C CA . LEU E 5 148 ? 36.700 44.799 56.816 1.00 40.17 502 LEU C CA 1
ATOM 3441 C C . LEU E 5 148 ? 37.114 45.298 58.181 1.00 41.87 502 LEU C C 1
ATOM 3442 O O . LEU E 5 148 ? 36.895 44.632 59.189 1.00 42.79 502 LEU C O 1
ATOM 3447 N N . LEU E 5 149 ? 37.743 46.467 58.199 1.00 44.09 503 LEU C N 1
ATOM 3448 C CA . LEU E 5 149 ? 38.148 47.098 59.449 1.00 45.10 503 LEU C CA 1
ATOM 3449 C C . LEU E 5 149 ? 37.276 48.338 59.501 1.00 46.52 503 LEU C C 1
ATOM 3450 O O . LEU E 5 149 ? 37.408 49.234 58.663 1.00 46.63 503 LEU C O 1
ATOM 3455 N N . ILE E 5 150 ? 36.362 48.371 60.468 1.00 46.83 504 ILE C N 1
ATOM 3456 C CA . ILE E 5 150 ? 35.452 49.494 60.607 1.00 46.05 504 ILE C CA 1
ATOM 3457 C C . ILE E 5 150 ? 35.807 50.306 61.844 1.00 46.87 504 ILE C C 1
ATOM 3458 O O . ILE E 5 150 ? 35.981 49.765 62.932 1.00 46.81 504 ILE C O 1
ATOM 3463 N N . PHE E 5 151 ? 35.937 51.614 61.664 1.00 49.46 505 PHE C N 1
ATOM 3464 C CA . PHE E 5 151 ? 36.304 52.492 62.766 1.00 51.24 505 PHE C CA 1
ATOM 3465 C C . PHE E 5 151 ? 35.229 53.498 63.142 1.00 53.80 505 PHE C C 1
ATOM 3466 O O . PHE E 5 151 ? 34.540 54.049 62.274 1.00 56.32 505 PHE C O 1
ATOM 3474 N N . VAL E 5 152 ? 35.096 53.727 64.446 1.00 53.17 506 VAL C N 1
ATOM 3475 C CA . VAL E 5 152 ? 34.109 54.659 64.980 1.00 52.99 506 VAL C CA 1
ATOM 3476 C C . VAL E 5 152 ? 33.942 55.918 64.118 1.00 52.01 506 VAL C C 1
ATOM 3477 O O . VAL E 5 152 ? 32.836 56.438 63.973 1.00 53.24 506 VAL C O 1
ATOM 3481 N N . SER E 5 153 ? 35.035 56.385 63.531 1.00 49.71 507 SER C N 1
ATOM 3482 C CA . SER E 5 153 ? 35.014 57.580 62.694 1.00 51.00 507 SER C CA 1
ATOM 3483 C C . SER E 5 153 ? 34.335 57.434 61.333 1.00 51.61 507 SER C C 1
ATOM 3484 O O . SER E 5 153 ? 34.144 58.423 60.625 1.00 52.47 507 SER C O 1
ATOM 3487 N N . GLY E 5 154 ? 33.998 56.213 60.938 1.00 51.38 508 GLY C N 1
ATOM 3488 C CA . GLY E 5 154 ? 33.361 56.044 59.642 1.00 50.48 508 GLY C CA 1
ATOM 3489 C C . GLY E 5 154 ? 34.342 55.701 58.531 1.00 50.45 508 GLY C C 1
ATOM 3490 O O . GLY E 5 154 ? 33.955 55.545 57.369 1.00 51.08 508 GLY C O 1
ATOM 3491 N N . LYS E 5 155 ? 35.623 55.625 58.878 1.00 49.93 509 LYS C N 1
ATOM 3492 C CA . LYS E 5 155 ? 36.644 55.247 57.913 1.00 48.71 509 LYS C CA 1
ATOM 3493 C C . LYS E 5 155 ? 36.525 53.727 57.852 1.00 48.40 509 LYS C C 1
ATOM 3494 O O . LYS E 5 155 ? 36.274 53.068 58.869 1.00 46.53 509 LYS C O 1
ATOM 3500 N N . VAL E 5 156 ? 36.695 53.165 56.664 1.00 47.38 510 VAL C N 1
ATOM 3501 C CA . VAL E 5 156 ? 36.583 51.728 56.530 1.00 47.16 510 VAL C CA 1
ATOM 3502 C C . VAL E 5 156 ? 37.669 51.151 55.645 1.00 46.43 510 VAL C C 1
ATOM 3503 O O . VAL E 5 156 ? 37.976 51.695 54.578 1.00 47.96 510 VAL C O 1
ATOM 3507 N N . VAL E 5 157 ? 38.260 50.053 56.091 1.00 41.39 511 VAL C N 1
ATOM 3508 C CA . VAL E 5 157 ? 39.276 49.400 55.293 1.00 41.17 511 VAL C CA 1
ATOM 3509 C C . VAL E 5 157 ? 38.724 48.059 54.832 1.00 41.37 511 VAL C C 1
ATOM 3510 O O . VAL E 5 157 ? 37.984 47.402 55.567 1.00 42.71 511 VAL C O 1
ATOM 3514 N N . LEU E 5 158 ? 39.065 47.668 53.609 1.00 39.95 512 LEU C N 1
ATOM 3515 C CA . LEU E 5 158 ? 38.634 46.386 53.064 1.00 36.97 512 LEU C CA 1
ATOM 3516 C C . LEU E 5 158 ? 39.868 45.659 52.548 1.00 34.64 512 LEU C C 1
ATOM 3517 O O . LEU E 5 158 ? 40.686 46.246 51.855 1.00 30.30 512 LEU C O 1
ATOM 3522 N N . THR E 5 159 ? 39.999 44.382 52.889 1.00 35.15 513 THR C N 1
ATOM 3523 C CA . THR E 5 159 ? 41.150 43.598 52.453 1.00 33.14 513 THR C CA 1
ATOM 3524 C C . THR E 5 159 ? 40.836 42.114 52.245 1.00 34.42 513 THR C C 1
ATOM 3525 O O . THR E 5 159 ? 39.814 41.604 52.703 1.00 34.71 513 THR C O 1
ATOM 3529 N N . GLY E 5 160 ? 41.727 41.424 51.543 1.00 34.12 514 GLY C N 1
ATOM 3530 C CA . GLY E 5 160 ? 41.531 40.013 51.278 1.00 30.72 514 GLY C CA 1
ATOM 3531 C C . GLY E 5 160 ? 41.118 39.698 49.848 1.00 29.15 514 GLY C C 1
ATOM 3532 O O . GLY E 5 160 ? 41.119 38.538 49.452 1.00 30.21 514 GLY C O 1
ATOM 3533 N N . ALA E 5 161 ? 40.782 40.719 49.069 1.00 28.76 515 ALA C N 1
ATOM 3534 C CA . ALA E 5 161 ? 40.325 40.537 47.686 1.00 29.48 515 ALA C CA 1
ATOM 3535 C C . ALA E 5 161 ? 41.353 40.051 46.671 1.00 31.94 515 ALA C C 1
ATOM 3536 O O . ALA E 5 161 ? 42.542 40.373 46.749 1.00 31.13 515 ALA C O 1
ATOM 3538 N N . LYS E 5 162 ? 40.869 39.279 45.705 1.00 36.18 516 LYS C N 1
ATOM 3539 C CA . LYS E 5 162 ? 41.698 38.757 44.620 1.00 37.81 516 LYS C CA 1
ATOM 3540 C C . LYS E 5 162 ? 41.500 39.624 43.391 1.00 35.61 516 LYS C C 1
ATOM 3541 O O . LYS E 5 162 ? 42.387 39.712 42.555 1.00 40.96 516 LYS C O 1
ATOM 3547 N N . VAL E 5 163 ? 40.330 40.248 43.285 1.00 33.64 517 VAL C N 1
ATOM 3548 C CA . VAL E 5 163 ? 39.981 41.121 42.155 1.00 33.25 517 VAL C CA 1
ATOM 3549 C C . VAL E 5 163 ? 39.166 42.276 42.711 1.00 34.69 517 VAL C C 1
ATOM 3550 O O . VAL E 5 163 ? 38.270 42.052 43.524 1.00 34.27 517 VAL C O 1
ATOM 3554 N N . ARG E 5 164 ? 39.467 43.502 42.276 1.00 35.99 518 ARG C N 1
ATOM 3555 C CA . ARG E 5 164 ? 38.793 44.688 42.813 1.00 37.09 518 ARG C CA 1
ATOM 3556 C C . ARG E 5 164 ? 37.254 44.665 42.897 1.00 37.29 518 ARG C C 1
ATOM 3557 O O . ARG E 5 164 ? 36.674 45.381 43.714 1.00 39.92 518 ARG C O 1
ATOM 3565 N N . ALA E 5 165 ? 36.591 43.856 42.082 1.00 35.23 519 ALA C N 1
ATOM 3566 C CA . ALA E 5 165 ? 35.134 43.793 42.149 1.00 38.67 519 ALA C CA 1
ATOM 3567 C C . ALA E 5 165 ? 34.684 43.281 43.520 1.00 38.01 519 ALA C C 1
ATOM 3568 O O . ALA E 5 165 ? 33.654 43.706 44.030 1.00 37.91 519 ALA C O 1
ATOM 3570 N N . GLU E 5 166 ? 35.450 42.365 44.109 1.00 36.45 520 GLU C N 1
ATOM 3571 C CA . GLU E 5 166 ? 35.107 41.832 45.423 1.00 36.39 520 GLU C CA 1
ATOM 3572 C C . GLU E 5 166 ? 35.108 42.922 46.489 1.00 34.69 520 GLU C C 1
ATOM 3573 O O . GLU E 5 166 ? 34.312 42.879 47.426 1.00 31.17 520 GLU C O 1
ATOM 3579 N N . ILE E 5 167 ? 35.988 43.905 46.339 1.00 35.23 521 ILE C N 1
ATOM 3580 C CA . ILE E 5 167 ? 36.038 45.024 47.278 1.00 37.15 521 ILE C CA 1
ATOM 3581 C C . ILE E 5 167 ? 34.811 45.932 47.126 1.00 37.96 521 ILE C C 1
ATOM 3582 O O . ILE E 5 167 ? 34.232 46.375 48.115 1.00 39.36 521 ILE C O 1
ATOM 3587 N N . TYR E 5 168 ? 34.414 46.205 45.887 1.00 38.42 522 TYR C N 1
ATOM 3588 C CA . TYR E 5 168 ? 33.244 47.042 45.643 1.00 37.84 522 TYR C CA 1
ATOM 3589 C C . TYR E 5 168 ? 31.963 46.314 46.058 1.00 39.14 522 TYR C C 1
ATOM 3590 O O . TYR E 5 168 ? 30.983 46.943 46.455 1.00 41.18 522 TYR C O 1
ATOM 3599 N N . GLU E 5 169 ? 31.963 44.991 45.948 1.00 36.93 523 GLU C N 1
ATOM 3600 C CA . GLU E 5 169 ? 30.791 44.229 46.330 1.00 36.58 523 GLU C CA 1
ATOM 3601 C C . GLU E 5 169 ? 30.683 44.239 47.855 1.00 34.52 523 GLU C C 1
ATOM 3602 O O . GLU E 5 169 ? 29.607 44.427 48.407 1.00 33.20 523 GLU C O 1
ATOM 3608 N N . ALA E 5 170 ? 31.809 44.060 48.532 1.00 34.25 524 ALA C N 1
ATOM 3609 C CA . ALA E 5 170 ? 31.814 44.041 49.987 1.00 35.56 524 ALA C CA 1
ATOM 3610 C C . ALA E 5 170 ? 31.365 45.368 50.572 1.00 37.94 524 ALA C C 1
ATOM 3611 O O . ALA E 5 170 ? 30.550 45.391 51.496 1.00 36.30 524 ALA C O 1
ATOM 3613 N N . PHE E 5 171 ? 31.885 46.474 50.039 1.00 39.14 525 PHE C N 1
ATOM 3614 C CA . PHE E 5 171 ? 31.497 47.769 50.556 1.00 39.82 525 PHE C CA 1
ATOM 3615 C C . PHE E 5 171 ? 30.026 48.047 50.330 1.00 42.27 525 PHE C C 1
ATOM 3616 O O . PHE E 5 171 ? 29.335 48.497 51.250 1.00 46.78 525 PHE C O 1
ATOM 3624 N N . GLU E 5 172 ? 29.535 47.794 49.120 1.00 40.02 526 GLU C N 1
ATOM 3625 C CA . GLU E 5 172 ? 28.123 48.040 48.842 1.00 40.10 526 GLU C CA 1
ATOM 3626 C C . GLU E 5 172 ? 27.216 47.205 49.737 1.00 43.01 526 GLU C C 1
ATOM 3627 O O . GLU E 5 172 ? 26.068 47.583 49.963 1.00 45.04 526 GLU C O 1
ATOM 3633 N N . ASN E 5 173 ? 27.714 46.072 50.239 1.00 41.40 527 ASN C N 1
ATOM 3634 C CA . ASN E 5 173 ? 26.912 45.250 51.133 1.00 40.86 527 ASN C CA 1
ATOM 3635 C C . ASN E 5 173 ? 26.888 45.877 52.524 1.00 42.84 527 ASN C C 1
ATOM 3636 O O . ASN E 5 173 ? 25.837 45.958 53.149 1.00 45.39 527 ASN C O 1
ATOM 3641 N N . ILE E 5 174 ? 28.052 46.325 52.991 1.00 42.10 528 ILE C N 1
ATOM 3642 C CA . ILE E 5 174 ? 28.211 46.901 54.324 1.00 41.54 528 ILE C CA 1
ATOM 3643 C C . ILE E 5 174 ? 27.687 48.326 54.509 1.00 46.14 528 ILE C C 1
ATOM 3644 O O . ILE E 5 174 ? 27.364 48.717 55.621 1.00 47.51 528 ILE C O 1
ATOM 3649 N N . TYR E 5 175 ? 27.610 49.108 53.441 1.00 47.75 529 TYR C N 1
ATOM 3650 C CA . TYR E 5 175 ? 27.154 50.476 53.590 1.00 50.29 529 TYR C CA 1
ATOM 3651 C C . TYR E 5 175 ? 25.797 50.580 54.269 1.00 53.42 529 TYR C C 1
ATOM 3652 O O . TYR E 5 175 ? 25.651 51.297 55.258 1.00 56.15 529 TYR C O 1
ATOM 3661 N N . PRO E 5 176 ? 24.777 49.883 53.745 1.00 54.66 530 PRO C N 1
ATOM 3662 C CA . PRO E 5 176 ? 23.485 50.001 54.420 1.00 56.10 530 PRO C CA 1
ATOM 3663 C C . PRO E 5 176 ? 23.513 49.507 55.870 1.00 58.01 530 PRO C C 1
ATOM 3664 O O . PRO E 5 176 ? 22.765 50.013 56.715 1.00 60.39 530 PRO C O 1
ATOM 3668 N N . ILE E 5 177 ? 24.371 48.535 56.172 1.00 56.23 531 ILE C N 1
ATOM 3669 C CA . ILE E 5 177 ? 24.474 48.056 57.548 1.00 55.85 531 ILE C CA 1
ATOM 3670 C C . ILE E 5 177 ? 25.029 49.206 58.386 1.00 58.24 531 ILE C C 1
ATOM 3671 O O . ILE E 5 177 ? 24.491 49.541 59.439 1.00 61.16 531 ILE C O 1
ATOM 3676 N N . LEU E 5 178 ? 26.104 49.815 57.903 1.00 58.79 532 LEU C N 1
ATOM 3677 C CA . LEU E 5 178 ? 26.732 50.921 58.605 1.00 59.19 532 LEU C CA 1
ATOM 3678 C C . LEU E 5 178 ? 25.752 52.071 58.855 1.00 60.68 532 LEU C C 1
ATOM 3679 O O . LEU E 5 178 ? 25.736 52.648 59.938 1.00 59.39 532 LEU C O 1
ATOM 3684 N N . LYS E 5 179 ? 24.928 52.402 57.867 1.00 63.05 533 LYS C N 1
ATOM 3685 C CA . LYS E 5 179 ? 23.958 53.481 58.051 1.00 64.52 533 LYS C CA 1
ATOM 3686 C C . LYS E 5 179 ? 22.928 53.104 59.110 1.00 65.58 533 LYS C C 1
ATOM 3687 O O . LYS E 5 179 ? 22.321 53.975 59.725 1.00 66.74 533 LYS C O 1
ATOM 3693 N N . GLY E 5 180 ? 22.739 51.806 59.324 1.00 66.16 534 GLY C N 1
ATOM 3694 C CA . GLY E 5 180 ? 21.786 51.361 60.322 1.00 66.82 534 GLY C CA 1
ATOM 3695 C C . GLY E 5 180 ? 22.366 51.416 61.726 1.00 68.07 534 GLY C C 1
ATOM 3696 O O . GLY E 5 180 ? 21.666 51.193 62.720 1.00 67.29 534 GLY C O 1
ATOM 3697 N N . PHE E 5 181 ? 23.658 51.706 61.812 1.00 68.75 535 PHE C N 1
ATOM 3698 C CA . PHE E 5 181 ? 24.329 51.786 63.101 1.00 69.96 535 PHE C CA 1
ATOM 3699 C C . PHE E 5 181 ? 25.007 53.137 63.256 1.00 70.34 535 PHE C C 1
ATOM 3700 O O . PHE E 5 181 ? 25.970 53.280 64.006 1.00 70.31 535 PHE C O 1
ATOM 3708 N N . ARG E 5 182 ? 24.504 54.126 62.527 1.00 71.32 536 ARG C N 1
ATOM 3709 C CA . ARG E 5 182 ? 25.049 55.466 62.615 1.00 73.59 536 ARG C CA 1
ATOM 3710 C C . ARG E 5 182 ? 24.940 55.923 64.071 1.00 76.73 536 ARG C C 1
ATOM 3711 O O . ARG E 5 182 ? 24.023 55.523 64.796 1.00 76.22 536 ARG C O 1
ATOM 3719 N N . LYS E 5 183 ? 25.887 56.746 64.504 1.00 79.90 537 LYS C N 1
ATOM 3720 C CA . LYS E 5 183 ? 25.876 57.246 65.871 1.00 83.23 537 LYS C CA 1
ATOM 3721 C C . LYS E 5 183 ? 25.379 58.693 65.881 1.00 85.08 537 LYS C C 1
ATOM 3722 O O . LYS E 5 183 ? 25.675 59.466 64.964 1.00 85.21 537 LYS C O 1
ATOM 3728 N N . THR E 5 184 ? 24.612 59.048 66.911 1.00 86.47 538 THR C N 1
ATOM 3729 C CA . THR E 5 184 ? 24.089 60.409 67.049 1.00 87.74 538 THR C CA 1
ATOM 3730 C C . THR E 5 184 ? 23.995 60.830 68.516 1.00 88.09 538 THR C C 1
ATOM 3731 O O . THR E 5 184 ? 24.173 59.963 69.400 1.00 88.71 538 THR C O 1
#

GO terms:
  GO:0005515 protein binding (F, IPI)
  GO:0016251 RNA polymerase II general transcription initiation factor activity (F, IDA)
  GO:0000785 chromatin (C, IDA)
  GO:0060261 positive regulation of transcription initiation by RNA polymerase II (P, IDA)
  GO:0000979 RNA polymerase II core promoter sequence-specific DNA binding (F, IDA)
  GO:0005669 transcription factor TFIID complex (C, IDA)
  GO:0001091 RNA polymerase II general transcription initiation factor binding (F, IPI)
  GO:0000976 transcription cis-regulatory region binding (F, IDA)
  GO:0006383 transcription by RNA polymerase III (P, IDA)
  GO:0005634 nucleus (C, IDA)
  GO:0001164 RNA polymerase I core promoter sequence-specific DNA binding (F, IDA)
  GO:0005668 RNA polymerase transcription factor SL1 complex (C, IDA)
  GO:0000995 RNA polymerase III general transcription initiation factor activity (F, IMP)
  GO:0006366 transcription by RNA polymerase II (P, IMP)
  GO:0006383 transcription by RNA polymerase III (P, IMP)
  GO:0005669 transcription factor TFIID complex (C, TAS)
  GO:0006366 transcription by RNA polymerase II (P, TAS)
  GO:0006367 transcription initiation at RNA polymerase II promoter (P, TAS)
  GO:0005654 nucleoplasm (C, TAS)
  GO:0000791 euchromatin (C, IDA)

Secondary structure (DSSP, 8-state):
----HHHHHHHHTTSTT---B-TTHHHHHHHHHHHHHHHHHHHHHHHHHT--B-HHHHHTT--/------HHHHHHHHHHHSTT--B-HHHHHHHHHHHHHHHHHHHHHHHHHHHHTT-SSB-HHHHHHHHIIIIIGGGHHHHHHHHHHHHHHHHHHHHHHHHHHHSSS-HHHHHHHHHHHHHHHHHHHHHHHHHHTT-/-------PEEEEEEEEEE--S---HHHHHHH-TTEEEETTTEEEEEEEEETTEEEEEE-TTSEEEEE--SSHHHHHHHHHHHHHHHHHTT-----EEEEEEEEEEEEE-SS-B-HHHHHHHTGGGEE--TTT-SSEEEE-SSS--EEEE-TTSEEEEEEESSHHHHHHHHHHHHHHHHTTB--

Organism: Homo sapiens (NCBI:txid9606)

InterPro domains:
  IPR000814 TATA-box binding protein [MF_00408] (159-338)
  IPR000814 TATA-box binding protein [PF00352] (163-244)
  IPR000814 TATA-box binding protein [PF00352] (252-334)
  IPR000814 TATA-box binding protein [PR00686] (165-180)
  IPR000814 TATA-box binding protein [PR00686] (189-208)
  IPR000814 TATA-box binding protein [PR00686] (208-226)
  IPR000814 TATA-box binding protein [PR00686] (255-271)
  IPR000814 TATA-box binding protein [PR00686] (279-294)
  IPR000814 TATA-box binding protein [PR00686] (298-314)
  IPR000814 TATA-box binding protein [PTHR10126] (77-337)
  IPR012295 TBP domain superfamily [G3DSA:3.30.310.10] (166-335)
  IPR012295 TBP domain superfamily [G3DSA:3.30.310.10] (170-255)
  IPR030491 TATA-box binding protein, conserved site [PS00351] (283-332)
  IPR033710 TATA-box binding protein, eukaryotic [cd04516] (162-335)